Protein AF-0000000080794702 (afdb_homodimer)

Sequence (466 aa):
MKKTGWLITLIILLIGLVFSQEVKNGQYGGLGGGDIGAQWLDVKELNTQLTAAGLPELKDVALANGGGGYGVMGRFLIGGEGYGISTNEKESGKTVQLDIGYGTFNIGYLIFSKQAFRIYALGGIGGGGIELKISQDPASSDFDSNLSTFNQNTFYTEFPIFKVGINADYILSFSDDEAAGGLAIGLAVGYTYAPVGLISDWQLSERTIGSVPNFGPTGPYITFRIGGGGLAFMKKTGWLITLIILLIGLVFSQEVKNGQYGGLGGGDIGAQWLDVKELNTQLTAAGLPELKDVALANGGGGYGVMGRFLIGGEGYGISTNEKESGKTVQLDIGYGTFNIGYLIFSKQAFRIYALGGIGGGGIELKISQDPASSDFDSNLSTFNQNTFYTEFPIFKVGINADYILSFSDDEAAGGLAIGLAVGYTYAPVGLISDWQLSERTIGSVPNFGPTGPYITFRIGGGGLAF

Nearest PDB structures (foldseek):
  6sml-assembly1_B  TM=2.270E-01  e=1.191E-01  Porphyromonas gingivalis W83
  4ql0-assembly1_A  TM=1.500E-01  e=5.355E+00  Bordetella pertussis Tohama I
  6sml-assembly1_B  TM=2.236E-01  e=1.656E-01  Porphyromonas gingivalis W83
  4ql0-assembly1_A  TM=1.500E-01  e=5.657E+00  Bordetella pertussis Tohama I

Structure (mmCIF, N/CA/C/O backbone):
data_AF-0000000080794702-model_v1
#
loop_
_entity.id
_entity.type
_entity.pdbx_description
1 polymer 'Outer membrane protein beta-barrel domain-containing protein'
#
loop_
_atom_site.group_PDB
_atom_site.id
_atom_site.type_symbol
_atom_site.label_atom_id
_atom_site.label_alt_id
_atom_site.label_comp_id
_atom_site.label_asym_id
_atom_site.label_entity_id
_atom_site.label_seq_id
_atom_site.pdbx_PDB_ins_code
_atom_site.Cartn_x
_atom_site.Cartn_y
_atom_site.Cartn_z
_atom_site.occupancy
_atom_site.B_iso_or_equiv
_atom_site.auth_seq_id
_atom_site.auth_comp_id
_atom_site.auth_asym_id
_atom_site.auth_atom_id
_atom_site.pdbx_PDB_model_num
ATOM 1 N N . MET A 1 1 ? 1.141 -3.164 10.367 1 26.17 1 MET A N 1
ATOM 2 C CA . MET A 1 1 ? 0.411 -1.899 10.391 1 26.17 1 MET A CA 1
ATOM 3 C C . MET A 1 1 ? 0.786 -1.08 11.617 1 26.17 1 MET A C 1
ATOM 5 O O . MET A 1 1 ? 0.509 0.119 11.68 1 26.17 1 MET A O 1
ATOM 9 N N . LYS A 1 2 ? 1.256 -1.949 12.617 1 37.56 2 LYS A N 1
ATOM 10 C CA . LYS A 1 2 ? 1.582 -1.339 13.906 1 37.56 2 LYS A CA 1
ATOM 11 C C . LYS A 1 2 ? 2.861 -0.512 13.812 1 37.56 2 LYS A C 1
ATOM 13 O O . LYS A 1 2 ? 3.002 0.502 14.5 1 37.56 2 LYS A O 1
ATOM 18 N N . LYS A 1 3 ? 3.818 -1.114 13.125 1 38.41 3 LYS A N 1
ATOM 19 C CA . LYS A 1 3 ? 5.172 -0.565 13.141 1 38.41 3 LYS A CA 1
ATOM 20 C C . LYS A 1 3 ? 5.258 0.707 12.297 1 38.41 3 LYS A C 1
ATOM 22 O O . LYS A 1 3 ? 6.086 1.58 12.57 1 38.41 3 LYS A O 1
ATOM 27 N N . THR A 1 4 ? 4.293 0.745 11.328 1 39.19 4 THR A N 1
ATOM 28 C CA . THR A 1 4 ? 4.328 1.899 10.438 1 39.19 4 THR A CA 1
ATOM 29 C C . THR A 1 4 ? 3.811 3.146 11.148 1 39.19 4 THR A C 1
ATOM 31 O O . THR A 1 4 ? 4.277 4.258 10.883 1 39.19 4 THR A O 1
ATOM 34 N N . GLY A 1 5 ? 2.949 2.879 12.109 1 40.44 5 GLY A N 1
ATOM 35 C CA . GLY A 1 5 ? 2.385 3.984 12.867 1 40.44 5 GLY A CA 1
ATOM 36 C C . GLY A 1 5 ? 3.393 4.656 13.781 1 40.44 5 GLY A C 1
ATOM 37 O O . GLY A 1 5 ? 3.338 5.871 13.984 1 40.44 5 GLY A O 1
ATOM 38 N N . TRP A 1 6 ? 4.203 3.867 14.266 1 44.03 6 TRP A N 1
ATOM 39 C CA . TRP A 1 6 ? 5.145 4.395 15.242 1 44.03 6 TRP A CA 1
ATOM 40 C C . TRP A 1 6 ? 6.137 5.348 14.586 1 44.03 6 TRP A C 1
ATOM 42 O O . TRP A 1 6 ? 6.613 6.293 15.219 1 44.03 6 TRP A O 1
ATOM 52 N N . LEU A 1 7 ? 6.277 5.18 13.305 1 40.34 7 LEU A N 1
ATOM 53 C CA . LEU A 1 7 ? 7.293 5.98 12.625 1 40.34 7 LEU A 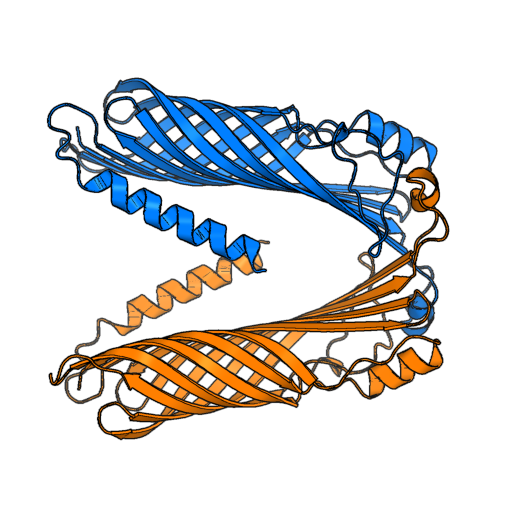CA 1
ATOM 54 C C . LEU A 1 7 ? 6.797 7.402 12.398 1 40.34 7 LEU A C 1
ATOM 56 O O . LEU A 1 7 ? 7.555 8.359 12.562 1 40.34 7 LEU A O 1
ATOM 60 N N . ILE A 1 8 ? 5.523 7.543 12.25 1 41.78 8 ILE A N 1
ATOM 61 C CA . ILE A 1 8 ? 4.98 8.875 12.039 1 41.78 8 ILE A CA 1
ATOM 62 C C . ILE A 1 8 ? 5.004 9.664 13.344 1 41.78 8 ILE A C 1
ATOM 64 O O . ILE A 1 8 ? 5.375 10.844 13.359 1 41.78 8 ILE A O 1
ATOM 68 N N . THR A 1 9 ? 4.699 8.992 14.383 1 43.09 9 THR A N 1
ATOM 69 C CA . THR A 1 9 ? 4.672 9.688 15.672 1 43.09 9 THR A CA 1
ATOM 70 C C . THR A 1 9 ? 6.07 10.148 16.062 1 43.09 9 THR A C 1
ATOM 72 O O . THR A 1 9 ? 6.234 11.234 16.625 1 43.09 9 THR A O 1
ATOM 75 N N . LEU A 1 10 ? 6.988 9.414 15.75 1 40.84 10 LEU A N 1
ATOM 76 C CA . LEU A 1 10 ? 8.352 9.805 16.078 1 40.84 10 LEU A CA 1
ATOM 77 C C . LEU A 1 10 ? 8.773 11.047 15.305 1 40.84 10 LEU A C 1
ATOM 79 O O . LEU A 1 10 ? 9.438 11.93 15.852 1 40.84 10 LEU A O 1
ATOM 83 N N . ILE A 1 11 ? 8.211 11.25 14.203 1 42.16 11 ILE A N 1
ATOM 84 C CA . ILE A 1 11 ? 8.578 12.383 13.359 1 42.16 11 ILE A CA 1
ATOM 85 C C . ILE A 1 11 ? 7.984 13.664 13.938 1 42.16 11 ILE A C 1
ATOM 87 O O . ILE A 1 11 ? 8.664 14.695 14 1 42.16 11 ILE A O 1
ATOM 91 N N . ILE A 1 12 ? 6.84 13.539 14.406 1 42.06 12 ILE A N 1
ATOM 92 C CA . ILE A 1 12 ? 6.215 14.734 14.953 1 42.06 12 ILE A CA 1
ATOM 93 C C . ILE A 1 12 ? 6.938 15.164 16.219 1 42.06 12 ILE A C 1
ATOM 95 O O . ILE A 1 12 ? 7.148 16.359 16.469 1 42.06 12 ILE A O 1
ATOM 99 N N . LEU A 1 13 ? 7.309 14.281 17 1 39.44 13 LEU A N 1
ATOM 100 C CA . LEU A 1 13 ? 7.965 14.625 18.25 1 39.44 13 LEU A CA 1
ATOM 101 C C . LEU A 1 13 ? 9.305 15.305 18 1 39.44 13 LEU A C 1
ATOM 103 O O . LEU A 1 13 ? 9.695 16.219 18.734 1 39.44 13 LEU A O 1
ATOM 107 N N . LEU A 1 14 ? 9.914 14.875 16.984 1 38.47 14 LEU A N 1
ATOM 108 C CA . LEU A 1 14 ? 11.234 15.438 16.75 1 38.47 14 LEU A CA 1
ATOM 109 C C . LEU A 1 14 ? 11.141 16.875 16.25 1 38.47 14 LEU A C 1
ATOM 111 O O . LEU A 1 14 ? 12.008 17.703 16.547 1 38.47 14 LEU A O 1
ATOM 115 N N . ILE A 1 15 ? 10.039 17.234 15.625 1 39.91 15 ILE A N 1
ATOM 116 C CA . ILE A 1 15 ? 9.883 18.625 15.188 1 39.91 15 ILE A CA 1
ATOM 117 C C . ILE A 1 15 ? 9.734 19.531 16.406 1 39.91 15 ILE A C 1
ATOM 119 O O . ILE A 1 15 ? 10.273 20.641 16.422 1 39.91 15 ILE A O 1
ATOM 123 N N . GLY A 1 16 ? 8.977 19.062 17.328 1 37.38 16 GLY A N 1
ATOM 124 C CA . GLY A 1 16 ? 8.727 19.922 18.469 1 37.38 16 GLY A CA 1
ATOM 125 C C . GLY A 1 16 ? 9.969 20.219 19.281 1 37.38 16 GLY A C 1
ATOM 126 O O . GLY A 1 16 ? 10.031 21.219 19.984 1 37.38 16 GLY A O 1
ATOM 127 N N . LEU A 1 17 ? 10.812 19.281 19.391 1 37.12 17 LEU A N 1
ATOM 128 C CA . LEU A 1 17 ? 11.945 19.484 20.281 1 37.12 17 LEU A CA 1
ATOM 129 C C . LEU A 1 17 ? 12.867 20.578 19.734 1 37.12 17 LEU A C 1
ATOM 131 O O . LEU A 1 17 ? 13.633 21.172 20.5 1 37.12 17 LEU A O 1
ATOM 135 N N . VAL A 1 18 ? 12.828 20.688 18.438 1 38.62 18 VAL A N 1
ATOM 136 C CA . VAL A 1 18 ? 13.875 21.562 17.922 1 38.62 18 VAL A CA 1
ATOM 137 C C . VAL A 1 18 ? 13.484 23.016 18.141 1 38.62 18 VAL A C 1
ATOM 139 O O . VAL A 1 18 ? 14.344 23.906 18.156 1 38.62 18 VAL A O 1
ATOM 142 N N . PHE A 1 19 ? 12.164 23.359 18.266 1 36.59 19 PHE A N 1
ATOM 143 C CA . PHE A 1 19 ? 11.867 24.781 18.219 1 36.59 19 PHE A CA 1
ATOM 144 C C . PHE A 1 19 ? 12.312 25.453 19.516 1 36.59 19 PHE A C 1
ATOM 146 O O . PHE A 1 19 ? 12.211 26.688 19.641 1 36.59 19 PHE A O 1
ATOM 153 N N . SER A 1 20 ? 12.242 24.797 20.609 1 35.19 20 SER A N 1
ATOM 154 C CA . SER A 1 20 ? 12.273 25.641 21.797 1 35.19 20 SER A CA 1
ATOM 155 C C . SER A 1 20 ? 13.602 26.375 21.906 1 35.19 20 SER A C 1
ATOM 157 O O . SER A 1 20 ? 13.828 27.125 22.875 1 35.19 20 SER A O 1
ATOM 159 N N . GLN A 1 21 ? 14.719 25.828 21.359 1 38.97 21 GLN A N 1
ATOM 160 C CA . GLN A 1 21 ? 15.898 26.5 21.875 1 38.97 21 GLN A CA 1
ATOM 161 C C . GLN A 1 21 ? 16.094 27.859 21.188 1 38.97 21 GLN A C 1
ATOM 163 O O . GLN A 1 21 ? 15.961 27.969 19.969 1 38.97 21 GLN A O 1
ATOM 168 N N . GLU A 1 22 ? 15.938 28.953 21.812 1 39.56 22 GLU A N 1
ATOM 169 C CA . GLU A 1 22 ? 16.391 30.297 21.484 1 39.56 22 GLU A CA 1
ATOM 170 C C . GLU A 1 22 ? 17.719 30.266 20.75 1 39.56 22 GLU A C 1
ATOM 172 O O . GLU A 1 22 ? 18.766 29.984 21.344 1 39.56 22 GLU A O 1
ATOM 177 N N . VAL A 1 23 ? 17.906 29.797 19.484 1 43.47 23 VAL A N 1
ATOM 178 C CA . VAL A 1 23 ? 19.203 29.812 18.812 1 43.47 23 VAL A CA 1
ATOM 179 C C . VAL A 1 23 ? 19.609 31.25 18.531 1 43.47 23 VAL A C 1
ATOM 181 O O . VAL A 1 23 ? 18.984 31.938 17.719 1 43.47 23 VAL A O 1
ATOM 184 N N . LYS A 1 24 ? 20.078 31.969 19.391 1 46.44 24 LYS A N 1
ATOM 185 C CA . LYS A 1 24 ? 20.531 33.344 19.281 1 46.44 24 LYS A CA 1
ATOM 186 C C . LYS A 1 24 ? 21.141 33.625 17.906 1 46.44 24 LYS A C 1
ATOM 188 O O . LYS A 1 24 ? 20.938 34.688 17.328 1 46.44 24 LYS A O 1
ATOM 193 N N . ASN A 1 25 ? 22.359 33 17.469 1 48.19 25 ASN A N 1
ATOM 194 C CA . ASN A 1 25 ? 23.312 33.188 16.375 1 48.19 25 ASN A CA 1
ATOM 195 C C . ASN A 1 25 ? 23.344 31.984 15.438 1 48.19 25 ASN A C 1
ATOM 197 O O . ASN A 1 25 ? 23.688 30.875 15.859 1 48.19 25 ASN A O 1
ATOM 201 N N . GLY A 1 26 ? 22.312 31.828 14.359 1 58.91 26 GLY A N 1
ATOM 202 C CA . GLY A 1 26 ? 22.391 30.844 13.289 1 58.91 26 GLY A CA 1
ATOM 203 C C . GLY A 1 26 ? 21.109 30.703 12.508 1 58.91 26 GLY A C 1
ATOM 204 O O . GLY A 1 26 ? 20.094 31.312 12.844 1 58.91 26 GLY A O 1
ATOM 205 N N . GLN A 1 27 ? 21.172 30.297 11.219 1 65.94 27 GLN A N 1
ATOM 206 C CA . GLN A 1 27 ? 20.031 30.078 10.336 1 65.94 27 GLN A CA 1
ATOM 207 C C . GLN A 1 27 ? 19.031 29.094 10.953 1 65.94 27 GLN A C 1
ATOM 209 O O . GLN A 1 27 ? 19.438 28.125 11.594 1 65.94 27 GLN A O 1
ATOM 214 N N . TYR A 1 28 ? 17.781 29.578 11.078 1 75.06 28 TYR A N 1
ATOM 215 C CA . TYR A 1 28 ? 16.703 28.703 11.516 1 75.06 28 TYR A CA 1
ATOM 216 C C . TYR A 1 28 ? 15.617 28.609 10.461 1 75.06 28 TYR A C 1
ATOM 218 O O . TYR A 1 28 ? 15.375 29.562 9.719 1 75.06 28 TYR A O 1
ATOM 226 N N . GLY A 1 29 ? 15.219 27.438 10.203 1 79.75 29 GLY A N 1
ATOM 227 C CA . GLY A 1 29 ? 14.125 27.234 9.266 1 79.75 29 GLY A CA 1
ATOM 228 C C . GLY A 1 29 ? 14 25.797 8.789 1 79.75 29 GLY A C 1
ATOM 229 O O . GLY A 1 29 ? 14.344 24.859 9.523 1 79.75 29 GLY A O 1
ATOM 230 N N . GLY A 1 30 ? 13.281 25.641 7.719 1 83.62 30 GLY A N 1
ATOM 231 C CA . GLY A 1 30 ? 13.078 24.312 7.195 1 83.62 30 GLY A CA 1
ATOM 232 C C . GLY A 1 30 ? 12.547 24.297 5.777 1 83.62 30 GLY A C 1
ATOM 233 O O . GLY A 1 30 ? 12.156 25.344 5.246 1 83.62 30 GLY A O 1
ATOM 234 N N . LEU A 1 31 ? 12.836 23.172 5.195 1 86.62 31 LEU A N 1
ATOM 235 C CA . LEU A 1 31 ? 12.359 22.938 3.836 1 86.62 31 LEU A CA 1
ATOM 236 C C . LEU A 1 31 ? 11.797 21.531 3.689 1 86.62 31 LEU A C 1
ATOM 238 O O . LEU A 1 31 ? 12.289 20.594 4.32 1 86.62 31 LEU A O 1
ATOM 242 N N . GLY A 1 32 ? 10.703 21.422 2.9 1 90.38 32 GLY A N 1
ATOM 243 C CA . GLY A 1 32 ? 10.125 20.141 2.535 1 90.38 32 GLY A CA 1
ATOM 244 C C . GLY A 1 32 ? 9.547 20.125 1.134 1 90.38 32 GLY A C 1
ATOM 245 O O . GLY A 1 32 ? 9.359 21.188 0.522 1 90.38 32 GLY A O 1
ATOM 246 N N . GLY A 1 33 ? 9.383 18.875 0.655 1 91.88 33 GLY A N 1
ATOM 247 C CA . GLY A 1 33 ? 8.812 18.781 -0.68 1 91.88 33 GLY A CA 1
ATOM 248 C C . GLY A 1 33 ? 8.805 17.359 -1.22 1 91.88 33 GLY A C 1
ATOM 249 O O . GLY A 1 33 ? 9.102 16.422 -0.489 1 91.88 33 GLY A O 1
ATOM 250 N N . GLY A 1 34 ? 8.266 17.234 -2.504 1 95.19 34 GLY A N 1
ATOM 251 C CA . GLY A 1 34 ? 8.305 16 -3.256 1 95.19 34 GLY A CA 1
ATOM 252 C C . GLY A 1 34 ? 9.539 15.867 -4.133 1 95.19 34 GLY A C 1
ATOM 253 O O . GLY A 1 34 ? 10.086 16.875 -4.594 1 95.19 34 GLY A O 1
ATOM 254 N N . ASP A 1 35 ? 9.859 14.641 -4.301 1 97.94 35 ASP A N 1
ATOM 255 C CA . ASP A 1 35 ? 11.055 14.359 -5.09 1 97.94 35 ASP A CA 1
ATOM 256 C C . ASP A 1 35 ? 10.734 13.461 -6.281 1 97.94 35 ASP A C 1
ATOM 258 O O . ASP A 1 35 ? 9.883 12.562 -6.18 1 97.94 35 ASP A O 1
ATOM 262 N N . ILE A 1 36 ? 11.461 13.695 -7.355 1 98.19 36 ILE A N 1
ATOM 263 C CA . ILE A 1 36 ? 11.516 12.781 -8.492 1 98.19 36 ILE A CA 1
ATOM 264 C C . ILE A 1 36 ? 12.969 12.609 -8.938 1 98.19 36 ILE A C 1
ATOM 266 O O . ILE A 1 36 ? 13.758 13.555 -8.898 1 98.19 36 ILE A O 1
ATOM 270 N N . GLY A 1 37 ? 13.25 11.367 -9.312 1 98.44 37 GLY A N 1
ATOM 271 C CA . GLY A 1 37 ? 14.625 11.148 -9.75 1 98.44 37 GLY A CA 1
ATOM 272 C C . GLY A 1 37 ? 14.883 9.734 -10.234 1 98.44 37 GLY A C 1
ATOM 273 O O . GLY A 1 37 ? 13.969 9.062 -10.719 1 98.44 37 GLY A O 1
ATOM 274 N N . ALA A 1 38 ? 16.203 9.438 -10.188 1 98.56 38 ALA A N 1
ATOM 275 C CA . ALA A 1 38 ? 16.656 8.117 -10.633 1 98.56 38 ALA A CA 1
ATOM 276 C C . ALA A 1 38 ? 17.516 7.441 -9.578 1 98.56 38 ALA A C 1
ATOM 278 O O . ALA A 1 38 ? 18.297 8.102 -8.883 1 98.56 38 ALA A O 1
ATOM 279 N N . GLN A 1 39 ? 17.312 6.18 -9.5 1 98.62 39 GLN A N 1
ATOM 280 C CA . GLN A 1 39 ? 18.109 5.312 -8.641 1 98.62 39 GLN A CA 1
ATOM 281 C C . GLN A 1 39 ? 18.734 4.168 -9.43 1 98.62 39 GLN A C 1
ATOM 283 O O . GLN A 1 39 ? 18.047 3.443 -10.141 1 98.62 39 GLN A O 1
ATOM 288 N N . TRP A 1 40 ? 20.031 4.117 -9.359 1 98.69 40 TRP A N 1
ATOM 289 C CA . TRP A 1 40 ? 20.703 2.93 -9.875 1 98.69 40 TRP A CA 1
ATOM 290 C C . TRP A 1 40 ? 20.625 1.779 -8.883 1 98.69 40 TRP A C 1
ATOM 292 O O . TRP A 1 40 ? 20.828 1.979 -7.676 1 98.69 40 TRP A O 1
ATOM 302 N N . LEU A 1 41 ? 20.328 0.65 -9.367 1 98.44 41 LEU A N 1
ATOM 303 C CA . LEU A 1 41 ? 20.094 -0.538 -8.547 1 98.44 41 LEU A CA 1
ATOM 304 C C . LEU A 1 41 ? 21.172 -1.586 -8.797 1 98.44 41 LEU A C 1
ATOM 306 O O . LEU A 1 41 ? 21.688 -1.706 -9.914 1 98.44 41 LEU A O 1
ATOM 310 N N . ASP A 1 42 ? 21.453 -2.312 -7.754 1 97.62 42 ASP A N 1
ATOM 311 C CA . ASP A 1 42 ? 22.25 -3.52 -7.914 1 97.62 42 ASP A CA 1
ATOM 312 C C . ASP A 1 42 ? 21.375 -4.73 -8.211 1 97.62 42 ASP A C 1
ATOM 314 O O . ASP A 1 42 ? 20.797 -5.328 -7.305 1 97.62 42 ASP A O 1
ATOM 318 N N . VAL A 1 43 ? 21.391 -5.051 -9.547 1 98.06 43 VAL A N 1
ATOM 319 C CA . VAL A 1 43 ? 20.516 -6.156 -9.93 1 98.06 43 VAL A CA 1
ATOM 320 C C . VAL A 1 43 ? 21.281 -7.16 -10.773 1 98.06 43 VAL A C 1
ATOM 322 O O . VAL A 1 43 ? 20.688 -7.996 -11.461 1 98.06 43 VAL A O 1
ATOM 325 N N . LYS A 1 44 ? 22.578 -7.07 -10.711 1 97.88 44 LYS A N 1
ATOM 326 C CA . LYS A 1 44 ? 23.406 -7.906 -11.578 1 97.88 44 LYS A CA 1
ATOM 327 C C . LYS A 1 44 ? 23.219 -9.383 -11.258 1 97.88 44 LYS A C 1
ATOM 329 O O . LYS A 1 44 ? 22.922 -10.188 -12.148 1 97.88 44 LYS A O 1
ATOM 334 N N . GLU A 1 45 ? 23.406 -9.766 -10 1 97.38 45 GLU A N 1
ATOM 335 C CA . GLU A 1 45 ? 23.266 -11.164 -9.609 1 97.38 45 GLU A CA 1
ATOM 336 C C . GLU A 1 45 ? 21.844 -11.664 -9.828 1 97.38 45 GLU A C 1
ATOM 338 O O . GLU A 1 45 ? 21.641 -12.797 -10.266 1 97.38 45 GLU A O 1
ATOM 343 N N . LEU A 1 46 ? 20.906 -10.82 -9.508 1 97.75 46 LEU A N 1
ATOM 344 C CA . LEU A 1 46 ? 19.516 -11.18 -9.75 1 97.75 46 LEU A CA 1
ATOM 345 C C . LEU A 1 46 ? 19.266 -11.445 -11.227 1 97.75 46 LEU A C 1
ATOM 347 O O . LEU A 1 46 ? 18.672 -12.461 -11.586 1 97.75 46 LEU A O 1
ATOM 351 N N . ASN A 1 47 ? 19.766 -10.562 -12.078 1 98.44 47 ASN A N 1
ATOM 352 C CA . ASN A 1 47 ? 19.562 -10.695 -13.516 1 98.44 47 ASN A CA 1
ATOM 353 C C . ASN A 1 47 ? 20.188 -11.984 -14.047 1 98.44 47 ASN A C 1
ATOM 355 O O . ASN A 1 47 ? 19.656 -12.602 -14.977 1 98.44 47 ASN A O 1
ATOM 359 N N . THR A 1 48 ? 21.25 -12.32 -13.5 1 98.25 48 THR A N 1
ATOM 360 C CA . THR A 1 48 ? 21.875 -13.578 -13.891 1 98.25 48 THR A CA 1
ATOM 361 C C . THR A 1 48 ? 20.938 -14.75 -13.641 1 98.25 48 THR A C 1
ATOM 363 O O . THR A 1 48 ? 20.75 -15.602 -14.516 1 98.25 48 THR A O 1
ATOM 366 N N . GLN A 1 49 ? 20.312 -14.781 -12.508 1 97.56 49 GLN A N 1
ATOM 367 C CA . GLN A 1 49 ? 19.406 -15.867 -12.164 1 97.56 49 GLN A CA 1
ATOM 368 C C . GLN A 1 49 ? 18.125 -15.789 -12.984 1 97.56 49 GLN A C 1
ATOM 370 O O . GLN A 1 49 ? 17.578 -16.812 -13.406 1 97.56 49 GLN A O 1
ATOM 375 N N . LEU A 1 50 ? 17.656 -14.586 -13.188 1 98.12 50 LEU A N 1
ATOM 376 C CA . LEU A 1 50 ? 16.469 -14.398 -14 1 98.12 50 LEU A CA 1
ATOM 377 C C . LEU A 1 50 ? 16.688 -14.914 -15.422 1 98.12 50 LEU A C 1
ATOM 379 O O . LEU A 1 50 ? 15.859 -15.656 -15.945 1 98.12 50 LEU A O 1
ATOM 383 N N . THR A 1 51 ? 17.797 -14.539 -15.977 1 97.44 51 THR A N 1
ATOM 384 C CA . THR A 1 51 ? 18.109 -14.953 -17.344 1 97.44 51 THR A CA 1
ATOM 385 C C . THR A 1 51 ? 18.234 -16.469 -17.438 1 97.44 51 THR A C 1
ATOM 387 O O . THR A 1 51 ? 17.734 -17.078 -18.375 1 97.44 51 THR A O 1
ATOM 390 N N . ALA A 1 52 ? 18.844 -17.047 -16.484 1 96.94 52 ALA A N 1
ATOM 391 C CA . ALA A 1 52 ? 19 -18.5 -16.438 1 96.94 52 ALA A CA 1
ATOM 392 C C . ALA A 1 52 ? 17.641 -19.188 -16.406 1 96.94 52 ALA A C 1
ATOM 394 O O . ALA A 1 52 ? 17.5 -20.312 -16.906 1 96.94 52 ALA A O 1
ATOM 395 N N . ALA A 1 53 ? 16.688 -18.547 -15.836 1 96.56 53 ALA A N 1
ATOM 396 C CA . ALA A 1 53 ? 15.359 -19.109 -15.695 1 96.56 53 ALA A CA 1
ATOM 397 C C . ALA A 1 53 ? 14.469 -18.734 -16.875 1 96.56 53 ALA A C 1
ATOM 399 O O . ALA A 1 53 ? 13.273 -19.047 -16.891 1 96.56 53 ALA A O 1
ATOM 400 N N . GLY A 1 54 ? 15.008 -17.984 -17.844 1 96.75 54 GLY A N 1
ATOM 401 C CA . GLY A 1 54 ? 14.242 -17.578 -19.016 1 96.75 54 GLY A CA 1
ATOM 402 C C . GLY A 1 54 ? 13.328 -16.391 -18.75 1 96.75 54 GLY A C 1
ATOM 403 O O . GLY A 1 54 ? 12.297 -16.234 -19.406 1 96.75 54 GLY A O 1
ATOM 404 N N . LEU A 1 55 ? 13.672 -15.594 -17.766 1 98 55 LEU A N 1
ATOM 405 C CA . LEU A 1 55 ? 12.898 -14.414 -17.391 1 98 55 LEU A CA 1
ATOM 406 C C . LEU A 1 55 ? 13.57 -13.141 -17.875 1 98 55 LEU A C 1
ATOM 408 O O . LEU A 1 55 ? 14.781 -13.125 -18.109 1 98 55 LEU A O 1
ATOM 412 N N . PRO A 1 56 ? 12.781 -12.094 -18.094 1 98.12 56 PRO A N 1
ATOM 413 C CA . PRO A 1 56 ? 13.391 -10.836 -18.547 1 98.12 56 PRO A CA 1
ATOM 414 C C . PRO A 1 56 ? 14.289 -10.203 -17.484 1 98.12 56 PRO A C 1
ATOM 416 O O . PRO A 1 56 ? 13.992 -10.281 -16.297 1 98.12 56 PRO A O 1
ATOM 419 N N . GLU A 1 57 ? 15.281 -9.477 -17.938 1 98.06 57 GLU A N 1
ATOM 420 C CA . GLU A 1 57 ? 16.219 -8.758 -17.078 1 98.06 57 GLU A CA 1
ATOM 421 C C . GLU A 1 57 ? 15.672 -7.387 -16.688 1 98.06 57 GLU A C 1
ATOM 423 O O . GLU A 1 57 ? 15.086 -6.688 -17.531 1 98.06 57 GLU A O 1
ATOM 428 N N . LEU A 1 58 ? 15.961 -7.031 -15.508 1 98.25 58 LEU A N 1
ATOM 429 C CA . LEU A 1 58 ? 15.617 -5.691 -15.047 1 98.25 58 LEU A CA 1
ATOM 430 C C . LEU A 1 58 ? 16.672 -4.68 -15.469 1 98.25 58 LEU A C 1
ATOM 432 O O . LEU A 1 58 ? 17.859 -5.008 -15.523 1 98.25 58 LEU A O 1
ATOM 436 N N . LYS A 1 59 ? 16.188 -3.498 -15.742 1 97.5 59 LYS A N 1
ATOM 437 C CA . LYS A 1 59 ? 17.125 -2.391 -15.906 1 97.5 59 LYS A CA 1
ATOM 438 C C . LYS A 1 59 ? 17.75 -2.006 -14.57 1 97.5 59 LYS A C 1
ATOM 440 O O . LYS A 1 59 ? 17.141 -2.189 -13.516 1 97.5 59 LYS A O 1
ATOM 445 N N . ASP A 1 60 ? 18.969 -1.467 -14.664 1 97.19 60 ASP A N 1
ATOM 446 C CA . ASP A 1 60 ? 19.672 -1.156 -13.422 1 97.19 60 ASP A CA 1
ATOM 447 C C . ASP A 1 60 ? 19.391 0.274 -12.969 1 97.19 60 ASP A C 1
ATOM 449 O O . ASP A 1 60 ? 19.938 0.739 -11.969 1 97.19 60 ASP A O 1
ATOM 453 N N . VAL A 1 61 ? 18.594 1.005 -13.742 1 98.06 61 VAL A N 1
ATOM 454 C CA . VAL A 1 61 ? 18.156 2.328 -13.312 1 98.06 61 VAL A CA 1
ATOM 455 C C . VAL A 1 61 ? 16.625 2.381 -13.281 1 98.06 61 VAL A C 1
ATOM 457 O O . VAL A 1 61 ? 15.961 1.834 -14.156 1 98.06 61 VAL A O 1
ATOM 460 N N . ALA A 1 62 ? 16.125 2.979 -12.242 1 98.38 62 ALA A N 1
ATOM 461 C CA . ALA A 1 62 ? 14.68 3.066 -12.094 1 98.38 62 ALA A CA 1
ATOM 462 C C . ALA A 1 62 ? 14.258 4.445 -11.594 1 98.38 62 ALA A C 1
ATOM 464 O O . ALA A 1 62 ? 15.07 5.18 -11.023 1 98.38 62 ALA A O 1
ATOM 465 N N . LEU A 1 63 ? 13.031 4.738 -11.867 1 97.75 63 LEU A N 1
ATOM 466 C CA . LEU A 1 63 ? 12.453 5.977 -11.367 1 97.75 63 LEU A CA 1
ATOM 467 C C . LEU A 1 63 ? 12.258 5.914 -9.859 1 97.75 63 LEU A C 1
ATOM 469 O O . LEU A 1 63 ? 11.805 4.898 -9.328 1 97.75 63 LEU A O 1
ATOM 473 N N . ALA A 1 64 ? 12.664 6.957 -9.258 1 98.06 64 ALA A N 1
ATOM 474 C CA . ALA A 1 64 ? 12.461 7.121 -7.824 1 98.06 64 ALA A CA 1
ATOM 475 C C . ALA A 1 64 ? 11.523 8.289 -7.535 1 98.06 64 ALA A C 1
ATOM 477 O O . ALA A 1 64 ? 11.719 9.391 -8.055 1 98.06 64 ALA A O 1
ATOM 478 N N . ASN A 1 65 ? 10.531 7.988 -6.746 1 98.38 65 ASN A N 1
ATOM 479 C CA . ASN A 1 65 ? 9.617 9.016 -6.27 1 98.38 65 ASN A CA 1
ATOM 480 C C . ASN A 1 65 ? 9.555 9.055 -4.746 1 98.38 65 ASN A C 1
ATOM 482 O O . ASN A 1 65 ? 9.578 8.008 -4.094 1 98.38 65 ASN A O 1
ATOM 486 N N . GLY A 1 66 ? 9.531 10.25 -4.254 1 97.56 66 GLY A N 1
ATOM 487 C CA . GLY A 1 66 ? 9.5 10.398 -2.807 1 97.56 66 GLY A CA 1
ATOM 488 C C . GLY A 1 66 ? 9.391 11.844 -2.355 1 97.56 66 GLY A C 1
ATOM 489 O O . GLY A 1 66 ? 8.742 12.656 -3.014 1 97.56 66 GLY A O 1
ATOM 490 N N . GLY A 1 67 ? 9.914 11.977 -1.177 1 95.5 67 GLY A N 1
ATOM 491 C CA . GLY A 1 67 ? 9.914 13.305 -0.576 1 95.5 67 GLY A CA 1
ATOM 492 C C . GLY A 1 67 ? 10.492 13.32 0.826 1 95.5 67 GLY A C 1
ATOM 493 O O . GLY A 1 67 ? 10.922 12.289 1.339 1 95.5 67 GLY A O 1
ATOM 494 N N . GLY A 1 68 ? 10.516 14.578 1.296 1 92.38 68 GLY A N 1
ATOM 495 C CA . GLY A 1 68 ? 11.07 14.781 2.625 1 92.38 68 GLY A CA 1
ATOM 496 C C . GLY A 1 68 ? 11.234 16.25 2.98 1 92.38 68 GLY A C 1
ATOM 497 O O . GLY A 1 68 ? 10.672 17.125 2.32 1 92.38 68 GLY A O 1
ATOM 498 N N . GLY A 1 69 ? 11.883 16.328 4.059 1 90.88 69 GLY A N 1
ATOM 499 C CA . GLY A 1 69 ? 12.18 17.672 4.547 1 90.88 69 GLY A CA 1
ATOM 500 C C . GLY A 1 69 ? 13.203 17.672 5.672 1 90.88 69 GLY A C 1
ATOM 501 O O . GLY A 1 69 ? 13.672 16.625 6.098 1 90.88 69 GLY A O 1
ATOM 502 N N . TYR A 1 70 ? 13.523 18.953 5.965 1 91.06 70 TYR A N 1
ATOM 503 C CA . TYR A 1 70 ? 14.484 19.109 7.059 1 91.06 70 TYR A CA 1
ATOM 504 C C . TYR A 1 70 ? 14.289 20.438 7.762 1 91.06 70 TYR A C 1
ATOM 506 O O . TYR A 1 70 ? 13.688 21.359 7.207 1 91.06 70 TYR A O 1
ATOM 514 N N . GLY A 1 71 ? 14.688 20.406 8.969 1 88 71 GLY A N 1
ATOM 515 C CA . GLY A 1 71 ? 14.922 21.625 9.711 1 88 71 GLY A CA 1
ATOM 516 C C . GLY A 1 71 ? 16.391 21.984 9.828 1 88 71 GLY A C 1
ATOM 517 O O . GLY A 1 71 ? 17.25 21.094 9.898 1 88 71 GLY A O 1
ATOM 518 N N . VAL A 1 72 ? 16.625 23.312 9.875 1 86.38 72 VAL A N 1
ATOM 519 C CA . VAL A 1 72 ? 18 23.797 9.969 1 86.38 72 VAL A CA 1
ATOM 520 C C . VAL A 1 72 ? 18.203 24.531 11.297 1 86.38 72 VAL A C 1
ATOM 522 O O . VAL A 1 72 ? 17.359 25.328 11.703 1 86.38 72 VAL A O 1
ATOM 525 N N . MET A 1 73 ? 19.25 24.219 11.922 1 86.81 73 MET A N 1
ATOM 526 C CA . MET A 1 73 ? 19.75 24.906 13.109 1 86.81 73 MET A CA 1
ATOM 527 C C . MET A 1 73 ? 21.234 25.172 13 1 86.81 73 MET A C 1
ATOM 529 O O . MET A 1 73 ? 22.062 24.266 13.195 1 86.81 73 MET A O 1
ATOM 533 N N . GLY A 1 74 ? 21.531 26.5 12.859 1 87 74 GLY A N 1
ATOM 534 C CA . GLY A 1 74 ? 22.922 26.797 12.578 1 87 74 GLY A CA 1
ATOM 535 C C . GLY A 1 74 ? 23.422 26.156 11.297 1 87 74 GLY A C 1
ATOM 536 O O . GLY A 1 74 ? 22.875 26.422 10.219 1 87 74 GLY A O 1
ATOM 537 N N . ARG A 1 75 ? 24.359 25.297 11.438 1 90.38 75 ARG A N 1
ATOM 538 C CA . ARG A 1 75 ? 24.906 24.656 10.25 1 90.38 75 ARG A CA 1
ATOM 539 C C . ARG A 1 75 ? 24.422 23.219 10.133 1 90.38 75 ARG A C 1
ATOM 541 O O . ARG A 1 75 ? 24.766 22.5 9.18 1 90.38 75 ARG A O 1
ATOM 548 N N . PHE A 1 76 ? 23.625 22.844 11.062 1 92.06 76 PHE A N 1
ATOM 549 C CA . PHE A 1 76 ? 23.172 21.469 11.078 1 92.06 76 PHE A CA 1
ATOM 550 C C . PHE A 1 76 ? 21.734 21.359 10.562 1 92.06 76 PHE A C 1
ATOM 552 O O . PHE A 1 76 ? 20.922 22.25 10.797 1 92.06 76 PHE A O 1
ATOM 559 N N . LEU A 1 77 ? 21.594 20.297 9.859 1 93.5 77 LEU A N 1
ATOM 560 C CA . LEU A 1 77 ? 20.25 19.953 9.391 1 93.5 77 LEU A CA 1
ATOM 561 C C . LEU A 1 77 ? 19.812 18.609 9.945 1 93.5 77 LEU A C 1
ATOM 563 O O . LEU A 1 77 ? 20.609 17.672 10.008 1 93.5 77 LEU A O 1
ATOM 567 N N . ILE A 1 78 ? 18.531 18.516 10.344 1 93.06 78 ILE A N 1
ATOM 568 C CA . ILE A 1 78 ? 17.875 17.266 10.727 1 93.06 78 ILE A CA 1
ATOM 569 C C . ILE A 1 78 ? 16.594 17.094 9.914 1 93.06 78 ILE A C 1
ATOM 571 O O . ILE A 1 78 ? 15.805 18.016 9.781 1 93.06 78 ILE A O 1
ATOM 575 N N . GLY A 1 79 ? 16.469 15.914 9.367 1 93.75 79 GLY A N 1
ATOM 576 C CA . GLY A 1 79 ? 15.289 15.688 8.547 1 93.75 79 GLY A CA 1
ATOM 577 C C . GLY A 1 79 ? 15.031 14.219 8.266 1 93.75 79 GLY A C 1
ATOM 578 O O . GLY A 1 79 ? 15.555 13.344 8.953 1 93.75 79 GLY A O 1
ATOM 579 N N . GLY A 1 80 ? 14.117 14.047 7.402 1 95.81 80 GLY A N 1
ATOM 580 C CA . GLY A 1 80 ? 13.742 12.719 6.945 1 95.81 80 GLY A CA 1
ATOM 581 C C . GLY A 1 80 ? 13.25 12.695 5.512 1 95.81 80 GLY A C 1
ATOM 582 O O . GLY A 1 80 ? 12.812 13.727 4.984 1 95.81 80 GLY A O 1
ATOM 583 N N . GLU A 1 81 ? 13.398 11.516 4.961 1 97.44 81 GLU A N 1
ATOM 584 C CA . GLU A 1 81 ? 12.906 11.32 3.6 1 97.44 81 GLU A CA 1
ATOM 585 C C . GLU A 1 81 ? 12.438 9.891 3.381 1 97.44 81 GLU A C 1
ATOM 587 O O . GLU A 1 81 ? 12.773 8.992 4.16 1 97.44 81 GLU A O 1
ATOM 592 N N . GLY A 1 82 ? 11.656 9.688 2.359 1 98.19 82 GLY A N 1
ATOM 593 C CA . GLY A 1 82 ? 11.18 8.398 1.884 1 98.19 82 GLY A CA 1
ATOM 594 C C . GLY A 1 82 ? 11.117 8.312 0.371 1 98.19 82 GLY A C 1
ATOM 595 O O . GLY A 1 82 ? 10.828 9.305 -0.303 1 98.19 82 GLY A O 1
ATOM 596 N N . TYR A 1 83 ? 11.289 7.102 -0.103 1 98.56 83 TYR A N 1
ATOM 597 C CA . TYR A 1 83 ? 11.281 6.906 -1.548 1 98.56 83 TYR A CA 1
ATOM 598 C C . TYR A 1 83 ? 10.617 5.586 -1.916 1 98.56 83 TYR A C 1
ATOM 600 O O . TYR A 1 83 ? 10.734 4.598 -1.187 1 98.56 83 TYR A O 1
ATOM 608 N N . GLY A 1 84 ? 9.938 5.609 -2.975 1 98.69 84 GLY A N 1
ATOM 609 C CA . GLY A 1 84 ? 9.484 4.438 -3.705 1 98.69 84 GLY A CA 1
ATOM 610 C C . GLY A 1 84 ? 10.156 4.281 -5.055 1 98.69 84 GLY A C 1
ATOM 611 O O . GLY A 1 84 ? 10.305 5.254 -5.801 1 98.69 84 GLY A O 1
ATOM 612 N N . ILE A 1 85 ? 10.516 3.086 -5.285 1 98.5 85 ILE A N 1
ATOM 613 C CA . ILE A 1 85 ? 11.18 2.742 -6.539 1 98.5 85 ILE A CA 1
ATOM 614 C C . ILE A 1 85 ? 10.5 1.526 -7.164 1 98.5 85 ILE A C 1
ATOM 616 O O . ILE A 1 85 ? 10.242 0.53 -6.484 1 98.5 85 ILE A O 1
ATOM 620 N N . SER A 1 86 ? 10.211 1.655 -8.422 1 97.31 86 SER A N 1
ATOM 621 C CA . SER A 1 86 ? 9.578 0.54 -9.109 1 97.31 86 SER A CA 1
ATOM 622 C C . SER A 1 86 ? 10.133 0.374 -10.523 1 97.31 86 SER A C 1
ATOM 624 O O . SER A 1 86 ? 10.375 1.361 -11.219 1 97.31 86 SER A O 1
ATOM 626 N N . THR A 1 87 ? 10.422 -0.812 -10.867 1 97.06 87 THR A N 1
ATOM 627 C CA . THR A 1 87 ? 10.797 -1.154 -12.234 1 97.06 87 THR A CA 1
ATOM 628 C C . THR A 1 87 ? 10.227 -2.512 -12.633 1 97.06 87 THR A C 1
ATOM 630 O O . THR A 1 87 ? 10.047 -3.389 -11.781 1 97.06 87 THR A O 1
ATOM 633 N N . ASN A 1 88 ? 9.891 -2.648 -13.82 1 96.81 88 ASN A N 1
ATOM 634 C CA . ASN A 1 88 ? 9.367 -3.912 -14.328 1 96.81 88 ASN A CA 1
ATOM 635 C C . ASN A 1 88 ? 9.766 -4.137 -15.789 1 96.81 88 ASN A C 1
ATOM 637 O O . ASN A 1 88 ? 10.047 -3.18 -16.516 1 96.81 88 ASN A O 1
ATOM 641 N N . GLU A 1 89 ? 9.922 -5.336 -16.141 1 98.06 89 GLU A N 1
ATOM 642 C CA . GLU A 1 89 ? 10.18 -5.785 -17.5 1 98.06 89 GLU A CA 1
ATOM 643 C C . GLU A 1 89 ? 9.242 -6.926 -17.891 1 98.06 89 GLU A C 1
ATOM 645 O O . GLU A 1 89 ? 8.969 -7.82 -17.094 1 98.06 89 GLU A O 1
ATOM 650 N N . LYS A 1 90 ? 8.75 -6.793 -19.109 1 96.62 90 LYS A N 1
ATOM 651 C CA . LYS A 1 90 ? 7.879 -7.836 -19.641 1 96.62 90 LYS A CA 1
ATOM 652 C C . LYS A 1 90 ? 8.422 -8.383 -20.953 1 96.62 90 LYS A C 1
ATOM 654 O O . LYS A 1 90 ? 8.836 -7.617 -21.828 1 96.62 90 LYS A O 1
ATOM 659 N N . GLU A 1 91 ? 8.477 -9.695 -21 1 96.06 91 GLU A N 1
ATOM 660 C CA . GLU A 1 91 ? 8.898 -10.391 -22.219 1 96.06 91 GLU A CA 1
ATOM 661 C C . GLU A 1 91 ? 8.203 -11.734 -22.344 1 96.06 91 GLU A C 1
ATOM 663 O O . GLU A 1 91 ? 8.203 -12.539 -21.406 1 96.06 91 GLU A O 1
ATOM 668 N N . SER A 1 92 ? 7.609 -12.055 -23.5 1 94.38 92 SER A N 1
ATOM 669 C CA . SER A 1 92 ? 7.039 -13.352 -23.859 1 94.38 92 SER A CA 1
ATOM 670 C C . SER A 1 92 ? 6.051 -13.828 -22.797 1 94.38 92 SER A C 1
ATOM 672 O O . SER A 1 92 ? 6.121 -14.969 -22.328 1 94.38 92 SER A O 1
ATOM 674 N N . GLY A 1 93 ? 5.238 -12.898 -22.25 1 93.75 93 GLY A N 1
ATOM 675 C CA . GLY A 1 93 ? 4.172 -13.25 -21.312 1 93.75 93 GLY A CA 1
ATOM 676 C C . GLY A 1 93 ? 4.652 -13.391 -19.891 1 93.75 93 GLY A C 1
ATOM 677 O O . GLY A 1 93 ? 3.893 -13.82 -19.016 1 93.75 93 GLY A O 1
ATOM 678 N N . LYS A 1 94 ? 5.914 -13.141 -19.703 1 96.69 94 LYS A N 1
ATOM 679 C CA . LYS A 1 94 ? 6.477 -13.148 -18.344 1 96.69 94 LYS A CA 1
ATOM 680 C C . LYS A 1 94 ? 6.832 -11.742 -17.891 1 96.69 94 LYS A C 1
ATOM 682 O O . LYS A 1 94 ? 7.289 -10.922 -18.688 1 96.69 94 LYS A O 1
ATOM 687 N N . THR A 1 95 ? 6.559 -11.508 -16.656 1 97.44 95 THR A N 1
ATOM 688 C CA . THR A 1 95 ? 6.836 -10.188 -16.094 1 97.44 95 THR A CA 1
ATOM 689 C C . THR A 1 95 ? 7.656 -10.305 -14.82 1 97.44 95 THR A C 1
ATOM 691 O O . THR A 1 95 ? 7.395 -11.172 -13.984 1 97.44 95 THR A O 1
ATOM 694 N N . VAL A 1 96 ? 8.688 -9.516 -14.734 1 98.25 96 VAL A N 1
ATOM 695 C CA . VAL A 1 96 ? 9.445 -9.328 -13.508 1 98.25 96 VAL A CA 1
ATOM 696 C C . VAL A 1 96 ? 9.273 -7.891 -13.016 1 98.25 96 VAL A C 1
ATOM 698 O O . VAL A 1 96 ? 9.5 -6.938 -13.766 1 98.25 96 VAL A O 1
ATOM 701 N N . GLN A 1 97 ? 8.82 -7.773 -11.828 1 97.94 97 GLN A N 1
ATOM 702 C CA . GLN A 1 97 ? 8.617 -6.461 -11.219 1 97.94 97 GLN A CA 1
ATOM 703 C C . GLN A 1 97 ? 9.367 -6.352 -9.891 1 97.94 97 GLN A C 1
ATOM 705 O O . GLN A 1 97 ? 9.297 -7.254 -9.055 1 97.94 97 GLN A O 1
ATOM 710 N N . LEU A 1 98 ? 10.055 -5.273 -9.766 1 98.31 98 LEU A N 1
ATOM 711 C CA . LEU A 1 98 ? 10.789 -4.973 -8.539 1 98.31 98 LEU A CA 1
ATOM 712 C C . LEU A 1 98 ? 10.312 -3.664 -7.926 1 98.31 98 LEU A C 1
ATOM 714 O O . LEU A 1 98 ? 10.375 -2.611 -8.562 1 98.31 98 LEU A O 1
ATOM 718 N N . ASP A 1 99 ? 9.828 -3.785 -6.719 1 98.31 99 ASP A N 1
ATOM 719 C CA . ASP A 1 99 ? 9.391 -2.621 -5.949 1 98.31 99 ASP A CA 1
ATOM 720 C C . ASP A 1 99 ? 10.227 -2.459 -4.68 1 98.31 99 ASP A C 1
ATOM 722 O O . ASP A 1 99 ? 10.398 -3.414 -3.922 1 98.31 99 ASP A O 1
ATOM 726 N N . ILE A 1 100 ? 10.68 -1.277 -4.516 1 98.5 100 ILE A N 1
ATOM 727 C CA . ILE A 1 100 ? 11.477 -0.953 -3.338 1 98.5 100 ILE A CA 1
ATOM 728 C C . ILE A 1 100 ? 10.914 0.299 -2.666 1 98.5 100 ILE A C 1
ATOM 730 O O . ILE A 1 100 ? 10.594 1.281 -3.34 1 98.5 100 ILE A O 1
ATOM 734 N N . GLY A 1 101 ? 10.789 0.234 -1.447 1 98.5 101 GLY A N 1
ATOM 735 C CA . GLY A 1 101 ? 10.469 1.392 -0.625 1 98.5 101 GLY A CA 1
ATOM 736 C C . GLY A 1 101 ? 11.391 1.534 0.578 1 98.5 101 GLY A C 1
ATOM 737 O O . GLY A 1 101 ? 11.734 0.542 1.222 1 98.5 101 GLY A O 1
ATOM 738 N N . TYR A 1 102 ? 11.797 2.832 0.841 1 97.88 102 TYR A N 1
ATOM 739 C CA . TYR A 1 102 ? 12.594 3.021 2.047 1 97.88 102 TYR A CA 1
ATOM 740 C C . TYR A 1 102 ? 12.461 4.449 2.57 1 97.88 102 TYR A C 1
ATOM 742 O O . TYR A 1 102 ? 12.008 5.34 1.848 1 97.88 102 TYR A O 1
ATOM 750 N N . GLY A 1 103 ? 12.805 4.582 3.771 1 98.25 103 GLY A N 1
ATOM 751 C CA . GLY A 1 103 ? 12.898 5.867 4.445 1 98.25 103 GLY A CA 1
ATOM 752 C C . GLY A 1 103 ? 14.148 6.012 5.289 1 98.25 103 GLY A C 1
ATOM 753 O O . GLY A 1 103 ? 14.719 5.016 5.742 1 98.25 103 GLY A O 1
ATOM 754 N N . THR A 1 104 ? 14.453 7.309 5.453 1 97.94 104 THR A N 1
ATOM 755 C CA . THR A 1 104 ? 15.648 7.57 6.242 1 97.94 104 THR A CA 1
ATOM 756 C C . THR A 1 104 ? 15.453 8.781 7.148 1 97.94 104 THR A C 1
ATOM 758 O O . THR A 1 104 ? 14.758 9.734 6.777 1 97.94 104 THR A O 1
ATOM 761 N N . PHE A 1 105 ? 16.062 8.688 8.242 1 96.56 105 PHE A N 1
ATOM 762 C CA . PHE A 1 105 ? 16.375 9.852 9.062 1 96.56 105 PHE A CA 1
ATOM 763 C C . PHE A 1 105 ? 17.734 10.422 8.672 1 96.56 105 PHE A C 1
ATOM 765 O O . PHE A 1 105 ? 18.719 9.688 8.516 1 96.56 105 PHE A O 1
ATOM 772 N N . ASN A 1 106 ? 17.719 11.734 8.633 1 97.31 106 ASN A N 1
ATOM 773 C CA . ASN A 1 106 ? 18.922 12.32 8.031 1 97.31 106 ASN A CA 1
ATOM 774 C C . ASN A 1 106 ? 19.516 13.398 8.93 1 97.31 106 ASN A C 1
ATOM 776 O O . ASN A 1 106 ? 18.797 14.141 9.586 1 97.31 106 ASN A O 1
ATOM 780 N N . ILE A 1 107 ? 20.828 13.453 8.891 1 96.38 107 ILE A N 1
ATOM 781 C CA . ILE A 1 107 ? 21.594 14.562 9.445 1 96.38 107 ILE A CA 1
ATOM 782 C C . ILE A 1 107 ? 22.438 15.211 8.344 1 96.38 107 ILE A C 1
ATOM 784 O O . ILE A 1 107 ? 23.031 14.523 7.512 1 96.38 107 ILE A O 1
ATOM 788 N N . GLY A 1 108 ? 22.422 16.5 8.383 1 96.19 108 GLY A N 1
ATOM 789 C CA . GLY A 1 108 ? 23.188 17.234 7.383 1 96.19 108 GLY A CA 1
ATOM 790 C C . GLY A 1 108 ? 24.016 18.359 7.969 1 96.19 108 GLY A C 1
ATOM 791 O O . GLY A 1 108 ? 23.828 18.734 9.133 1 96.19 108 GLY A O 1
ATOM 792 N N . TYR A 1 109 ? 24.938 18.766 7.164 1 95.06 109 TYR A N 1
ATOM 793 C CA . TYR A 1 109 ? 25.828 19.891 7.504 1 95.06 109 TYR A CA 1
ATOM 794 C C . TYR A 1 109 ? 25.906 20.875 6.352 1 95.06 109 TYR A C 1
ATOM 796 O O . TYR A 1 109 ? 26.312 20.516 5.242 1 95.06 109 TYR A O 1
ATOM 804 N N . LEU A 1 110 ? 25.656 22.062 6.664 1 92.5 110 LEU A N 1
ATOM 805 C CA . LEU A 1 110 ? 25.688 23.125 5.668 1 92.5 110 LEU A CA 1
ATOM 806 C C . LEU A 1 110 ? 27.125 23.453 5.273 1 92.5 110 LEU A C 1
ATOM 808 O O . LEU A 1 110 ? 27.922 23.859 6.113 1 92.5 110 LEU A O 1
ATOM 812 N N . ILE A 1 111 ? 27.406 23.266 4.039 1 92.62 111 ILE A N 1
ATOM 813 C CA . ILE A 1 111 ? 28.734 23.547 3.492 1 92.62 111 ILE A CA 1
ATOM 814 C C . ILE A 1 111 ? 28.797 25 3.025 1 92.62 111 ILE A C 1
ATOM 816 O O . ILE A 1 111 ? 29.812 25.672 3.211 1 92.62 111 ILE A O 1
ATOM 820 N N . PHE A 1 112 ? 27.719 25.391 2.385 1 88.75 112 PHE A N 1
ATOM 821 C CA . PHE A 1 112 ? 27.609 26.734 1.826 1 88.75 112 PHE A CA 1
ATOM 822 C C . PHE A 1 112 ? 26.172 27.266 1.953 1 88.75 112 PHE A C 1
ATOM 824 O O . PHE A 1 112 ? 25.219 26.516 1.752 1 88.75 112 PHE A O 1
ATOM 831 N N . SER A 1 113 ? 26.062 28.438 2.396 1 85 113 SER A N 1
ATOM 832 C CA . SER A 1 113 ? 24.766 29.094 2.49 1 85 113 SER A CA 1
ATOM 833 C C . SER A 1 113 ? 24.875 30.578 2.176 1 85 113 SER A C 1
ATOM 835 O O . SER A 1 113 ? 25.641 31.312 2.826 1 85 113 SER A O 1
ATOM 837 N N . LYS A 1 114 ? 24.203 30.969 1.163 1 79.38 114 LYS A N 1
ATOM 838 C CA . LYS A 1 114 ? 24.109 32.375 0.811 1 79.38 114 LYS A CA 1
ATOM 839 C C . LYS A 1 114 ? 22.688 32.75 0.355 1 79.38 114 LYS A C 1
ATOM 841 O O . LYS A 1 114 ? 22.234 32.281 -0.697 1 79.38 114 LYS A O 1
ATOM 846 N N . GLN A 1 115 ? 22.047 33.594 1.128 1 75.44 115 GLN A N 1
ATOM 847 C CA . GLN A 1 115 ? 20.688 34.031 0.828 1 75.44 115 GLN A CA 1
ATOM 848 C C . GLN A 1 115 ? 19.766 32.844 0.553 1 75.44 115 GLN A C 1
ATOM 850 O O . GLN A 1 115 ? 19.531 32.031 1.437 1 75.44 115 GLN A O 1
ATOM 855 N N . ALA A 1 116 ? 19.484 32.656 -0.755 1 80.81 116 ALA A N 1
ATOM 856 C CA . ALA A 1 116 ? 18.453 31.703 -1.126 1 80.81 116 ALA A CA 1
ATOM 857 C C . ALA A 1 116 ? 19.078 30.375 -1.564 1 80.81 116 ALA A C 1
ATOM 859 O O . ALA A 1 116 ? 18.359 29.422 -1.854 1 80.81 116 ALA A O 1
ATOM 860 N N . PHE A 1 117 ? 20.391 30.344 -1.517 1 86.56 117 PHE A N 1
ATOM 861 C CA . PHE A 1 117 ? 21.062 29.172 -2.033 1 86.56 117 PHE A CA 1
ATOM 862 C C . PHE A 1 117 ? 21.828 28.453 -0.923 1 86.56 117 PHE A C 1
ATOM 864 O O . PHE A 1 117 ? 22.516 29.094 -0.122 1 86.56 117 PHE A O 1
ATOM 871 N N . ARG A 1 118 ? 21.719 27.109 -0.929 1 90.44 118 ARG A N 1
ATOM 872 C CA . ARG A 1 118 ? 22.391 26.297 0.082 1 90.44 118 ARG A CA 1
ATOM 873 C C . ARG A 1 118 ? 22.922 25 -0.52 1 90.44 118 ARG A C 1
ATOM 875 O O . ARG A 1 118 ? 22.266 24.391 -1.366 1 90.44 118 ARG A O 1
ATOM 882 N N . ILE A 1 119 ? 24.109 24.625 -0.062 1 93.81 119 ILE A N 1
ATOM 883 C CA . ILE A 1 119 ? 24.719 23.328 -0.358 1 93.81 119 ILE A CA 1
ATOM 884 C C . ILE A 1 119 ? 25.078 22.625 0.944 1 93.81 119 ILE A C 1
ATOM 886 O O . ILE A 1 119 ? 25.672 23.219 1.845 1 93.81 119 ILE A O 1
ATOM 890 N N . TYR A 1 120 ? 24.688 21.422 1.051 1 94.75 120 TYR A N 1
ATOM 891 C CA . TYR A 1 120 ? 24.969 20.703 2.289 1 94.75 120 TYR A CA 1
ATOM 892 C C . TYR A 1 120 ? 25.219 19.219 2.018 1 94.75 120 TYR A C 1
ATOM 894 O O . TYR A 1 120 ? 24.719 18.672 1.028 1 94.75 120 TYR A O 1
ATOM 902 N N . ALA A 1 121 ? 26.031 18.609 2.852 1 97.69 121 ALA A N 1
ATOM 903 C CA . ALA A 1 121 ? 26.203 17.156 2.891 1 97.69 121 ALA A CA 1
ATOM 904 C C . ALA A 1 121 ? 25.156 16.516 3.779 1 97.69 121 ALA A C 1
ATOM 906 O O . ALA A 1 121 ? 24.719 17.094 4.777 1 97.69 121 ALA A O 1
ATOM 907 N N . LEU A 1 122 ? 24.812 15.328 3.359 1 97.19 122 LEU A N 1
ATOM 908 C CA . LEU A 1 122 ? 23.766 14.641 4.094 1 97.19 122 LEU A CA 1
ATOM 909 C C . LEU A 1 122 ? 24.109 13.172 4.297 1 97.19 122 LEU A C 1
ATOM 911 O O . LEU A 1 122 ? 24.594 12.508 3.377 1 97.19 122 LEU A O 1
ATOM 915 N N . GLY A 1 123 ? 23.859 12.633 5.512 1 97.81 123 GLY A N 1
ATOM 916 C CA . GLY A 1 123 ? 23.859 11.219 5.848 1 97.81 123 GLY A CA 1
ATOM 917 C C . GLY A 1 123 ? 22.531 10.742 6.422 1 97.81 123 GLY A C 1
ATOM 918 O O . GLY A 1 123 ? 21.891 11.453 7.203 1 97.81 123 GLY A O 1
ATOM 919 N N . GLY A 1 124 ? 22.219 9.578 6 1 98.31 124 GLY A N 1
ATOM 920 C CA . GLY A 1 124 ? 20.953 9.055 6.465 1 98.31 124 GLY A CA 1
ATOM 921 C C . GLY A 1 124 ? 21 7.586 6.832 1 98.31 124 GLY A C 1
ATOM 922 O O . GLY A 1 124 ? 21.797 6.832 6.27 1 98.31 124 GLY A O 1
ATOM 923 N N . ILE A 1 125 ? 20.125 7.234 7.797 1 97.56 125 ILE A N 1
ATOM 924 C CA . ILE A 1 125 ? 19.922 5.844 8.188 1 97.56 125 ILE A CA 1
ATOM 925 C C . ILE A 1 125 ? 18.422 5.531 8.242 1 97.56 125 ILE A C 1
ATOM 927 O O . ILE A 1 125 ? 17.625 6.383 8.633 1 97.56 125 ILE A O 1
ATOM 931 N N . GLY A 1 126 ? 18.141 4.328 7.832 1 98.06 126 GLY A N 1
ATOM 932 C CA . GLY A 1 126 ? 16.734 3.932 7.883 1 98.06 126 GLY A CA 1
ATOM 933 C C . GLY A 1 126 ? 16.516 2.475 7.52 1 98.06 126 GLY A C 1
ATOM 934 O O . GLY A 1 126 ? 17.344 1.617 7.844 1 98.06 126 GLY A O 1
ATOM 935 N N . GLY A 1 127 ? 15.328 2.275 6.977 1 97.25 127 GLY A N 1
ATOM 936 C CA . GLY A 1 127 ? 14.922 0.941 6.57 1 97.25 127 GLY A CA 1
ATOM 937 C C . GLY A 1 127 ? 13.922 0.945 5.43 1 97.25 127 GLY A C 1
ATOM 938 O O . GLY A 1 127 ? 13.43 2.002 5.035 1 97.25 127 GLY A O 1
ATOM 939 N N . GLY A 1 128 ? 13.773 -0.248 4.887 1 96.94 128 GLY A N 1
ATOM 940 C CA . GLY A 1 128 ? 12.852 -0.404 3.773 1 96.94 128 GLY A CA 1
ATOM 941 C C . GLY A 1 128 ? 12.484 -1.85 3.506 1 96.94 128 GLY A C 1
ATOM 942 O O . GLY A 1 128 ? 12.766 -2.73 4.32 1 96.94 128 GLY A O 1
ATOM 943 N N . GLY A 1 129 ? 11.758 -1.993 2.441 1 97.5 129 GLY A N 1
ATOM 944 C CA . GLY A 1 129 ? 11.344 -3.307 1.975 1 97.5 129 GLY A CA 1
ATOM 945 C C . GLY A 1 129 ? 11.508 -3.486 0.477 1 97.5 129 GLY A C 1
ATOM 946 O O . GLY A 1 129 ? 11.531 -2.506 -0.271 1 97.5 129 GLY A O 1
ATOM 947 N N . ILE A 1 130 ? 11.648 -4.707 0.096 1 97.56 130 ILE A N 1
ATOM 948 C CA . ILE A 1 130 ? 11.711 -5.094 -1.309 1 97.56 130 ILE A CA 1
ATOM 949 C C . ILE A 1 130 ? 10.625 -6.125 -1.613 1 97.56 130 ILE A C 1
ATOM 951 O O . ILE A 1 130 ? 10.414 -7.059 -0.837 1 97.56 130 ILE A O 1
ATOM 955 N N . GLU A 1 131 ? 10 -5.906 -2.68 1 97.94 131 GLU A N 1
ATOM 956 C CA . GLU A 1 131 ? 9.102 -6.898 -3.268 1 97.94 131 GLU A CA 1
ATOM 957 C C . GLU A 1 131 ? 9.531 -7.258 -4.688 1 97.94 131 GLU A C 1
ATOM 959 O O . GLU A 1 131 ? 9.641 -6.383 -5.551 1 97.94 131 GLU A O 1
ATOM 964 N N . LEU A 1 132 ? 9.812 -8.453 -4.863 1 97.81 132 LEU A N 1
ATOM 965 C CA . LEU A 1 132 ? 10.078 -8.984 -6.195 1 97.81 132 LEU A CA 1
ATOM 966 C C . LEU A 1 132 ? 8.922 -9.867 -6.664 1 97.81 132 LEU A C 1
ATOM 968 O O . LEU A 1 132 ? 8.68 -10.93 -6.098 1 97.81 132 LEU A O 1
ATOM 972 N N . LYS A 1 133 ? 8.297 -9.461 -7.699 1 97.88 133 LYS A N 1
ATOM 973 C CA . LYS A 1 133 ? 7.168 -10.203 -8.25 1 97.88 133 LYS A CA 1
ATOM 974 C C . LYS A 1 133 ? 7.523 -10.812 -9.609 1 97.88 133 LYS A C 1
ATOM 976 O O . LYS A 1 133 ? 7.98 -10.109 -10.508 1 97.88 133 LYS A O 1
ATOM 981 N N . ILE A 1 134 ? 7.359 -12.031 -9.664 1 98 134 ILE A N 1
ATOM 982 C CA . ILE A 1 134 ? 7.488 -12.766 -10.922 1 98 134 ILE A CA 1
ATOM 983 C C . ILE A 1 134 ? 6.129 -13.32 -11.336 1 98 134 ILE A C 1
ATOM 985 O O . ILE A 1 134 ? 5.441 -13.953 -10.531 1 98 134 ILE A O 1
ATOM 989 N N . SER A 1 135 ? 5.789 -13.102 -12.578 1 97.44 135 SER A N 1
ATOM 990 C CA . SER A 1 135 ? 4.477 -13.57 -13.008 1 97.44 135 SER A CA 1
ATOM 991 C C . SER A 1 135 ? 4.496 -13.969 -14.484 1 97.44 135 SER A C 1
ATOM 993 O O . SER A 1 135 ? 5.395 -13.578 -15.227 1 97.44 135 SER A O 1
ATOM 995 N N . GLN A 1 136 ? 3.547 -14.758 -14.836 1 96.12 136 GLN A N 1
ATOM 996 C CA . GLN A 1 136 ? 3.273 -15.125 -16.219 1 96.12 136 GLN A CA 1
ATOM 997 C C . GLN A 1 136 ? 1.8 -14.922 -16.562 1 96.12 136 GLN A C 1
ATOM 999 O O . GLN A 1 136 ? 0.95 -14.898 -15.672 1 96.12 136 GLN A O 1
ATOM 1004 N N . ASP A 1 137 ? 1.603 -14.773 -17.828 1 95.06 137 ASP A N 1
ATOM 1005 C CA . ASP A 1 137 ? 0.212 -14.695 -18.266 1 95.06 137 ASP A CA 1
ATOM 1006 C C . ASP A 1 137 ? -0.52 -16.016 -18 1 95.06 137 ASP A C 1
ATOM 1008 O O . ASP A 1 137 ? -0.029 -17.094 -18.344 1 95.06 137 ASP A O 1
ATOM 1012 N N . PRO A 1 138 ? -1.65 -15.859 -17.359 1 96 138 PRO A N 1
ATOM 1013 C CA . PRO A 1 138 ? -2.379 -17.109 -17.141 1 96 138 PRO A CA 1
ATOM 1014 C C . PRO A 1 138 ? -2.822 -17.766 -18.438 1 96 138 PRO A C 1
ATOM 1016 O O . PRO A 1 138 ? -3.15 -17.078 -19.406 1 96 138 PRO A O 1
ATOM 1019 N N . ALA A 1 139 ? -2.881 -19.094 -18.406 1 93.62 139 ALA A N 1
ATOM 1020 C CA . ALA A 1 139 ? -3.314 -19.844 -19.578 1 93.62 139 ALA A CA 1
ATOM 1021 C C . ALA A 1 139 ? -4.809 -19.672 -19.828 1 93.62 139 ALA A C 1
ATOM 1023 O O . ALA A 1 139 ? -5.27 -19.734 -20.969 1 93.62 139 ALA A O 1
ATOM 1024 N N . SER A 1 140 ? -5.516 -19.484 -18.781 1 94.38 140 SER A N 1
ATOM 1025 C CA . SER A 1 140 ? -6.965 -19.359 -18.859 1 94.38 140 SER A CA 1
ATOM 1026 C C . SER A 1 140 ? -7.418 -18 -18.328 1 94.38 140 SER A C 1
ATOM 1028 O O . SER A 1 140 ? -6.836 -17.469 -17.391 1 94.38 140 SER A O 1
ATOM 1030 N N . SER A 1 141 ? -8.523 -17.531 -18.938 1 93.69 141 SER A N 1
ATOM 1031 C CA . SER A 1 141 ? -9.117 -16.281 -18.469 1 93.69 141 SER A CA 1
ATOM 1032 C C . SER A 1 141 ? -10.328 -16.547 -17.578 1 93.69 141 SER A C 1
ATOM 1034 O O . SER A 1 141 ? -11.102 -15.633 -17.297 1 93.69 141 SER A O 1
ATOM 1036 N N . ASP A 1 142 ? -10.43 -17.703 -17.203 1 95 142 ASP A N 1
ATOM 1037 C CA . ASP A 1 142 ? -11.539 -18.078 -16.328 1 95 142 ASP A CA 1
ATOM 1038 C C . ASP A 1 142 ? -11.117 -18.109 -14.867 1 95 142 ASP A C 1
ATOM 1040 O O . ASP A 1 142 ? -10.055 -18.641 -14.523 1 95 142 ASP A O 1
ATOM 1044 N N . PHE A 1 143 ? -11.984 -17.641 -14.055 1 96.12 143 PHE A N 1
ATOM 1045 C CA . PHE A 1 143 ? -11.703 -17.484 -12.633 1 96.12 143 PHE A CA 1
ATOM 1046 C C . PHE A 1 143 ? -11.414 -18.844 -12 1 96.12 143 PHE A C 1
ATOM 1048 O O . PHE A 1 143 ? -10.383 -19.031 -11.344 1 96.12 143 PHE A O 1
ATOM 1055 N N . ASP A 1 144 ? -12.188 -19.797 -12.227 1 95.94 144 ASP A N 1
ATOM 1056 C CA . ASP A 1 144 ? -12.094 -21.094 -11.562 1 95.94 144 ASP A CA 1
ATOM 1057 C C . ASP A 1 144 ? -10.789 -21.797 -11.93 1 95.94 144 ASP A C 1
ATOM 1059 O O . ASP A 1 144 ? -10.172 -22.438 -11.078 1 95.94 144 ASP A O 1
ATOM 1063 N N . SER A 1 145 ? -10.438 -21.656 -13.156 1 95.62 145 SER A N 1
ATOM 1064 C CA . SER A 1 145 ? -9.211 -22.297 -13.617 1 95.62 145 SER A CA 1
ATOM 1065 C C . SER A 1 145 ? -7.992 -21.75 -12.875 1 95.62 145 SER A C 1
ATOM 1067 O O . SER A 1 145 ? -7.016 -22.469 -12.656 1 95.62 145 SER A O 1
ATOM 1069 N N . ASN A 1 146 ? -8.102 -20.5 -12.453 1 96.38 146 ASN A N 1
ATOM 1070 C CA . ASN A 1 146 ? -6.957 -19.828 -11.836 1 96.38 146 ASN A CA 1
ATOM 1071 C C . ASN A 1 146 ? -6.969 -19.984 -10.32 1 96.38 146 ASN A C 1
ATOM 1073 O O . ASN A 1 146 ? -6.156 -19.375 -9.625 1 96.38 146 ASN A O 1
ATOM 1077 N N . LEU A 1 147 ? -7.867 -20.766 -9.805 1 96.25 147 LEU A N 1
ATOM 1078 C CA . LEU A 1 147 ? -7.883 -21.078 -8.383 1 96.25 147 LEU A CA 1
ATOM 1079 C C . LEU A 1 147 ? -6.926 -22.234 -8.062 1 96.25 147 LEU A C 1
ATOM 1081 O O . LEU A 1 147 ? -6.555 -22.438 -6.906 1 96.25 147 LEU A O 1
ATOM 1085 N N . SER A 1 148 ? -6.535 -22.938 -9.094 1 91.69 148 SER A N 1
ATOM 1086 C CA . SER A 1 148 ? -5.695 -24.109 -8.859 1 91.69 148 SER A CA 1
ATOM 1087 C C . SER A 1 148 ? -4.418 -24.047 -9.688 1 91.69 148 SER A C 1
ATOM 1089 O O . SER A 1 148 ? -3.535 -24.891 -9.539 1 91.69 148 SER A O 1
ATOM 1091 N N . THR A 1 149 ? -4.402 -23.172 -10.602 1 94.81 149 THR A N 1
ATOM 1092 C CA . THR A 1 149 ? -3.201 -22.906 -11.391 1 94.81 149 THR A CA 1
ATOM 1093 C C . THR A 1 149 ? -2.617 -21.547 -11.055 1 94.81 149 THR A C 1
ATOM 1095 O O . THR A 1 149 ? -3.271 -20.516 -11.25 1 94.81 149 THR A O 1
ATOM 1098 N N . PHE A 1 150 ? -1.392 -21.562 -10.625 1 96.56 150 PHE A N 1
ATOM 1099 C CA . PHE A 1 150 ? -0.795 -20.312 -10.133 1 96.56 150 PHE A CA 1
ATOM 1100 C C . PHE A 1 150 ? 0.123 -19.703 -11.188 1 96.56 150 PHE A C 1
ATOM 1102 O O . PHE A 1 150 ? 0.721 -20.438 -11.992 1 96.56 150 PHE A O 1
ATOM 1109 N N . ASN A 1 151 ? 0.222 -18.391 -11.094 1 97.19 151 ASN A N 1
ATOM 1110 C CA . ASN A 1 151 ? 0.931 -17.672 -12.148 1 97.19 151 ASN A CA 1
ATOM 1111 C C . ASN A 1 151 ? 1.855 -16.609 -11.562 1 97.19 151 ASN A C 1
ATOM 1113 O O . ASN A 1 151 ? 2.51 -15.875 -12.312 1 97.19 151 ASN A O 1
ATOM 1117 N N . GLN A 1 152 ? 1.925 -16.547 -10.289 1 97.69 152 GLN A N 1
ATOM 1118 C CA . GLN A 1 152 ? 2.701 -15.469 -9.688 1 97.69 152 GLN A CA 1
ATOM 1119 C C . GLN A 1 152 ? 3.48 -15.961 -8.469 1 97.69 152 GLN A C 1
ATOM 1121 O O . GLN A 1 152 ? 3.068 -16.906 -7.809 1 97.69 152 GLN A O 1
ATOM 1126 N N . ASN A 1 153 ? 4.566 -15.336 -8.211 1 97.88 153 ASN A N 1
ATOM 1127 C CA . ASN A 1 153 ? 5.285 -15.344 -6.941 1 97.88 153 ASN A CA 1
ATOM 1128 C C . ASN A 1 153 ? 5.723 -13.945 -6.535 1 97.88 153 ASN A C 1
ATOM 1130 O O . ASN A 1 153 ? 6.234 -13.188 -7.359 1 97.88 153 ASN A O 1
ATOM 1134 N N . THR A 1 154 ? 5.484 -13.664 -5.324 1 97.44 154 THR A N 1
ATOM 1135 C CA . THR A 1 154 ? 5.973 -12.414 -4.766 1 97.44 154 THR A CA 1
ATOM 1136 C C . THR A 1 154 ? 6.93 -12.672 -3.602 1 97.44 154 THR A C 1
ATOM 1138 O O . THR A 1 154 ? 6.512 -13.148 -2.545 1 97.44 154 THR A O 1
ATOM 1141 N N . PHE A 1 155 ? 8.148 -12.32 -3.793 1 97 155 PHE A N 1
ATOM 1142 C CA . PHE A 1 155 ? 9.141 -12.367 -2.73 1 97 155 PHE A CA 1
ATOM 1143 C C . PHE A 1 155 ? 9.203 -11.039 -1.983 1 97 155 PHE A C 1
ATOM 1145 O O . PHE A 1 155 ? 9.109 -9.969 -2.594 1 97 155 PHE A O 1
ATOM 1152 N N . TYR A 1 156 ? 9.43 -11.156 -0.694 1 96.88 156 TYR A N 1
ATOM 1153 C CA . TYR A 1 156 ? 9.477 -9.938 0.11 1 96.88 156 TYR A CA 1
ATOM 1154 C C . TYR A 1 156 ? 10.57 -10.023 1.169 1 96.88 156 TYR A C 1
ATOM 1156 O O . TYR A 1 156 ? 10.828 -11.102 1.716 1 96.88 156 TYR A O 1
ATOM 1164 N N . THR A 1 157 ? 11.195 -8.953 1.455 1 96.69 157 THR A N 1
ATOM 1165 C CA . THR A 1 157 ? 12.109 -8.828 2.586 1 96.69 157 THR A CA 1
ATOM 1166 C C . THR A 1 157 ? 12.18 -7.383 3.068 1 96.69 157 THR A C 1
ATOM 1168 O O . THR A 1 157 ? 11.68 -6.477 2.4 1 96.69 157 THR A O 1
ATOM 1171 N N . GLU A 1 158 ? 12.688 -7.191 4.234 1 96.44 158 GLU A N 1
ATOM 1172 C CA . GLU A 1 158 ? 13.016 -5.887 4.801 1 96.44 158 GLU A CA 1
ATOM 1173 C C . GLU A 1 158 ? 14.523 -5.715 4.957 1 96.44 158 GLU A C 1
ATOM 1175 O O . GLU A 1 158 ? 15.258 -6.699 5.031 1 96.44 158 GLU A O 1
ATOM 1180 N N . PHE A 1 159 ? 14.914 -4.488 4.973 1 96 159 PHE A N 1
ATOM 1181 C CA . PHE A 1 159 ? 16.344 -4.242 5.043 1 96 159 PHE A CA 1
ATOM 1182 C C . PHE A 1 159 ? 16.641 -2.91 5.727 1 96 159 PHE A C 1
ATOM 1184 O O . PHE A 1 159 ? 15.812 -1.999 5.699 1 96 159 PHE A O 1
ATOM 1191 N N . PRO A 1 160 ? 17.891 -2.799 6.312 1 96.06 160 PRO A N 1
ATOM 1192 C CA . PRO A 1 160 ? 18.406 -1.477 6.676 1 96.06 160 PRO A CA 1
ATOM 1193 C C . PRO A 1 160 ? 18.984 -0.723 5.488 1 96.06 160 PRO A C 1
ATOM 1195 O O . PRO A 1 160 ? 19.328 -1.334 4.469 1 96.06 160 PRO A O 1
ATOM 1198 N N . ILE A 1 161 ? 19.062 0.574 5.609 1 97.81 161 ILE A N 1
ATOM 1199 C CA . ILE A 1 161 ? 19.656 1.342 4.512 1 97.81 161 ILE A CA 1
ATOM 1200 C C . ILE A 1 161 ? 20.406 2.545 5.07 1 97.81 161 ILE A C 1
ATOM 1202 O O . ILE A 1 161 ? 19.984 3.145 6.066 1 97.81 161 ILE A O 1
ATOM 1206 N N . PHE A 1 162 ? 21.484 2.807 4.375 1 98 162 PHE A N 1
ATOM 1207 C CA . PHE A 1 162 ? 22.328 3.969 4.648 1 98 162 PHE A CA 1
ATOM 1208 C C . PHE A 1 162 ? 22.453 4.852 3.412 1 98 162 PHE A C 1
ATOM 1210 O O . PHE A 1 162 ? 22.562 4.352 2.291 1 98 162 PHE A O 1
ATOM 1217 N N . LYS A 1 163 ? 22.5 6.09 3.648 1 98.38 163 LYS A N 1
ATOM 1218 C CA . LYS A 1 163 ? 22.531 7.043 2.541 1 98.38 163 LYS A CA 1
ATOM 1219 C C . LYS A 1 163 ? 23.531 8.172 2.807 1 98.38 163 LYS A C 1
ATOM 1221 O O . LYS A 1 163 ? 23.672 8.625 3.943 1 98.38 163 LYS A O 1
ATOM 1226 N N . VAL A 1 164 ? 24.25 8.562 1.779 1 98.44 164 VAL A N 1
ATOM 1227 C CA . VAL A 1 164 ? 25.109 9.734 1.822 1 98.44 164 VAL A CA 1
ATOM 1228 C C . VAL A 1 164 ? 24.953 10.547 0.535 1 98.44 164 VAL A C 1
ATOM 1230 O O . VAL A 1 164 ? 24.703 9.977 -0.531 1 98.44 164 VAL A O 1
ATOM 1233 N N . GLY A 1 165 ? 24.984 11.836 0.705 1 98.38 165 GLY A N 1
ATOM 1234 C CA . GLY A 1 165 ? 24.828 12.641 -0.5 1 98.38 165 GLY A CA 1
ATOM 1235 C C . GLY A 1 165 ? 25.156 14.109 -0.285 1 98.38 165 GLY A C 1
ATOM 1236 O O . GLY A 1 165 ? 25.484 14.516 0.827 1 98.38 165 GLY A O 1
ATOM 1237 N N . ILE A 1 166 ? 25.156 14.82 -1.381 1 98.12 166 ILE A N 1
ATOM 1238 C CA . ILE A 1 166 ? 25.266 16.281 -1.437 1 98.12 166 ILE A CA 1
ATOM 1239 C C . ILE A 1 166 ? 23.984 16.859 -2.041 1 98.12 166 ILE A C 1
ATOM 1241 O O . ILE A 1 166 ? 23.469 16.359 -3.043 1 98.12 166 ILE A O 1
ATOM 1245 N N . ASN A 1 167 ? 23.516 17.875 -1.377 1 97.69 167 ASN A N 1
ATOM 1246 C CA . ASN A 1 167 ? 22.281 18.516 -1.791 1 97.69 167 ASN A CA 1
ATOM 1247 C C . ASN A 1 167 ? 22.469 20.016 -2.027 1 97.69 167 ASN A C 1
ATOM 1249 O O . ASN A 1 167 ? 23.297 20.641 -1.37 1 97.69 167 ASN A O 1
ATOM 1253 N N . ALA A 1 168 ? 21.703 20.516 -2.951 1 96 168 ALA A N 1
ATOM 1254 C CA . ALA A 1 168 ? 21.625 21.953 -3.199 1 96 168 ALA A CA 1
ATOM 1255 C C . ALA A 1 168 ? 20.172 22.406 -3.289 1 96 168 ALA A C 1
ATOM 1257 O O . ALA A 1 168 ? 19.359 21.797 -4 1 96 168 ALA A O 1
ATOM 1258 N N . ASP A 1 169 ? 19.859 23.391 -2.523 1 93.19 169 ASP A N 1
ATOM 1259 C CA . ASP A 1 169 ? 18.516 23.953 -2.545 1 93.19 169 ASP A CA 1
ATOM 1260 C C . ASP A 1 169 ? 18.547 25.438 -2.922 1 93.19 169 ASP A C 1
ATOM 1262 O O . ASP A 1 169 ? 19.5 26.141 -2.594 1 93.19 169 ASP A O 1
ATOM 1266 N N . TYR A 1 170 ? 17.578 25.859 -3.58 1 91.5 170 TYR A N 1
ATOM 1267 C CA . TYR A 1 170 ? 17.328 27.266 -3.877 1 91.5 170 TYR A CA 1
ATOM 1268 C C . TYR A 1 170 ? 15.906 27.656 -3.492 1 91.5 170 TYR A C 1
ATOM 1270 O O . TYR A 1 170 ? 14.938 27.016 -3.926 1 91.5 170 TYR A O 1
ATOM 1278 N N . ILE A 1 171 ? 15.758 28.641 -2.652 1 87.06 171 ILE A N 1
ATOM 1279 C CA . ILE A 1 171 ? 14.453 29.125 -2.244 1 87.06 171 ILE A CA 1
ATOM 1280 C C . ILE A 1 171 ? 14.086 30.375 -3.062 1 87.06 171 ILE A C 1
ATOM 1282 O O . ILE A 1 171 ? 14.797 31.375 -3.016 1 87.06 171 ILE A O 1
ATOM 1286 N N . LEU A 1 172 ? 13.055 30.188 -3.826 1 82.12 172 LEU A N 1
ATOM 1287 C CA . LEU A 1 172 ? 12.555 31.297 -4.621 1 82.12 172 LEU A CA 1
ATOM 1288 C C . LEU A 1 172 ? 11.734 32.25 -3.762 1 82.12 172 LEU A C 1
ATOM 1290 O O . LEU A 1 172 ? 10.578 31.969 -3.445 1 82.12 172 LEU A O 1
ATOM 1294 N N . SER A 1 173 ? 12.367 33.094 -2.953 1 70.69 173 SER A N 1
ATOM 1295 C CA . SER A 1 173 ? 11.703 34.031 -2.043 1 70.69 173 SER A CA 1
ATOM 1296 C C . SER A 1 173 ? 11.055 35.188 -2.803 1 70.69 173 SER A C 1
ATOM 1298 O O . SER A 1 173 ? 11.664 35.75 -3.717 1 70.69 173 SER A O 1
ATOM 1300 N N . PHE A 1 174 ? 9.742 35.406 -2.688 1 59.09 174 PHE A N 1
ATOM 1301 C CA . PHE A 1 174 ? 9.07 36.562 -3.266 1 59.09 174 PHE A CA 1
ATOM 1302 C C . PHE A 1 174 ? 9.266 37.781 -2.395 1 59.09 174 PHE A C 1
ATOM 1304 O O . PHE A 1 174 ? 8.766 38.875 -2.717 1 59.09 174 PHE A O 1
ATOM 1311 N N . SER A 1 175 ? 9.797 37.562 -1.203 1 56.97 175 SER A N 1
ATOM 1312 C CA . SER A 1 175 ? 9.953 38.781 -0.418 1 56.97 175 SER A CA 1
ATOM 1313 C C . SER A 1 175 ? 11.414 39.031 -0.098 1 56.97 175 SER A C 1
ATOM 1315 O O . SER A 1 175 ? 12.211 38.094 0.036 1 56.97 175 SER A O 1
ATOM 1317 N N . ASP A 1 176 ? 11.961 40.188 -0.361 1 53.69 176 ASP A N 1
ATOM 1318 C CA . ASP A 1 176 ? 13.289 40.75 -0.148 1 53.69 176 ASP A CA 1
ATOM 1319 C C . ASP A 1 176 ? 13.688 40.656 1.323 1 53.69 176 ASP A C 1
ATOM 1321 O O . ASP A 1 176 ? 14.75 41.156 1.711 1 53.69 176 ASP A O 1
ATOM 1325 N N . ASP A 1 177 ? 12.844 40.156 2.289 1 54.75 177 ASP A N 1
ATOM 1326 C CA . ASP A 1 177 ? 13.156 40.312 3.707 1 54.75 177 ASP A CA 1
ATOM 1327 C C . ASP A 1 177 ? 14.102 39.219 4.195 1 54.75 177 ASP A C 1
ATOM 1329 O O . ASP A 1 177 ? 14.352 38.25 3.486 1 54.75 177 ASP A O 1
ATOM 1333 N N . GLU A 1 178 ? 14.797 39.531 5.441 1 57.41 178 GLU A N 1
ATOM 1334 C CA . GLU A 1 178 ? 15.766 38.75 6.184 1 57.41 178 GLU A CA 1
ATOM 1335 C C . GLU A 1 178 ? 15.273 37.312 6.371 1 57.41 178 GLU A C 1
ATOM 1337 O O . GLU A 1 178 ? 15.93 36.5 7.031 1 57.41 178 GLU A O 1
ATOM 1342 N N . ALA A 1 179 ? 14.133 37.062 5.895 1 56.94 179 ALA A N 1
ATOM 1343 C CA . ALA A 1 179 ? 13.57 35.719 5.914 1 56.94 179 ALA A CA 1
ATOM 1344 C C . ALA A 1 179 ? 13.195 35.25 4.512 1 56.94 179 ALA A C 1
ATOM 1346 O O . ALA A 1 179 ? 12.625 36 3.73 1 56.94 179 ALA A O 1
ATOM 1347 N N . ALA A 1 180 ? 13.852 34.188 4.02 1 61.12 180 ALA A N 1
ATOM 1348 C CA . ALA A 1 180 ? 13.461 33.656 2.717 1 61.12 180 ALA A CA 1
ATOM 1349 C C . ALA A 1 180 ? 12.445 32.531 2.867 1 61.12 180 ALA A C 1
ATOM 1351 O O . ALA A 1 180 ? 12.656 31.578 3.627 1 61.12 180 ALA A O 1
ATOM 1352 N N . GLY A 1 181 ? 11.195 32.812 2.627 1 69.88 181 GLY A N 1
ATOM 1353 C CA . GLY A 1 181 ? 10.156 31.797 2.604 1 69.88 181 GLY A CA 1
ATOM 1354 C C . GLY A 1 181 ? 9.438 31.703 1.271 1 69.88 181 GLY A C 1
ATOM 1355 O O . GLY A 1 181 ? 9.32 32.688 0.557 1 69.88 181 GLY A O 1
ATOM 1356 N N . GLY A 1 182 ? 9.305 30.547 0.673 1 80.75 182 GLY A N 1
ATOM 1357 C CA . GLY A 1 182 ? 8.555 30.375 -0.561 1 80.75 182 GLY A CA 1
ATOM 1358 C C . GLY A 1 182 ? 8.781 29.016 -1.212 1 80.75 182 GLY A C 1
ATOM 1359 O O . GLY A 1 182 ? 9.008 28.031 -0.522 1 80.75 182 GLY A O 1
ATOM 1360 N N . LEU A 1 183 ? 8.656 29.047 -2.543 1 88.12 183 LEU A N 1
ATOM 1361 C CA . LEU A 1 183 ? 8.906 27.859 -3.369 1 88.12 183 LEU A CA 1
ATOM 1362 C C . LEU A 1 183 ? 10.391 27.5 -3.365 1 88.12 183 LEU A C 1
ATOM 1364 O O . LEU A 1 183 ? 11.242 28.391 -3.451 1 88.12 183 LEU A O 1
ATOM 1368 N N . ALA A 1 184 ? 10.594 26.281 -3.186 1 89.62 184 ALA A N 1
ATOM 1369 C CA . ALA A 1 184 ? 11.984 25.828 -3.166 1 89.62 184 ALA A CA 1
ATOM 1370 C C . ALA A 1 184 ? 12.195 24.688 -4.16 1 89.62 184 ALA A C 1
ATOM 1372 O O . ALA A 1 184 ? 11.312 23.844 -4.359 1 89.62 184 ALA A O 1
ATOM 1373 N N . ILE A 1 185 ? 13.383 24.734 -4.832 1 94.44 185 ILE A N 1
ATOM 1374 C CA . ILE A 1 185 ? 13.828 23.641 -5.68 1 94.44 185 ILE A CA 1
ATOM 1375 C C . ILE A 1 185 ? 15.156 23.094 -5.164 1 94.44 185 ILE A C 1
ATOM 1377 O O . ILE A 1 185 ? 15.961 23.844 -4.59 1 94.44 185 ILE A O 1
ATOM 1381 N N . GLY A 1 186 ? 15.266 21.781 -5.352 1 95.94 186 GLY A N 1
ATOM 1382 C CA . GLY A 1 186 ? 16.484 21.156 -4.863 1 95.94 186 GLY A CA 1
ATOM 1383 C C . GLY A 1 186 ? 16.984 20.047 -5.754 1 95.94 186 GLY A C 1
ATOM 1384 O O . GLY A 1 186 ? 16.188 19.422 -6.477 1 95.94 186 GLY A O 1
ATOM 1385 N N . LEU A 1 187 ? 18.266 19.875 -5.734 1 97.69 187 LEU A N 1
ATOM 1386 C CA . LEU A 1 187 ? 18.938 18.766 -6.391 1 97.69 187 LEU A CA 1
ATOM 1387 C C . LEU A 1 187 ? 19.766 17.969 -5.391 1 97.69 187 LEU A C 1
ATOM 1389 O O . LEU A 1 187 ? 20.438 18.547 -4.535 1 97.69 187 LEU A O 1
ATOM 1393 N N . ALA A 1 188 ? 19.656 16.688 -5.48 1 98.19 188 ALA A N 1
ATOM 1394 C CA . ALA A 1 188 ? 20.438 15.812 -4.613 1 98.19 188 ALA A CA 1
ATOM 1395 C C . ALA A 1 188 ? 21.109 14.703 -5.418 1 98.19 188 ALA A C 1
ATOM 1397 O O . ALA A 1 188 ? 20.516 14.133 -6.328 1 98.19 188 ALA A O 1
ATOM 1398 N N . VAL A 1 189 ? 22.375 14.461 -5.117 1 98.5 189 VAL A N 1
ATOM 1399 C CA . VAL A 1 189 ? 23.125 13.336 -5.648 1 98.5 189 VAL A CA 1
ATOM 1400 C C . VAL A 1 189 ? 23.828 12.602 -4.508 1 98.5 189 VAL A C 1
ATOM 1402 O O . VAL A 1 189 ? 24.281 13.227 -3.543 1 98.5 189 VAL A O 1
ATOM 1405 N N . GLY A 1 190 ? 23.812 11.273 -4.652 1 98.69 190 GLY A N 1
ATOM 1406 C CA . GLY A 1 190 ? 24.469 10.508 -3.6 1 98.69 190 GLY A CA 1
ATOM 1407 C C . GLY A 1 190 ? 24.484 9.016 -3.863 1 98.69 190 GLY A C 1
ATOM 1408 O O . GLY A 1 190 ? 24.469 8.586 -5.016 1 98.69 190 GLY A O 1
ATOM 1409 N N . TYR A 1 191 ? 24.688 8.305 -2.715 1 98.75 191 TYR A N 1
ATOM 1410 C CA . TYR A 1 191 ? 24.797 6.852 -2.764 1 98.75 191 TYR A CA 1
ATOM 1411 C C . TYR A 1 191 ? 24.016 6.199 -1.636 1 98.75 191 TYR A C 1
ATOM 1413 O O . TYR A 1 191 ? 24.016 6.691 -0.505 1 98.75 191 TYR A O 1
ATOM 1421 N N . THR A 1 192 ? 23.328 5.191 -2.047 1 98.69 192 THR A N 1
ATOM 1422 C CA . THR A 1 192 ? 22.656 4.367 -1.046 1 98.69 192 THR A CA 1
ATOM 1423 C C . THR A 1 192 ? 23.359 3.021 -0.897 1 98.69 192 THR A C 1
ATOM 1425 O O . THR A 1 192 ? 23.828 2.449 -1.883 1 98.69 192 THR A O 1
ATOM 1428 N N . TYR A 1 193 ? 23.391 2.588 0.341 1 97.81 193 TYR A N 1
ATOM 1429 C CA . TYR A 1 193 ? 23.922 1.265 0.651 1 97.81 193 TYR A CA 1
ATOM 1430 C C . TYR A 1 193 ? 22.922 0.456 1.469 1 97.81 193 TYR A C 1
ATOM 1432 O O . TYR A 1 193 ? 22.562 0.841 2.586 1 97.81 193 TYR A O 1
ATOM 1440 N N . ALA A 1 194 ? 22.453 -0.572 0.896 1 97.38 194 ALA A N 1
ATOM 1441 C CA . ALA A 1 194 ? 21.562 -1.52 1.558 1 97.38 194 ALA A CA 1
ATOM 1442 C C . ALA A 1 194 ? 22.156 -2.926 1.554 1 97.38 194 ALA A C 1
ATOM 1444 O O . ALA A 1 194 ? 22.219 -3.574 0.506 1 97.38 194 ALA A O 1
ATOM 1445 N N . PRO A 1 195 ? 22.469 -3.471 2.666 1 93.5 195 PRO A N 1
ATOM 1446 C CA . PRO A 1 195 ? 23.047 -4.816 2.715 1 93.5 195 PRO A CA 1
ATOM 1447 C C . PRO A 1 195 ? 21.984 -5.914 2.689 1 93.5 195 PRO A C 1
ATOM 1449 O O . PRO A 1 195 ? 21.906 -6.727 3.617 1 93.5 195 PRO A O 1
ATOM 1452 N N . VAL A 1 196 ? 21.344 -6.004 1.65 1 90.75 196 VAL A N 1
ATOM 1453 C CA . VAL A 1 196 ? 20.234 -6.941 1.501 1 90.75 196 VAL A CA 1
ATOM 1454 C C . VAL A 1 196 ? 20.75 -8.375 1.522 1 90.75 196 VAL A C 1
ATOM 1456 O O . VAL A 1 196 ? 20.078 -9.281 2.01 1 90.75 196 VAL A O 1
ATOM 1459 N N . GLY A 1 197 ? 21.938 -8.562 0.969 1 82.5 197 GLY A N 1
ATOM 1460 C CA . GLY A 1 197 ? 22.547 -9.883 0.907 1 82.5 197 GLY A CA 1
ATOM 1461 C C . GLY A 1 197 ? 22.797 -10.492 2.273 1 82.5 197 GLY A C 1
ATOM 1462 O O . GLY A 1 197 ? 22.938 -11.703 2.4 1 82.5 197 GLY A O 1
ATOM 1463 N N . LEU A 1 198 ? 22.828 -9.609 3.166 1 79 198 LEU A N 1
ATOM 1464 C CA . LEU A 1 198 ? 23.094 -10.086 4.52 1 79 198 LEU A CA 1
ATOM 1465 C C . LEU A 1 198 ? 21.781 -10.422 5.238 1 79 198 LEU A C 1
ATOM 1467 O O . LEU A 1 198 ? 21.812 -10.961 6.348 1 79 198 LEU A O 1
ATOM 1471 N N . ILE A 1 199 ? 20.734 -10.062 4.48 1 73.31 199 ILE A N 1
ATOM 1472 C CA . ILE A 1 199 ? 19.422 -10.328 5.051 1 73.31 199 ILE A CA 1
ATOM 1473 C C . ILE A 1 199 ? 18.984 -11.742 4.668 1 73.31 199 ILE A C 1
ATOM 1475 O O . ILE A 1 199 ? 18.969 -12.102 3.488 1 73.31 199 ILE A O 1
ATOM 1479 N N . SER A 1 200 ? 18.641 -12.539 5.57 1 67.44 200 SER A N 1
ATOM 1480 C CA . SER A 1 200 ? 18.297 -13.938 5.324 1 67.44 200 SER A CA 1
ATOM 1481 C C . SER A 1 200 ? 16.781 -14.148 5.414 1 67.44 200 SER A C 1
ATOM 1483 O O . SER A 1 200 ? 16.297 -15.25 5.176 1 67.44 200 SER A O 1
ATOM 1485 N N . ASP A 1 201 ? 16.094 -13.133 5.469 1 89.19 201 ASP A N 1
ATOM 1486 C CA . ASP A 1 201 ? 14.688 -13.352 5.77 1 89.19 201 ASP A CA 1
ATOM 1487 C C . ASP A 1 201 ? 13.805 -12.969 4.582 1 89.19 201 ASP A C 1
ATOM 1489 O O . ASP A 1 201 ? 12.93 -12.109 4.699 1 89.19 201 ASP A O 1
ATOM 1493 N N . TRP A 1 202 ? 14.062 -13.656 3.424 1 94.94 202 TRP A N 1
ATOM 1494 C CA . TRP A 1 202 ? 13.156 -13.539 2.287 1 94.94 202 TRP A CA 1
ATOM 1495 C C . TRP A 1 202 ? 11.953 -14.469 2.451 1 94.94 202 TRP A C 1
ATOM 1497 O O . TRP A 1 202 ? 12.109 -15.625 2.854 1 94.94 202 TRP A O 1
ATOM 1507 N N . GLN A 1 203 ? 10.805 -13.883 2.098 1 95.19 203 GLN A N 1
ATOM 1508 C CA . GLN A 1 203 ? 9.586 -14.656 2.287 1 95.19 203 GLN A CA 1
ATOM 1509 C C . GLN A 1 203 ? 8.836 -14.828 0.971 1 95.19 203 GLN A C 1
ATOM 1511 O O . GLN A 1 203 ? 8.781 -13.914 0.154 1 95.19 203 GLN A O 1
ATOM 1516 N N . LEU A 1 204 ? 8.305 -16.016 0.772 1 95.75 204 LEU A N 1
ATOM 1517 C CA . LEU A 1 204 ? 7.305 -16.359 -0.229 1 95.75 204 LEU A CA 1
ATOM 1518 C C . LEU A 1 204 ? 6.156 -17.141 0.402 1 95.75 204 LEU A C 1
ATOM 1520 O O . LEU A 1 204 ? 6.359 -18.234 0.929 1 95.75 204 LEU A O 1
ATOM 1524 N N . SER A 1 205 ? 4.914 -16.641 0.339 1 89.62 205 SER A N 1
ATOM 1525 C CA . SER A 1 205 ? 3.744 -17.281 0.942 1 89.62 205 SER A CA 1
ATOM 1526 C C . SER A 1 205 ? 4.016 -17.688 2.387 1 89.62 205 SER A C 1
ATOM 1528 O O . SER A 1 205 ? 3.744 -18.812 2.779 1 89.62 205 SER A O 1
ATOM 1530 N N . GLU A 1 206 ? 4.711 -16.922 3.164 1 83.75 206 GLU A N 1
ATOM 1531 C CA . GLU A 1 206 ? 4.988 -17.094 4.586 1 83.75 206 GLU A CA 1
ATOM 1532 C C . GLU A 1 206 ? 6.102 -18.109 4.812 1 83.75 206 GLU A C 1
ATOM 1534 O O . GLU A 1 206 ? 6.293 -18.594 5.93 1 83.75 206 GLU A O 1
ATOM 1539 N N . ARG A 1 207 ? 6.707 -18.484 3.787 1 91.56 207 ARG A N 1
ATOM 1540 C CA . ARG A 1 207 ? 7.859 -19.359 3.914 1 91.56 207 ARG A CA 1
ATOM 1541 C C . ARG A 1 207 ? 9.156 -18.609 3.633 1 91.56 207 ARG A C 1
ATOM 1543 O O . ARG A 1 207 ? 9.227 -17.797 2.707 1 91.56 207 ARG A O 1
ATOM 1550 N N . THR A 1 208 ? 10.125 -19.031 4.422 1 94 208 THR A N 1
ATOM 1551 C CA . THR A 1 208 ? 11.445 -18.453 4.207 1 94 208 THR A CA 1
ATOM 1552 C C . THR A 1 208 ? 12.117 -19.062 2.986 1 94 208 THR A C 1
ATOM 1554 O O . THR A 1 208 ? 12.117 -20.281 2.822 1 94 208 THR A O 1
ATOM 1557 N N . ILE A 1 209 ? 12.625 -18.266 2.152 1 94.62 209 ILE A N 1
ATOM 1558 C CA . ILE A 1 209 ? 13.305 -18.688 0.934 1 94.62 209 ILE A CA 1
ATOM 1559 C C . ILE A 1 209 ? 14.805 -18.406 1.057 1 94.62 209 ILE A C 1
ATOM 1561 O O . ILE A 1 209 ? 15.203 -17.328 1.478 1 94.62 209 ILE A O 1
ATOM 1565 N N . GLY A 1 210 ? 15.547 -19.453 0.676 1 93.5 210 GLY A N 1
ATOM 1566 C CA . GLY A 1 210 ? 17 -19.328 0.74 1 93.5 210 GLY A CA 1
ATOM 1567 C C . GLY A 1 210 ? 17.641 -19.109 -0.618 1 93.5 210 GLY A C 1
ATOM 1568 O O . GLY A 1 210 ? 16.953 -19.141 -1.644 1 93.5 210 GLY A O 1
ATOM 1569 N N . SER A 1 211 ? 18.953 -18.766 -0.583 1 93.06 211 SER A N 1
ATOM 1570 C CA . SER A 1 211 ? 19.812 -18.641 -1.755 1 93.06 211 SER A CA 1
ATOM 1571 C C . SER A 1 211 ? 19.344 -17.5 -2.658 1 93.06 211 SER A C 1
ATOM 1573 O O . SER A 1 211 ? 19.438 -17.594 -3.885 1 93.06 211 SER A O 1
ATOM 1575 N N . VAL A 1 212 ? 18.719 -16.578 -2.023 1 95.31 212 VAL A N 1
ATOM 1576 C CA . VAL A 1 212 ? 18.359 -15.383 -2.787 1 95.31 212 VAL A CA 1
ATOM 1577 C C . VAL A 1 212 ? 19.609 -14.57 -3.098 1 95.31 212 VAL A C 1
ATOM 1579 O O . VAL A 1 212 ? 20.422 -14.297 -2.207 1 95.31 212 VAL A O 1
ATOM 1582 N N . PRO A 1 213 ? 19.828 -14.234 -4.348 1 95.19 213 PRO A N 1
ATOM 1583 C CA . PRO A 1 213 ? 21 -13.406 -4.652 1 95.19 213 PRO A CA 1
ATOM 1584 C C . PRO A 1 213 ? 20.906 -12.008 -4.031 1 95.19 213 PRO A C 1
ATOM 1586 O O . PRO A 1 213 ? 19.844 -11.609 -3.559 1 95.19 213 PRO A O 1
ATOM 1589 N N . ASN A 1 214 ? 22.031 -11.406 -4.035 1 95.06 214 ASN A N 1
ATOM 1590 C CA . ASN A 1 214 ? 22.047 -10.031 -3.539 1 95.06 214 ASN A CA 1
ATOM 1591 C C . ASN A 1 214 ? 21.547 -9.047 -4.586 1 95.06 214 ASN A C 1
ATOM 1593 O O . ASN A 1 214 ? 22 -9.062 -5.73 1 95.06 214 ASN A O 1
ATOM 1597 N N . PHE A 1 215 ? 20.625 -8.281 -4.223 1 96.94 215 PHE A N 1
ATOM 1598 C CA . PHE A 1 215 ? 20.141 -7.18 -5.043 1 96.94 215 PHE A CA 1
ATOM 1599 C C . PHE A 1 215 ? 19.391 -6.152 -4.191 1 96.94 215 PHE A C 1
ATOM 1601 O O . PHE A 1 215 ? 19 -6.441 -3.061 1 96.94 215 PHE A O 1
ATOM 1608 N N . GLY A 1 216 ? 19.25 -4.949 -4.762 1 96.88 216 GLY A N 1
ATOM 1609 C CA . GLY A 1 216 ? 18.578 -3.912 -3.994 1 96.88 216 GLY A CA 1
ATOM 1610 C C . GLY A 1 216 ? 18.969 -2.508 -4.418 1 96.88 216 GLY A C 1
ATOM 1611 O O . GLY A 1 216 ? 19.453 -2.303 -5.527 1 96.88 216 GLY A O 1
ATOM 1612 N N . PRO A 1 217 ? 18.688 -1.621 -3.531 1 97.81 217 PRO A N 1
ATOM 1613 C CA . PRO A 1 217 ? 18.828 -0.211 -3.896 1 97.81 217 PRO A CA 1
ATOM 1614 C C . PRO A 1 217 ? 20.25 0.308 -3.689 1 97.81 217 PRO A C 1
ATOM 1616 O O . PRO A 1 217 ? 20.484 1.517 -3.768 1 97.81 217 PRO A O 1
ATOM 1619 N N . THR A 1 218 ? 21.172 -0.54 -3.367 1 98 218 THR A N 1
ATOM 1620 C CA . THR A 1 218 ? 22.547 -0.082 -3.264 1 98 218 THR A CA 1
ATOM 1621 C C . THR A 1 218 ? 23.031 0.503 -4.59 1 98 218 THR A C 1
ATOM 1623 O O . THR A 1 218 ? 23 -0.177 -5.621 1 98 218 THR A O 1
ATOM 1626 N N . GLY A 1 219 ? 23.375 1.759 -4.633 1 98.5 219 GLY A N 1
ATOM 1627 C CA . GLY A 1 219 ? 23.797 2.438 -5.844 1 98.5 219 GLY A CA 1
ATOM 1628 C C . GLY A 1 219 ? 23.641 3.943 -5.773 1 98.5 219 GLY A C 1
ATOM 1629 O O . GLY A 1 219 ? 23.188 4.477 -4.762 1 98.5 219 GLY A O 1
ATOM 1630 N N . PRO A 1 220 ? 24.109 4.617 -6.805 1 98.75 220 PRO A N 1
ATOM 1631 C CA . PRO A 1 220 ? 23.953 6.074 -6.852 1 98.75 220 PRO A CA 1
ATOM 1632 C C . PRO A 1 220 ? 22.516 6.508 -7.109 1 98.75 220 PRO A C 1
ATOM 1634 O O . PRO A 1 220 ? 21.703 5.719 -7.598 1 98.75 220 PRO A O 1
ATOM 1637 N N . TYR A 1 221 ? 22.25 7.707 -6.703 1 98.75 221 TYR A N 1
ATOM 1638 C CA . TYR A 1 221 ? 20.953 8.289 -6.992 1 98.75 221 TYR A CA 1
ATOM 1639 C C . TYR A 1 221 ? 21.078 9.766 -7.355 1 98.75 221 TYR A C 1
ATOM 1641 O O . TYR A 1 221 ? 22.094 10.398 -7.043 1 98.75 221 TYR A O 1
ATOM 1649 N N . ILE A 1 222 ? 20.094 10.289 -8.062 1 98.75 222 ILE A N 1
ATOM 1650 C CA . ILE A 1 222 ? 19.891 11.711 -8.344 1 98.75 222 ILE A CA 1
ATOM 1651 C C . ILE A 1 222 ? 18.406 12.047 -8.195 1 98.75 222 ILE A C 1
ATOM 1653 O O . ILE A 1 222 ? 17.547 11.336 -8.711 1 98.75 222 ILE A O 1
ATOM 1657 N N . THR A 1 223 ? 18.094 13.062 -7.426 1 98.5 223 THR A N 1
ATOM 1658 C CA . THR A 1 223 ? 16.703 13.445 -7.258 1 98.5 223 THR A CA 1
ATOM 1659 C C . THR A 1 223 ? 16.531 14.961 -7.363 1 98.5 223 THR A C 1
ATOM 1661 O O . THR A 1 223 ? 17.453 15.711 -7.027 1 98.5 223 THR A O 1
ATOM 1664 N N . PHE A 1 224 ? 15.438 15.32 -7.852 1 98.25 224 PHE A N 1
ATOM 1665 C CA . PHE A 1 224 ? 14.977 16.703 -7.906 1 98.25 224 PHE A CA 1
ATOM 1666 C C . PHE A 1 224 ? 13.812 16.922 -6.957 1 98.25 224 PHE A C 1
ATOM 1668 O O . PHE A 1 224 ? 12.828 16.172 -6.98 1 98.25 224 PHE A O 1
ATOM 1675 N N . ARG A 1 225 ? 13.945 17.969 -6.145 1 97.06 225 ARG A N 1
ATOM 1676 C CA . ARG A 1 225 ? 12.898 18.281 -5.176 1 97.06 225 ARG A CA 1
ATOM 1677 C C . ARG A 1 225 ? 12.164 19.562 -5.562 1 97.06 225 ARG A C 1
ATOM 1679 O O . ARG A 1 225 ? 12.789 20.531 -5.977 1 97.06 225 ARG A O 1
ATOM 1686 N N . ILE A 1 226 ? 10.867 19.5 -5.438 1 95.38 226 ILE A N 1
ATOM 1687 C CA . ILE A 1 226 ? 10.023 20.703 -5.504 1 95.38 226 ILE A CA 1
ATOM 1688 C C . ILE A 1 226 ? 9.172 20.797 -4.242 1 95.38 226 ILE A C 1
ATOM 1690 O O . ILE A 1 226 ? 8.531 19.812 -3.842 1 95.38 226 ILE A O 1
ATOM 1694 N N . GLY A 1 227 ? 9.312 21.906 -3.613 1 92.38 227 GLY A N 1
ATOM 1695 C CA . GLY A 1 227 ? 8.547 22.109 -2.393 1 92.38 227 GLY A CA 1
ATOM 1696 C C . GLY A 1 227 ? 8.578 23.547 -1.903 1 92.38 227 GLY A C 1
ATOM 1697 O O . GLY A 1 227 ? 8.477 24.484 -2.701 1 92.38 227 GLY A O 1
ATOM 1698 N N . GLY A 1 228 ? 8.5 23.594 -0.522 1 86.38 228 GLY A N 1
ATOM 1699 C CA . GLY A 1 228 ? 8.492 24.906 0.104 1 86.38 228 GLY A CA 1
ATOM 1700 C C . GLY A 1 228 ? 9.242 24.938 1.419 1 86.38 228 GLY A C 1
ATOM 1701 O O . GLY A 1 228 ? 9.539 23.891 2 1 86.38 228 GLY A O 1
ATOM 1702 N N . GLY A 1 229 ? 9.633 26.156 1.685 1 78.62 229 GLY A N 1
ATOM 1703 C CA . GLY A 1 229 ? 10.328 26.359 2.945 1 78.62 229 GLY A CA 1
ATOM 1704 C C . GLY A 1 229 ? 10.562 27.812 3.275 1 78.62 229 GLY A C 1
ATOM 1705 O O . GLY A 1 229 ? 10.094 28.703 2.557 1 78.62 229 GLY A O 1
ATOM 1706 N N . GLY A 1 230 ? 11 27.938 4.531 1 77.62 230 GLY A N 1
ATOM 1707 C CA . GLY A 1 230 ? 11.398 29.234 5.023 1 77.62 230 GLY A CA 1
ATOM 1708 C C . GLY A 1 230 ? 12.617 29.188 5.926 1 77.62 230 GLY A C 1
ATOM 1709 O O . GLY A 1 230 ? 12.812 28.219 6.668 1 77.62 230 GLY A O 1
ATOM 1710 N N . LEU A 1 231 ? 13.438 30.219 5.613 1 71.25 231 LEU A N 1
ATOM 1711 C CA . LEU A 1 231 ? 14.625 30.344 6.445 1 71.25 231 LEU A CA 1
ATOM 1712 C C . LEU A 1 231 ? 14.766 31.766 6.984 1 71.25 231 LEU A C 1
ATOM 1714 O O . LEU A 1 231 ? 14.438 32.75 6.293 1 71.25 231 LEU A O 1
ATOM 1718 N N . ALA A 1 232 ? 15.016 31.734 8.258 1 67.5 232 ALA A N 1
ATOM 1719 C CA . ALA A 1 232 ? 15.359 33 8.875 1 67.5 232 ALA A CA 1
ATOM 1720 C C . ALA A 1 232 ? 16.844 33.062 9.227 1 67.5 232 ALA A C 1
ATOM 1722 O O . ALA A 1 232 ? 17.422 32.062 9.648 1 67.5 232 ALA A O 1
ATOM 1723 N N . PHE A 1 233 ? 17.375 34.25 8.914 1 63.53 233 PHE A N 1
ATOM 1724 C CA . PHE A 1 233 ? 18.797 34.438 9.133 1 63.53 233 PHE A CA 1
ATOM 1725 C C . PHE A 1 233 ? 19.031 35.375 10.328 1 63.53 233 PHE A C 1
ATOM 1727 O O . PHE A 1 233 ? 18.219 36.25 10.594 1 63.53 233 PHE A O 1
ATOM 1734 N N . MET B 1 1 ? -0.652 5.047 -8.742 1 26.92 1 MET B N 1
ATOM 1735 C CA . MET B 1 1 ? -0.026 5.906 -7.742 1 26.92 1 MET B CA 1
ATOM 1736 C C . MET B 1 1 ? -0.49 7.352 -7.902 1 26.92 1 MET B C 1
ATOM 1738 O O . MET B 1 1 ? -0.282 8.18 -7.008 1 26.92 1 MET B O 1
ATOM 1742 N N . LYS B 1 2 ? -0.947 7.598 -9.242 1 36.62 2 LYS B N 1
ATOM 1743 C CA . LYS B 1 2 ? -1.352 8.953 -9.609 1 36.62 2 L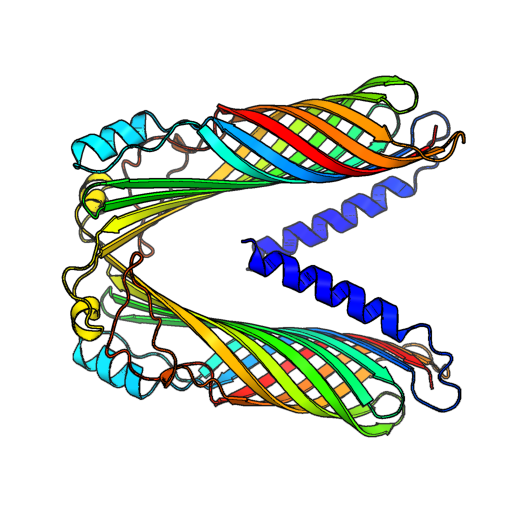YS B CA 1
ATOM 1744 C C . LYS B 1 2 ? -2.691 9.312 -8.977 1 36.62 2 LYS B C 1
ATOM 1746 O O . LYS B 1 2 ? -2.926 10.477 -8.625 1 36.62 2 LYS B O 1
ATOM 1751 N N . LYS B 1 3 ? -3.549 8.32 -9.023 1 37.62 3 LYS B N 1
ATOM 1752 C CA . LYS B 1 3 ? -4.938 8.602 -8.68 1 37.62 3 LYS B CA 1
ATOM 1753 C C . LYS B 1 3 ? -5.105 8.75 -7.172 1 37.62 3 LYS B C 1
ATOM 1755 O O . LYS B 1 3 ? -6.031 9.43 -6.707 1 37.62 3 LYS B O 1
ATOM 1760 N N . THR B 1 4 ? -4.133 8.117 -6.469 1 38.28 4 THR B N 1
ATOM 1761 C CA . THR B 1 4 ? -4.266 8.125 -5.016 1 38.28 4 THR B CA 1
ATOM 1762 C C . THR B 1 4 ? -3.906 9.5 -4.453 1 38.28 4 THR B C 1
ATOM 1764 O O . THR B 1 4 ? -4.473 9.93 -3.445 1 38.28 4 THR B O 1
ATOM 1767 N N . GLY B 1 5 ? -3.023 10.148 -5.188 1 39.69 5 GLY B N 1
ATOM 1768 C CA . GLY B 1 5 ? -2.609 11.469 -4.746 1 39.69 5 GLY B CA 1
ATOM 1769 C C . GLY B 1 5 ? -3.715 12.5 -4.84 1 39.69 5 GLY B C 1
ATOM 1770 O O . GLY B 1 5 ? -3.787 13.422 -4.016 1 39.69 5 GLY B O 1
ATOM 1771 N N . TRP B 1 6 ? -4.449 12.328 -5.828 1 42.25 6 TRP B N 1
ATOM 1772 C CA . TRP B 1 6 ? -5.48 13.328 -6.074 1 42.25 6 TRP B CA 1
ATOM 1773 C C . TRP B 1 6 ? -6.535 13.312 -4.977 1 42.25 6 TRP B C 1
ATOM 1775 O O . TRP B 1 6 ? -7.141 14.344 -4.672 1 42.25 6 TRP B O 1
ATOM 1785 N N . LEU B 1 7 ? -6.594 12.195 -4.316 1 40.41 7 LEU B N 1
ATOM 1786 C CA . LEU B 1 7 ? -7.672 12.07 -3.342 1 40.41 7 LEU B CA 1
ATOM 1787 C C . LEU B 1 7 ? -7.34 12.836 -2.064 1 40.41 7 LEU B C 1
ATOM 1789 O O . LEU B 1 7 ? -8.211 13.484 -1.482 1 40.41 7 LEU B O 1
ATOM 1793 N N . ILE B 1 8 ? -6.078 12.93 -1.786 1 41.66 8 ILE B N 1
ATOM 1794 C CA . ILE B 1 8 ? -5.695 13.648 -0.577 1 41.66 8 ILE B CA 1
ATOM 1795 C C . ILE B 1 8 ? -5.867 15.148 -0.796 1 41.66 8 ILE B C 1
ATOM 1797 O O . ILE B 1 8 ? -6.375 15.859 0.077 1 41.66 8 ILE B O 1
ATOM 1801 N N . THR B 1 9 ? -5.527 15.586 -1.941 1 42.06 9 THR B N 1
ATOM 1802 C CA . THR B 1 9 ? -5.629 17.016 -2.205 1 42.06 9 THR B CA 1
ATOM 1803 C C . THR B 1 9 ? -7.086 17.469 -2.172 1 42.06 9 THR B C 1
ATOM 1805 O O . THR B 1 9 ? -7.387 18.578 -1.699 1 42.06 9 THR B O 1
ATOM 1808 N N . LEU B 1 10 ? -7.898 16.672 -2.59 1 40.38 10 LEU B N 1
ATOM 1809 C CA . LEU B 1 10 ? -9.312 17.047 -2.586 1 40.38 10 LEU B CA 1
ATOM 1810 C C . LEU B 1 10 ? -9.828 17.172 -1.16 1 40.38 10 LEU B C 1
ATOM 1812 O O . LEU B 1 10 ? -10.609 18.078 -0.864 1 40.38 10 LEU B O 1
ATOM 1816 N N . ILE B 1 11 ? -9.258 16.484 -0.281 1 42.28 11 ILE B N 1
ATOM 1817 C CA . ILE B 1 11 ? -9.727 16.5 1.101 1 42.28 11 ILE B CA 1
ATOM 1818 C C . ILE B 1 11 ? -9.305 17.812 1.764 1 42.28 11 ILE B C 1
ATOM 1820 O O . ILE B 1 11 ? -10.102 18.453 2.467 1 42.28 11 ILE B O 1
ATOM 1824 N N . ILE B 1 12 ? -8.172 18.219 1.461 1 42.16 12 ILE B N 1
ATOM 1825 C CA . ILE B 1 12 ? -7.699 19.453 2.086 1 42.16 12 ILE B CA 1
ATOM 1826 C C . ILE B 1 12 ? -8.508 20.641 1.56 1 42.16 12 ILE B C 1
ATOM 1828 O O . ILE B 1 12 ? -8.852 21.547 2.316 1 42.16 12 ILE B O 1
ATOM 1832 N N . LEU B 1 13 ? -8.805 20.656 0.37 1 39.97 13 LEU B N 1
ATOM 1833 C CA . LEU B 1 13 ? -9.531 21.781 -0.196 1 39.97 13 LEU B CA 1
ATOM 1834 C C . LEU B 1 13 ? -10.93 21.891 0.404 1 39.97 13 LEU B C 1
ATOM 1836 O O . LEU B 1 13 ? -11.445 22.984 0.618 1 39.97 13 LEU B O 1
ATOM 1840 N N . LEU B 1 14 ? -11.453 20.766 0.688 1 38.38 14 LEU B N 1
ATOM 1841 C CA . LEU B 1 14 ? -12.82 20.812 1.179 1 38.38 14 LEU B CA 1
ATOM 1842 C C . LEU B 1 14 ? -12.875 21.328 2.613 1 38.38 14 LEU B C 1
ATOM 1844 O O . LEU B 1 14 ? -13.828 22.016 3 1 38.38 14 LEU B O 1
ATOM 1848 N N . ILE B 1 15 ? -11.812 21.188 3.354 1 39.75 15 ILE B N 1
ATOM 1849 C CA . ILE B 1 15 ? -11.82 21.719 4.715 1 39.75 15 ILE B CA 1
ATOM 1850 C C . ILE B 1 15 ? -11.797 23.234 4.676 1 39.75 15 ILE B C 1
ATOM 1852 O O . ILE B 1 15 ? -12.461 23.891 5.484 1 39.75 15 ILE B O 1
ATOM 1856 N N . GLY B 1 16 ? -11.023 23.75 3.779 1 37.25 16 GLY B N 1
ATOM 1857 C CA . GLY B 1 16 ? -10.891 25.203 3.754 1 37.25 16 GLY B CA 1
ATOM 1858 C C . GLY B 1 16 ? -12.188 25.906 3.396 1 37.25 16 GLY B C 1
ATOM 1859 O O . GLY B 1 16 ? -12.359 27.078 3.711 1 37.25 16 GLY B O 1
ATOM 1860 N N . LEU B 1 17 ? -12.922 25.312 2.557 1 36.66 17 LEU B N 1
ATOM 1861 C CA . LEU B 1 17 ? -14.086 26.047 2.08 1 36.66 17 LEU B CA 1
ATOM 1862 C C . LEU B 1 17 ? -15.109 26.234 3.197 1 36.66 17 LEU B C 1
ATOM 1864 O O . LEU B 1 17 ? -15.977 27.109 3.117 1 36.66 17 LEU B O 1
ATOM 1868 N N . VAL B 1 18 ? -15.047 25.297 4.113 1 38.44 18 VAL B N 1
ATOM 1869 C CA . VAL B 1 18 ? -16.188 25.344 5.027 1 38.44 18 VAL B CA 1
ATOM 1870 C C . VAL B 1 18 ? -16 26.484 6.023 1 38.44 18 VAL B C 1
ATOM 1872 O O . VAL B 1 18 ? -16.969 26.984 6.598 1 38.44 18 VAL B O 1
ATOM 1875 N N . PHE B 1 19 ? -14.719 26.906 6.332 1 36.59 19 PHE B N 1
ATOM 1876 C CA . PHE B 1 19 ? -14.633 27.797 7.484 1 36.59 19 PHE B CA 1
ATOM 1877 C C . PHE B 1 19 ? -15.188 29.172 7.148 1 36.59 19 PHE B C 1
ATOM 1879 O O . PHE B 1 19 ? -15.273 30.047 8.016 1 36.59 19 PHE B O 1
ATOM 1886 N N . SER B 1 20 ? -15.039 29.641 5.961 1 35.06 20 SER B N 1
ATOM 1887 C CA . SER B 1 20 ? -15.188 31.094 5.871 1 35.06 20 SER B CA 1
ATOM 1888 C C . SER B 1 20 ? -16.609 31.516 6.207 1 35.06 20 SER B C 1
ATOM 1890 O O . SER B 1 20 ? -16.938 32.719 6.168 1 35.06 20 SER B O 1
ATOM 1892 N N . GLN B 1 21 ? -17.625 30.641 5.98 1 38.94 21 GLN B N 1
ATOM 1893 C CA . GLN B 1 21 ? -18.891 31.391 6.016 1 38.94 21 GLN B CA 1
ATOM 1894 C C . GLN B 1 21 ? -19.328 31.656 7.449 1 38.94 21 GLN B C 1
ATOM 1896 O O . GLN B 1 21 ? -19.281 30.766 8.297 1 38.94 21 GLN B O 1
ATOM 1901 N N . GLU B 1 22 ? -19.312 32.844 7.953 1 39.78 22 GLU B N 1
ATOM 1902 C CA . GLU B 1 22 ? -19.984 33.375 9.141 1 39.78 22 GLU B CA 1
ATOM 1903 C C . GLU B 1 22 ? -21.344 32.719 9.344 1 39.78 22 GLU B C 1
ATOM 1905 O O . GLU B 1 22 ? -22.297 33 8.609 1 39.78 22 GLU B O 1
ATOM 1910 N N . VAL B 1 23 ? -21.531 31.422 9.672 1 43.16 23 VAL B N 1
ATOM 1911 C CA . VAL B 1 23 ? -22.875 30.891 9.883 1 43.16 23 VAL B CA 1
ATOM 1912 C C . VAL B 1 23 ? -23.469 31.484 11.148 1 43.16 23 VAL B C 1
ATOM 1914 O O . VAL B 1 23 ? -22.969 31.25 12.25 1 43.16 23 VAL B O 1
ATOM 1917 N N . LYS B 1 24 ? -24.078 32.562 11.188 1 46.38 24 LYS B N 1
ATOM 1918 C CA . LYS B 1 24 ? -24.734 33.25 12.289 1 46.38 24 LYS B CA 1
ATOM 1919 C C . LYS B 1 24 ? -25.375 32.281 13.266 1 46.38 24 LYS B C 1
ATOM 1921 O O . LYS B 1 24 ? -25.328 32.5 14.477 1 46.38 24 LYS B O 1
ATOM 1926 N N . ASN B 1 25 ? -26.453 31.453 12.906 1 48.81 25 ASN B N 1
ATOM 1927 C CA . ASN B 1 25 ? -27.438 30.688 13.688 1 48.81 25 ASN B CA 1
ATOM 1928 C C . ASN B 1 25 ? -27.328 29.203 13.414 1 48.81 25 ASN B C 1
ATOM 1930 O O . ASN B 1 25 ? -27.75 28.719 12.352 1 48.81 25 ASN B O 1
ATOM 1934 N N . GLY B 1 26 ? -26.125 28.469 13.836 1 58.72 26 GLY B N 1
ATOM 1935 C CA . GLY B 1 26 ? -26.078 27.016 13.781 1 58.72 26 GLY B CA 1
ATOM 1936 C C . GLY B 1 26 ? -24.75 26.438 14.266 1 58.72 26 GLY B C 1
ATOM 1937 O O . GLY B 1 26 ? -23.844 27.188 14.594 1 58.72 26 GLY B O 1
ATOM 1938 N N . GLN B 1 27 ? -24.766 25.188 14.828 1 65.81 27 GLN B N 1
ATOM 1939 C CA . GLN B 1 27 ? -23.562 24.5 15.289 1 65.81 27 GLN B CA 1
ATOM 1940 C C . GLN B 1 27 ? -22.5 24.469 14.195 1 65.81 27 GLN B C 1
ATOM 1942 O O . GLN B 1 27 ? -22.812 24.281 13.016 1 65.81 27 GLN B O 1
ATOM 1947 N N . TYR B 1 28 ? -21.344 25 14.562 1 75.12 28 TYR B N 1
ATOM 1948 C CA . TYR B 1 28 ? -20.203 24.906 13.672 1 75.12 28 TYR B CA 1
ATOM 1949 C C . TYR B 1 28 ? -19.047 24.156 14.344 1 75.12 28 TYR B C 1
ATOM 1951 O O . TYR B 1 28 ? -18.891 24.219 15.562 1 75.12 28 TYR B O 1
ATOM 1959 N N . GLY B 1 29 ? -18.516 23.266 13.633 1 79.5 29 GLY B N 1
ATOM 1960 C CA . GLY B 1 29 ? -17.375 22.531 14.148 1 79.5 29 GLY B CA 1
ATOM 1961 C C . GLY B 1 29 ? -17.047 21.297 13.344 1 79.5 29 GLY B C 1
ATOM 1962 O O . GLY B 1 29 ? -17.297 21.234 12.141 1 79.5 29 GLY B O 1
ATOM 1963 N N . GLY B 1 30 ? -16.266 20.438 13.961 1 83.19 30 GLY B N 1
ATOM 1964 C CA . GLY B 1 30 ? -15.875 19.219 13.273 1 83.19 30 GLY B CA 1
ATOM 1965 C C . GLY B 1 30 ? -15.266 18.188 14.195 1 83.19 30 GLY B C 1
ATOM 1966 O O . GLY B 1 30 ? -15 18.469 15.367 1 83.19 30 GLY B O 1
ATOM 1967 N N . LEU B 1 31 ? -15.398 17 13.695 1 86.69 31 LEU B N 1
ATOM 1968 C CA . LEU B 1 31 ? -14.812 15.867 14.406 1 86.69 31 LEU B CA 1
ATOM 1969 C C . LEU B 1 31 ? -14.078 14.945 13.445 1 86.69 31 LEU B C 1
ATOM 1971 O O . LEU B 1 31 ? -14.484 14.789 12.289 1 86.69 31 LEU B O 1
ATOM 1975 N N . GLY B 1 32 ? -12.945 14.406 13.93 1 90.19 32 GLY B N 1
ATOM 1976 C CA . GLY B 1 32 ? -12.188 13.391 13.203 1 90.19 32 GLY B CA 1
ATOM 1977 C C . GLY B 1 32 ? -11.516 12.383 14.125 1 90.19 32 GLY B C 1
ATOM 1978 O O . GLY B 1 32 ? -11.414 12.609 15.328 1 90.19 32 GLY B O 1
ATOM 1979 N N . GLY B 1 33 ? -11.172 11.25 13.484 1 91.81 33 GLY B N 1
ATOM 1980 C CA . GLY B 1 33 ? -10.516 10.234 14.289 1 91.81 33 GLY B CA 1
ATOM 1981 C C . GLY B 1 33 ? -10.305 8.93 13.547 1 91.81 33 GLY B C 1
ATOM 1982 O O . GLY B 1 33 ? -10.523 8.859 12.336 1 91.81 33 GLY B O 1
ATOM 1983 N N . GLY B 1 34 ? -9.68 7.934 14.297 1 95.06 34 GLY B N 1
ATOM 1984 C CA . GLY B 1 34 ? -9.523 6.566 13.812 1 95.06 34 GLY B CA 1
ATOM 1985 C C . GLY B 1 34 ? -10.688 5.668 14.195 1 95.06 34 GLY B C 1
ATOM 1986 O O . GLY B 1 34 ? -11.328 5.875 15.227 1 95.06 34 GLY B O 1
ATOM 1987 N N . ASP B 1 35 ? -10.852 4.738 13.328 1 97.88 35 ASP B N 1
ATOM 1988 C CA . ASP B 1 35 ? -11.953 3.809 13.539 1 97.88 35 ASP B CA 1
ATOM 1989 C C . ASP B 1 35 ? -11.445 2.369 13.625 1 97.88 35 ASP B C 1
ATOM 1991 O O . ASP B 1 35 ? -10.508 1.99 12.922 1 97.88 35 ASP B O 1
ATOM 1995 N N . ILE B 1 36 ? -12.141 1.594 14.461 1 98.19 36 ILE B N 1
ATOM 1996 C CA . ILE B 1 36 ? -12.016 0.14 14.469 1 98.19 36 ILE B CA 1
ATOM 1997 C C . ILE B 1 36 ? -13.398 -0.495 14.531 1 98.19 36 ILE B C 1
ATOM 1999 O O . ILE B 1 36 ? -14.305 0.034 15.188 1 98.19 36 ILE B O 1
ATOM 2003 N N . GLY B 1 37 ? -13.516 -1.584 13.805 1 98.44 37 GLY B N 1
ATOM 2004 C CA . GLY B 1 37 ? -14.82 -2.223 13.836 1 98.44 37 GLY B CA 1
ATOM 2005 C C . GLY B 1 37 ? -14.867 -3.516 13.039 1 98.44 37 GLY B C 1
ATOM 2006 O O . GLY B 1 37 ? -13.844 -4.195 12.891 1 98.44 37 GLY B O 1
ATOM 2007 N N . ALA B 1 38 ? -16.141 -3.844 12.711 1 98.56 38 ALA B N 1
ATOM 2008 C CA . ALA B 1 38 ? -16.406 -5.07 11.961 1 98.56 38 ALA B CA 1
ATOM 2009 C C . ALA B 1 38 ? -17.234 -4.785 10.711 1 98.56 38 ALA B C 1
ATOM 2011 O O . ALA B 1 38 ? -18.125 -3.939 10.742 1 98.56 38 ALA B O 1
ATOM 2012 N N . GLN B 1 39 ? -16.875 -5.488 9.711 1 98.69 39 GLN B N 1
ATOM 2013 C CA . GLN B 1 39 ? -17.594 -5.461 8.445 1 98.69 39 GLN B CA 1
ATOM 2014 C C . GLN B 1 39 ? -18.031 -6.867 8.039 1 98.69 39 GLN B C 1
ATOM 2016 O O . GLN B 1 39 ? -17.219 -7.781 7.977 1 98.69 39 GLN B O 1
ATOM 2021 N N . TRP B 1 40 ? -19.328 -7.012 7.871 1 98.69 40 TRP B N 1
ATOM 2022 C CA . TRP B 1 40 ? -19.812 -8.234 7.246 1 98.69 40 TRP B CA 1
ATOM 2023 C C . TRP B 1 40 ? -19.641 -8.18 5.734 1 98.69 40 TRP B C 1
ATOM 2025 O O . TRP B 1 40 ? -19.922 -7.148 5.113 1 98.69 40 TRP B O 1
ATOM 2035 N N . LEU B 1 41 ? -19.188 -9.227 5.184 1 98.44 41 LEU B N 1
ATOM 2036 C CA . LEU B 1 41 ? -18.859 -9.32 3.766 1 98.44 41 LEU B CA 1
ATOM 2037 C C . LEU B 1 41 ? -19.781 -10.297 3.053 1 98.44 41 LEU B C 1
ATOM 2039 O O . LEU B 1 41 ? -20.203 -11.297 3.641 1 98.44 41 LEU B O 1
ATOM 2043 N N . ASP B 1 42 ? -20.031 -9.984 1.815 1 97.75 42 ASP B N 1
ATOM 2044 C CA . ASP B 1 42 ? -20.656 -10.961 0.937 1 97.75 42 ASP B CA 1
ATOM 2045 C C . ASP B 1 42 ? -19.625 -11.852 0.254 1 97.75 42 ASP B C 1
ATOM 2047 O O . ASP B 1 42 ? -19.031 -11.453 -0.752 1 97.75 42 ASP B O 1
ATOM 2051 N N . VAL B 1 43 ? -19.516 -13.07 0.843 1 98.06 43 VAL B N 1
ATOM 2052 C CA . VAL B 1 43 ? -18.484 -13.953 0.294 1 98.06 43 VAL B CA 1
ATOM 2053 C C . VAL B 1 43 ? -19.094 -15.328 0.015 1 98.06 43 VAL B C 1
ATOM 2055 O O . VAL B 1 43 ? -18.359 -16.312 -0.156 1 98.06 43 VAL B O 1
ATOM 2058 N N . LYS B 1 44 ? -20.391 -15.375 -0.025 1 97.94 44 LYS B N 1
ATOM 2059 C CA . LYS B 1 44 ? -21.047 -16.672 -0.162 1 97.94 44 LYS B CA 1
ATOM 2060 C C . LYS B 1 44 ? -20.703 -17.328 -1.491 1 97.94 44 LYS B C 1
ATOM 2062 O O . LYS B 1 44 ? -20.266 -18.484 -1.519 1 97.94 44 LYS B O 1
ATOM 2067 N N . GLU B 1 45 ? -20.922 -16.625 -2.596 1 97.5 45 GLU B N 1
ATOM 2068 C CA . GLU B 1 45 ? -20.641 -17.188 -3.912 1 97.5 45 GLU B CA 1
ATOM 2069 C C . GLU B 1 45 ? -19.156 -17.5 -4.07 1 97.5 45 GLU B C 1
ATOM 2071 O O . GLU B 1 45 ? -18.781 -18.531 -4.652 1 97.5 45 GLU B O 1
ATOM 2076 N N . LEU B 1 46 ? -18.344 -16.609 -3.578 1 97.81 46 LEU B N 1
ATOM 2077 C CA . LEU B 1 46 ? -16.891 -16.844 -3.621 1 97.81 46 LEU B CA 1
ATOM 2078 C C . LEU B 1 46 ? -16.531 -18.125 -2.867 1 97.81 46 LEU B C 1
ATOM 2080 O O . LEU B 1 46 ? -15.789 -18.969 -3.383 1 97.81 46 LEU B O 1
ATOM 2084 N N . ASN B 1 47 ? -17.078 -18.281 -1.674 1 98.5 47 ASN B N 1
ATOM 2085 C CA . ASN B 1 47 ? -16.781 -19.438 -0.849 1 98.5 47 ASN B CA 1
ATOM 2086 C C . ASN B 1 47 ? -17.219 -20.734 -1.53 1 98.5 47 ASN B C 1
ATOM 2088 O O . ASN B 1 47 ? -16.562 -21.766 -1.384 1 98.5 47 ASN B O 1
ATOM 2092 N N . THR B 1 48 ? -18.25 -20.672 -2.197 1 98.31 48 THR B N 1
ATOM 2093 C CA . THR B 1 48 ? -18.703 -21.844 -2.951 1 98.31 48 THR B CA 1
ATOM 2094 C C . THR B 1 48 ? -17.641 -22.266 -3.957 1 98.31 48 THR B C 1
ATOM 2096 O O . THR B 1 48 ? -17.297 -23.453 -4.047 1 98.31 48 THR B O 1
ATOM 2099 N N . GLN B 1 49 ? -17.094 -21.328 -4.672 1 97.62 49 GLN B N 1
ATOM 2100 C CA . GLN B 1 49 ? -16.062 -21.625 -5.672 1 97.62 49 GLN B CA 1
ATOM 2101 C C . GLN B 1 49 ? -14.758 -22.047 -5.012 1 97.62 49 GLN B C 1
ATOM 2103 O O . GLN B 1 49 ? -14.078 -22.953 -5.496 1 97.62 49 GLN B O 1
ATOM 2108 N N . LEU B 1 50 ? -14.438 -21.391 -3.928 1 98.12 50 LEU B N 1
ATOM 2109 C CA . LEU B 1 50 ? -13.227 -21.75 -3.197 1 98.12 50 LEU B CA 1
ATOM 2110 C C . LEU B 1 50 ? -13.297 -23.188 -2.703 1 98.12 50 LEU B C 1
ATOM 2112 O O . LEU B 1 50 ? -12.352 -23.969 -2.896 1 98.12 50 LEU B O 1
ATOM 2116 N N . THR B 1 51 ? -14.398 -23.531 -2.117 1 97.5 51 THR B N 1
ATOM 2117 C CA . THR B 1 51 ? -14.578 -24.875 -1.583 1 97.5 51 THR B CA 1
ATOM 2118 C C . THR B 1 51 ? -14.516 -25.906 -2.699 1 97.5 51 THR B C 1
ATOM 2120 O O . THR B 1 51 ? -13.883 -26.953 -2.539 1 97.5 51 THR B O 1
ATOM 2123 N N . ALA B 1 52 ? -15.117 -25.609 -3.787 1 96.94 52 ALA B N 1
ATOM 2124 C CA . ALA B 1 52 ? -15.094 -26.516 -4.934 1 96.94 52 ALA B CA 1
ATOM 2125 C C . ALA B 1 52 ? -13.664 -26.75 -5.422 1 96.94 52 ALA B C 1
ATOM 2127 O O . ALA B 1 52 ? -13.352 -27.828 -5.949 1 96.94 52 ALA B O 1
ATOM 2128 N N . ALA B 1 53 ? -12.836 -25.797 -5.238 1 96.62 53 ALA B N 1
ATOM 2129 C CA . ALA B 1 53 ? -11.445 -25.875 -5.688 1 96.62 53 ALA B CA 1
ATOM 2130 C C . ALA B 1 53 ? -10.547 -26.438 -4.594 1 96.62 53 ALA B C 1
ATOM 2132 O O . ALA B 1 53 ? -9.32 -26.5 -4.758 1 96.62 53 ALA B O 1
ATOM 2133 N N . GLY B 1 54 ? -11.109 -26.781 -3.416 1 96.75 54 GLY B N 1
ATOM 2134 C CA . GLY B 1 54 ? -10.328 -27.328 -2.316 1 96.75 54 GLY B CA 1
ATOM 2135 C C . GLY B 1 54 ? -9.594 -26.266 -1.525 1 96.75 54 GLY B C 1
ATOM 2136 O O . GLY B 1 54 ? -8.539 -26.547 -0.937 1 96.75 54 GLY B O 1
ATOM 2137 N N . LEU B 1 55 ? -10.078 -25.062 -1.563 1 98 55 LEU B N 1
ATOM 2138 C CA . LEU B 1 55 ? -9.484 -23.922 -0.854 1 98 55 LEU B CA 1
ATOM 2139 C C . LEU B 1 55 ? -10.289 -23.594 0.397 1 98 55 LEU B C 1
ATOM 2141 O O . LEU B 1 55 ? -11.469 -23.906 0.487 1 98 55 LEU B O 1
ATOM 2145 N N . PRO B 1 56 ? -9.625 -23 1.384 1 98.12 56 PRO B N 1
ATOM 2146 C CA . PRO B 1 56 ? -10.352 -22.641 2.6 1 98.12 56 PRO B CA 1
ATOM 2147 C C . PRO B 1 56 ? -11.391 -21.531 2.361 1 98.12 56 PRO B C 1
ATOM 2149 O O . PRO B 1 56 ? -11.156 -20.641 1.551 1 98.12 56 PRO B O 1
ATOM 2152 N N . GLU B 1 57 ? -12.43 -21.562 3.154 1 98.12 57 GLU B N 1
ATOM 2153 C CA . GLU B 1 57 ? -13.492 -20.562 3.102 1 98.12 57 GLU B CA 1
ATOM 2154 C C . GLU B 1 57 ? -13.148 -19.328 3.941 1 98.12 57 GLU B C 1
ATOM 2156 O O . GLU B 1 57 ? -12.602 -19.469 5.039 1 98.12 57 GLU B O 1
ATOM 2161 N N . LEU B 1 58 ? -13.547 -18.234 3.441 1 98.31 58 LEU B N 1
ATOM 2162 C CA . LEU B 1 58 ? -13.398 -16.984 4.199 1 98.31 58 LEU B CA 1
ATOM 2163 C C . LEU B 1 58 ? -14.555 -16.812 5.18 1 98.31 58 LEU B C 1
ATOM 2165 O O . LEU B 1 58 ? -15.688 -17.203 4.891 1 98.31 58 LEU B O 1
ATOM 2169 N N . LYS B 1 59 ? -14.195 -16.219 6.293 1 97.56 59 LYS B N 1
ATOM 2170 C CA . LYS B 1 59 ? -15.25 -15.773 7.191 1 97.56 59 LYS B CA 1
ATOM 2171 C C . LYS B 1 59 ? -16.016 -14.586 6.602 1 97.56 59 LYS B C 1
ATOM 2173 O O . LYS B 1 59 ? -15.453 -13.812 5.824 1 97.56 59 LYS B O 1
ATOM 2178 N N . ASP B 1 60 ? -17.281 -14.469 7 1 97.19 60 ASP B N 1
ATOM 2179 C CA . ASP B 1 60 ? -18.094 -13.406 6.41 1 97.19 60 ASP B CA 1
ATOM 2180 C C . ASP B 1 60 ? -18.016 -12.133 7.238 1 97.19 60 ASP B C 1
ATOM 2182 O O . ASP B 1 60 ? -18.688 -11.141 6.934 1 97.19 60 ASP B O 1
ATOM 2186 N N . VAL B 1 61 ? -17.25 -12.164 8.336 1 98.12 61 VAL B N 1
ATOM 2187 C CA . VAL B 1 61 ? -17.016 -10.945 9.109 1 98.12 61 VAL B CA 1
ATOM 2188 C C . VAL B 1 61 ? -15.508 -10.703 9.219 1 98.12 61 VAL B C 1
ATOM 2190 O O . VAL B 1 61 ? -14.727 -11.641 9.398 1 98.12 61 VAL B O 1
ATOM 2193 N N . ALA B 1 62 ? -15.148 -9.469 9.055 1 98.44 62 ALA B N 1
ATOM 2194 C CA . ALA B 1 62 ? -13.727 -9.117 9.117 1 98.44 62 ALA B CA 1
ATOM 2195 C C . ALA B 1 62 ? -13.516 -7.82 9.883 1 98.44 62 ALA B C 1
ATOM 2197 O O . ALA B 1 62 ? -14.445 -7.023 10.039 1 98.44 62 ALA B O 1
ATOM 2198 N N . LEU B 1 63 ? -12.328 -7.695 10.359 1 97.81 63 LEU B N 1
ATOM 2199 C CA . LEU B 1 63 ? -11.93 -6.461 11.023 1 97.81 63 LEU B CA 1
ATOM 2200 C C . LEU B 1 63 ? -11.828 -5.312 10.023 1 97.81 63 LEU B C 1
ATOM 2202 O O . LEU B 1 63 ? -11.281 -5.484 8.93 1 97.81 63 LEU B O 1
ATOM 2206 N N . ALA B 1 64 ? -12.391 -4.246 10.422 1 98.06 64 ALA B N 1
ATOM 2207 C CA . ALA B 1 64 ? -12.289 -3.018 9.641 1 98.06 64 ALA B CA 1
ATOM 2208 C C . ALA B 1 64 ? -11.523 -1.942 10.414 1 98.06 64 ALA B C 1
ATOM 2210 O O . ALA B 1 64 ? -11.82 -1.671 11.578 1 98.06 64 ALA B O 1
ATOM 2211 N N . ASN B 1 65 ? -10.539 -1.408 9.742 1 98.38 65 ASN B N 1
ATOM 2212 C CA . ASN B 1 65 ? -9.781 -0.284 10.281 1 98.38 65 ASN B CA 1
ATOM 2213 C C . ASN B 1 65 ? -9.82 0.918 9.344 1 98.38 65 ASN B C 1
ATOM 2215 O O . ASN B 1 65 ? -9.75 0.76 8.125 1 98.38 65 ASN B O 1
ATOM 2219 N N . GLY B 1 66 ? -9.977 2.049 9.945 1 97.56 66 GLY B N 1
ATOM 2220 C CA . GLY B 1 66 ? -10.039 3.258 9.141 1 97.56 66 GLY B CA 1
ATOM 2221 C C . GLY B 1 66 ? -10.148 4.523 9.969 1 97.56 66 GLY B C 1
ATOM 2222 O O . GLY B 1 66 ? -9.578 4.605 11.062 1 97.56 66 GLY B O 1
ATOM 2223 N N . GLY B 1 67 ? -10.727 5.457 9.297 1 95.38 67 GLY B N 1
ATOM 2224 C CA . GLY B 1 67 ? -10.938 6.746 9.938 1 95.38 67 GLY B CA 1
ATOM 2225 C C . GLY B 1 67 ? -11.586 7.766 9.023 1 95.38 67 GLY B C 1
ATOM 2226 O O . GLY B 1 67 ? -11.898 7.465 7.867 1 95.38 67 GLY B O 1
ATOM 2227 N N . GLY B 1 68 ? -11.82 8.906 9.68 1 92.31 68 GLY B N 1
ATOM 2228 C CA . GLY B 1 68 ? -12.469 9.992 8.969 1 92.31 68 GLY B CA 1
ATOM 2229 C C . GLY B 1 68 ? -12.844 11.156 9.867 1 92.31 68 GLY B C 1
ATOM 2230 O O . GLY B 1 68 ? -12.352 11.258 10.992 1 92.31 68 GLY B O 1
ATOM 2231 N N . GLY B 1 69 ? -13.547 11.953 9.211 1 91.06 69 GLY B N 1
ATOM 2232 C CA . GLY B 1 69 ? -14.047 13.125 9.914 1 91.06 69 GLY B CA 1
ATOM 2233 C C . GLY B 1 69 ? -15.117 13.875 9.141 1 91.06 69 GLY B C 1
ATOM 2234 O O . GLY B 1 69 ? -15.484 13.477 8.031 1 91.06 69 GLY B O 1
ATOM 2235 N N . TYR B 1 70 ? -15.609 14.867 9.906 1 90.94 70 TYR B N 1
ATOM 2236 C CA . TYR B 1 70 ? -16.641 15.688 9.273 1 90.94 70 TYR B CA 1
ATOM 2237 C C . TYR B 1 70 ? -16.641 17.094 9.859 1 90.94 70 TYR B C 1
ATOM 2239 O O . TYR B 1 70 ? -16.125 17.312 10.961 1 90.94 70 TYR B O 1
ATOM 2247 N N . GLY B 1 71 ? -17.094 17.953 9.031 1 88 71 GLY B N 1
ATOM 2248 C CA . GLY B 1 71 ? -17.531 19.266 9.5 1 88 71 GLY B CA 1
ATOM 2249 C C . GLY B 1 71 ? -19.031 19.391 9.602 1 88 71 GLY B C 1
ATOM 2250 O O . GLY B 1 71 ? -19.766 18.781 8.828 1 88 71 GLY B O 1
ATOM 2251 N N . VAL B 1 72 ? -19.422 20.234 10.594 1 86.44 72 VAL B N 1
ATOM 2252 C CA . VAL B 1 72 ? -20.859 20.438 10.82 1 86.44 72 VAL B CA 1
ATOM 2253 C C . VAL B 1 72 ? -21.234 21.891 10.531 1 86.44 72 VAL B C 1
ATOM 2255 O O . VAL B 1 72 ? -20.516 22.812 10.945 1 86.44 72 VAL B O 1
ATOM 2258 N N . MET B 1 73 ? -22.266 22.047 9.805 1 86.56 73 MET B N 1
ATOM 2259 C CA . MET B 1 73 ? -22.906 23.328 9.547 1 86.56 73 MET B CA 1
ATOM 2260 C C . MET B 1 73 ? -24.406 23.234 9.742 1 86.56 73 MET B C 1
ATOM 2262 O O . MET B 1 73 ? -25.125 22.719 8.875 1 86.56 73 MET B O 1
ATOM 2266 N N . GLY B 1 74 ? -24.859 23.938 10.836 1 86.88 74 GLY B N 1
ATOM 2267 C CA . GLY B 1 74 ? -26.25 23.734 11.156 1 86.88 74 GLY B CA 1
ATOM 2268 C C . GLY B 1 74 ? -26.594 22.281 11.461 1 86.88 74 GLY B C 1
ATOM 2269 O O . GLY B 1 74 ? -26.031 21.688 12.391 1 86.88 74 GLY B O 1
ATOM 2270 N N . ARG B 1 75 ? -27.422 21.734 10.648 1 90.25 75 ARG B N 1
ATOM 2271 C CA . ARG B 1 75 ? -27.812 20.344 10.891 1 90.25 75 ARG B CA 1
ATOM 2272 C C . ARG B 1 75 ? -27.156 19.406 9.883 1 90.25 75 ARG B C 1
ATOM 2274 O O . ARG B 1 75 ? -27.359 18.203 9.922 1 90.25 75 ARG B O 1
ATOM 2281 N N . PHE B 1 76 ? -26.359 20.016 9.055 1 92.12 76 PHE B N 1
ATOM 2282 C CA . PHE B 1 76 ? -25.75 19.203 8.008 1 92.12 76 PHE B CA 1
ATOM 2283 C C . PHE B 1 76 ? -24.281 18.922 8.336 1 92.12 76 PHE B C 1
ATOM 2285 O O . PHE B 1 76 ? -23.594 19.75 8.922 1 92.12 76 PHE B O 1
ATOM 2292 N N . LEU B 1 77 ? -23.969 17.734 7.992 1 93.5 77 LEU B N 1
ATOM 2293 C CA . LEU B 1 77 ? -22.578 17.312 8.109 1 93.5 77 LEU B CA 1
ATOM 2294 C C . LEU B 1 77 ? -22.016 16.953 6.742 1 93.5 77 LEU B C 1
ATOM 2296 O O . LEU B 1 77 ? -22.688 16.312 5.93 1 93.5 77 LEU B O 1
ATOM 2300 N N . ILE B 1 78 ? -20.75 17.359 6.496 1 93.06 78 ILE B N 1
ATOM 2301 C CA . ILE B 1 78 ? -19.984 16.938 5.328 1 93.06 78 ILE B CA 1
ATOM 2302 C C . ILE B 1 78 ? -18.641 16.359 5.777 1 93.06 78 ILE B C 1
ATOM 2304 O O . ILE B 1 78 ? -17.969 16.938 6.625 1 93.06 78 ILE B O 1
ATOM 2308 N N . GLY B 1 79 ? -18.344 15.219 5.242 1 93.75 79 GLY B N 1
ATOM 2309 C CA . GLY B 1 79 ? -17.094 14.594 5.66 1 93.75 79 GLY B CA 1
ATOM 2310 C C . GLY B 1 79 ? -16.641 13.492 4.727 1 93.75 79 GLY B C 1
ATOM 2311 O O . GLY B 1 79 ? -17.094 13.414 3.582 1 93.75 79 GLY B O 1
ATOM 2312 N N . GLY B 1 80 ? -15.656 12.836 5.18 1 95.81 80 GLY B N 1
ATOM 2313 C CA . GLY B 1 80 ? -15.094 11.695 4.473 1 95.81 80 GLY B CA 1
ATOM 2314 C C . GLY B 1 80 ? -14.523 10.641 5.398 1 95.81 80 GLY B C 1
ATOM 2315 O O . GLY B 1 80 ? -14.203 10.93 6.555 1 95.81 80 GLY B O 1
ATOM 2316 N N . GLU B 1 81 ? -14.484 9.461 4.832 1 97.44 81 GLU B N 1
ATOM 2317 C CA . GLU B 1 81 ? -13.898 8.359 5.578 1 97.44 81 GLU B CA 1
ATOM 2318 C C . GLU B 1 81 ? -13.242 7.344 4.641 1 97.44 81 GLU B C 1
ATOM 2320 O O . GLU B 1 81 ? -13.516 7.344 3.438 1 97.44 81 GLU B O 1
ATOM 2325 N N . GLY B 1 82 ? -12.391 6.535 5.191 1 98.12 82 GLY B N 1
ATOM 2326 C CA . GLY B 1 82 ? -11.734 5.418 4.527 1 98.12 82 GLY B CA 1
ATOM 2327 C C . GLY B 1 82 ? -11.57 4.203 5.426 1 98.12 82 GLY B C 1
ATOM 2328 O O . GLY B 1 82 ? -11.375 4.34 6.633 1 98.12 82 GLY B O 1
ATOM 2329 N N . TYR B 1 83 ? -11.562 3.059 4.781 1 98.5 83 TYR B N 1
ATOM 2330 C CA . TYR B 1 83 ? -11.445 1.825 5.547 1 98.5 83 TYR B CA 1
ATOM 2331 C C . TYR B 1 83 ? -10.594 0.799 4.809 1 98.5 83 TYR B C 1
ATOM 2333 O O . TYR B 1 83 ? -10.625 0.73 3.578 1 98.5 83 TYR B O 1
ATOM 2341 N N . GLY B 1 84 ? -9.875 0.077 5.547 1 98.75 84 GLY B N 1
ATOM 2342 C CA . GLY B 1 84 ? -9.242 -1.167 5.141 1 98.75 84 GLY B CA 1
ATOM 2343 C C . GLY B 1 84 ? -9.812 -2.385 5.84 1 98.75 84 GLY B C 1
ATOM 2344 O O . GLY B 1 84 ? -10.031 -2.365 7.051 1 98.75 84 GLY B O 1
ATOM 2345 N N . ILE B 1 85 ? -9.992 -3.352 5.043 1 98.5 85 ILE B N 1
ATOM 2346 C CA . ILE B 1 85 ? -10.539 -4.613 5.535 1 98.5 85 ILE B CA 1
ATOM 2347 C C . ILE B 1 85 ? -9.68 -5.773 5.043 1 98.5 85 ILE B C 1
ATOM 2349 O O . ILE B 1 85 ? -9.336 -5.844 3.859 1 98.5 85 ILE B O 1
ATOM 2353 N N . SER B 1 86 ? -9.336 -6.629 5.949 1 97.31 86 SER B N 1
ATOM 2354 C CA . SER B 1 86 ? -8.523 -7.777 5.574 1 97.31 86 SER B CA 1
ATOM 2355 C C . SER B 1 86 ? -8.969 -9.039 6.312 1 97.31 86 SER B C 1
ATOM 2357 O O . SER B 1 86 ? -9.289 -8.984 7.504 1 97.31 86 SER B O 1
ATOM 2359 N N . THR B 1 87 ? -9.086 -10.086 5.602 1 97.06 87 THR B N 1
ATOM 2360 C CA . THR B 1 87 ? -9.336 -11.398 6.188 1 97.06 87 THR B CA 1
ATOM 2361 C C . THR B 1 87 ? -8.578 -12.484 5.426 1 97.06 87 THR B C 1
ATOM 2363 O O . THR B 1 87 ? -8.352 -12.359 4.219 1 97.06 87 THR B O 1
ATOM 2366 N N . ASN B 1 88 ? -8.156 -13.438 6.098 1 96.88 88 ASN B N 1
ATOM 2367 C CA . ASN B 1 88 ? -7.461 -14.555 5.48 1 96.88 88 ASN B CA 1
ATOM 2368 C C . ASN B 1 88 ? -7.738 -15.867 6.211 1 96.88 88 ASN B C 1
ATOM 2370 O O . ASN B 1 88 ? -8.086 -15.859 7.395 1 96.88 88 ASN B O 1
ATOM 2374 N N . GLU B 1 89 ? -7.727 -16.906 5.5 1 98.06 89 GLU B N 1
ATOM 2375 C CA . GLU B 1 89 ? -7.848 -18.266 6.008 1 98.06 89 GLU B CA 1
ATOM 2376 C C . GLU B 1 89 ? -6.758 -19.172 5.434 1 98.06 89 GLU B C 1
ATOM 2378 O O . GLU B 1 89 ? -6.426 -19.078 4.25 1 98.06 89 GLU B O 1
ATOM 2383 N N . LYS B 1 90 ? -6.215 -19.938 6.336 1 96.62 90 LYS B N 1
ATOM 2384 C CA . LYS B 1 90 ? -5.191 -20.891 5.926 1 96.62 90 LYS B CA 1
ATOM 2385 C C . LYS B 1 90 ? -5.582 -22.328 6.312 1 96.62 90 LYS B C 1
ATOM 2387 O O . LYS B 1 90 ? -6.027 -22.562 7.434 1 96.62 90 LYS B O 1
ATOM 2392 N N . GLU B 1 91 ? -5.473 -23.203 5.324 1 96 91 GLU B N 1
ATOM 2393 C CA . GLU B 1 91 ? -5.738 -24.609 5.539 1 96 91 GLU B CA 1
ATOM 2394 C C . GLU B 1 91 ? -4.875 -25.484 4.633 1 96 91 GLU B C 1
ATOM 2396 O O . GLU B 1 91 ? -4.832 -25.281 3.42 1 96 91 GLU B O 1
ATOM 2401 N N . SER B 1 92 ? -4.176 -26.5 5.176 1 94.31 92 SER B N 1
ATOM 2402 C CA . SER B 1 92 ? -3.426 -27.516 4.438 1 94.31 92 SER B CA 1
ATOM 2403 C C . SER B 1 92 ? -2.455 -26.875 3.453 1 94.31 92 SER B C 1
ATOM 2405 O O . SER B 1 92 ? -2.412 -27.25 2.281 1 94.31 92 SER B O 1
ATOM 2407 N N . GLY B 1 93 ? -1.793 -25.75 3.869 1 93.75 93 GLY B N 1
ATOM 2408 C CA . GLY B 1 93 ? -0.751 -25.141 3.066 1 93.75 93 GLY B CA 1
ATOM 2409 C C . GLY B 1 93 ? -1.294 -24.188 2.018 1 93.75 93 GLY B C 1
ATOM 2410 O O . GLY B 1 93 ? -0.543 -23.688 1.177 1 93.75 93 GLY B O 1
ATOM 2411 N N . LYS B 1 94 ? -2.588 -24.047 2.02 1 96.69 94 LYS B N 1
ATOM 2412 C CA . LYS B 1 94 ? -3.223 -23.094 1.119 1 96.69 94 LYS B CA 1
ATOM 2413 C C . LYS B 1 94 ? -3.779 -21.891 1.89 1 96.69 94 LYS B C 1
ATOM 2415 O O . LYS B 1 94 ? -4.281 -22.047 3.004 1 96.69 94 LYS B O 1
ATOM 2420 N N . THR B 1 95 ? -3.609 -20.766 1.287 1 97.44 95 THR B N 1
ATOM 2421 C CA . THR B 1 95 ? -4.082 -19.531 1.927 1 97.44 95 THR B CA 1
ATOM 2422 C C . THR B 1 95 ? -4.957 -18.734 0.972 1 97.44 95 THR B C 1
ATOM 2424 O O . THR B 1 95 ? -4.641 -18.609 -0.212 1 97.44 95 THR B O 1
ATOM 2427 N N . VAL B 1 96 ? -6.082 -18.312 1.471 1 98.31 96 VAL B N 1
ATOM 2428 C CA . VAL B 1 96 ? -6.93 -17.328 0.79 1 98.31 96 VAL B CA 1
ATOM 2429 C C . VAL B 1 96 ? -6.969 -16.031 1.587 1 98.31 96 VAL B C 1
ATOM 2431 O O . VAL B 1 96 ? -7.27 -16.031 2.783 1 98.31 96 VAL B O 1
ATOM 2434 N N . GLN B 1 97 ? -6.602 -14.984 0.95 1 98 97 GLN B N 1
ATOM 2435 C CA . GLN B 1 97 ? -6.602 -13.672 1.585 1 98 97 GLN B CA 1
ATOM 2436 C C . GLN B 1 97 ? -7.438 -12.68 0.783 1 98 97 GLN B C 1
ATOM 2438 O O . GLN B 1 97 ? -7.312 -12.594 -0.44 1 98 97 GLN B O 1
ATOM 2443 N N . LEU B 1 98 ? -8.258 -11.992 1.486 1 98.38 98 LEU B N 1
ATOM 2444 C CA . LEU B 1 98 ? -9.102 -10.953 0.898 1 98.38 98 LEU B CA 1
ATOM 2445 C C . LEU B 1 98 ? -8.82 -9.602 1.543 1 98.38 98 LEU B C 1
ATOM 2447 O O . LEU B 1 98 ? -8.984 -9.438 2.754 1 98.38 98 LEU B O 1
ATOM 2451 N N . ASP B 1 99 ? -8.391 -8.68 0.715 1 98.31 99 ASP B N 1
ATOM 2452 C CA . ASP B 1 99 ? -8.148 -7.309 1.147 1 98.31 99 ASP B CA 1
ATOM 2453 C C . ASP B 1 99 ? -9.062 -6.332 0.414 1 98.31 99 ASP B C 1
ATOM 2455 O O . ASP B 1 99 ? -9.156 -6.363 -0.815 1 98.31 99 ASP B O 1
ATOM 2459 N N . ILE B 1 100 ? -9.68 -5.523 1.188 1 98.5 100 ILE B N 1
ATOM 2460 C CA . ILE B 1 100 ? -10.57 -4.512 0.637 1 98.5 100 ILE B CA 1
ATOM 2461 C C . ILE B 1 100 ? -10.219 -3.141 1.206 1 98.5 100 ILE B C 1
ATOM 2463 O O . ILE B 1 100 ? -9.984 -3.002 2.408 1 98.5 100 ILE B O 1
ATOM 2467 N N . GLY B 1 101 ? -10.148 -2.221 0.39 1 98.5 101 GLY B N 1
ATOM 2468 C CA . GLY B 1 101 ? -10.031 -0.824 0.776 1 98.5 101 GLY B CA 1
ATOM 2469 C C . GLY B 1 101 ? -11.031 0.077 0.067 1 98.5 101 GLY B C 1
ATOM 2470 O O . GLY B 1 101 ? -11.289 -0.094 -1.126 1 98.5 101 GLY B O 1
ATOM 2471 N N . TYR B 1 102 ? -11.609 1.039 0.864 1 97.88 102 TYR B N 1
ATOM 2472 C CA . TYR B 1 102 ? -12.492 1.989 0.197 1 97.88 102 TYR B CA 1
ATOM 2473 C C . TYR B 1 102 ? -12.562 3.303 0.967 1 97.88 102 TYR B C 1
ATOM 2475 O O . TYR B 1 102 ? -12.18 3.363 2.139 1 97.88 102 TYR B O 1
ATOM 2483 N N . GLY B 1 103 ? -12.977 4.277 0.295 1 98.25 103 GLY B N 1
ATOM 2484 C CA . GLY B 1 103 ? -13.266 5.594 0.845 1 98.25 103 GLY B CA 1
ATOM 2485 C C . GLY B 1 103 ? -14.578 6.176 0.351 1 98.25 103 GLY B C 1
ATOM 2486 O O . GLY B 1 103 ? -15.047 5.828 -0.735 1 98.25 103 GLY B O 1
ATOM 2487 N N . THR B 1 104 ? -15.047 7.074 1.221 1 97.94 104 THR B N 1
ATOM 2488 C CA . THR B 1 104 ? -16.312 7.691 0.854 1 97.94 104 THR B CA 1
ATOM 2489 C C . THR B 1 104 ? -16.328 9.172 1.217 1 97.94 104 THR B C 1
ATOM 2491 O O . THR B 1 104 ? -15.727 9.578 2.217 1 97.94 104 THR B O 1
ATOM 2494 N N . PHE B 1 105 ? -16.984 9.883 0.402 1 96.56 105 PHE B N 1
ATOM 2495 C CA . PHE B 1 105 ? -17.5 11.203 0.752 1 96.56 105 PHE B CA 1
ATOM 2496 C C . PHE B 1 105 ? -18.891 11.102 1.362 1 96.56 105 PHE B C 1
ATOM 2498 O O . PHE B 1 105 ? -19.75 10.391 0.837 1 96.56 105 PHE B O 1
ATOM 2505 N N . ASN B 1 106 ? -19.016 11.883 2.395 1 97.25 106 ASN B N 1
ATOM 2506 C CA . ASN B 1 106 ? -20.234 11.648 3.16 1 97.25 106 ASN B CA 1
ATOM 2507 C C . ASN B 1 106 ? -21.031 12.938 3.383 1 97.25 106 ASN B C 1
ATOM 2509 O O . ASN B 1 106 ? -20.438 14 3.578 1 97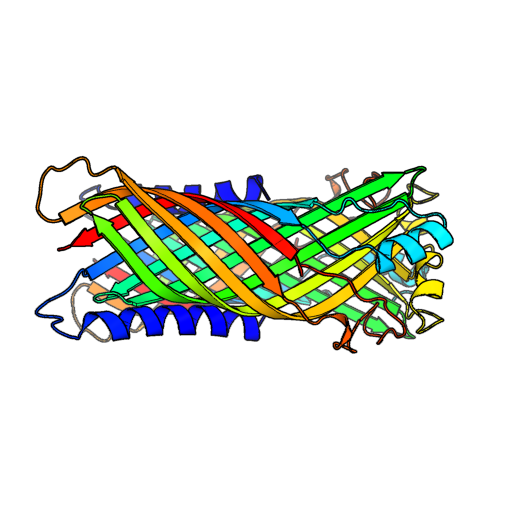.25 106 ASN B O 1
ATOM 2513 N N . ILE B 1 107 ? -22.328 12.773 3.377 1 96.56 107 ILE B N 1
ATOM 2514 C CA . ILE B 1 107 ? -23.25 13.797 3.84 1 96.56 107 ILE B CA 1
ATOM 2515 C C . ILE B 1 107 ? -24.094 13.258 4.992 1 96.56 107 ILE B C 1
ATOM 2517 O O . ILE B 1 107 ? -24.547 12.109 4.953 1 96.56 107 ILE B O 1
ATOM 2521 N N . GLY B 1 108 ? -24.25 14.102 5.957 1 96.31 108 GLY B N 1
ATOM 2522 C CA . GLY B 1 108 ? -25.031 13.695 7.109 1 96.31 108 GLY B CA 1
ATOM 2523 C C . GLY B 1 108 ? -26.031 14.75 7.551 1 96.31 108 GLY B C 1
ATOM 2524 O O . GLY B 1 108 ? -25.953 15.898 7.113 1 96.31 108 GLY B O 1
ATOM 2525 N N 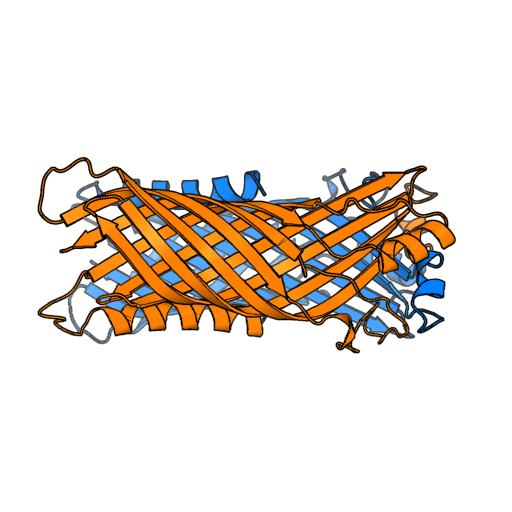. TYR B 1 109 ? -26.953 14.273 8.328 1 95.38 109 TYR B N 1
ATOM 2526 C CA . TYR B 1 109 ? -27.984 15.125 8.914 1 95.38 109 TYR B CA 1
ATOM 2527 C C . TYR B 1 109 ? -28.125 14.852 10.406 1 95.38 109 TYR B C 1
ATOM 2529 O O . TYR B 1 109 ? -28.406 13.727 10.812 1 95.38 109 TYR B O 1
ATOM 2537 N N . LEU B 1 110 ? -28.031 15.867 11.125 1 92.56 110 LEU B N 1
ATOM 2538 C CA . LEU B 1 110 ? -28.141 15.758 12.578 1 92.56 110 LEU B CA 1
ATOM 2539 C C . LEU B 1 110 ? -29.594 15.484 12.992 1 92.56 110 LEU B C 1
ATOM 2541 O O . LEU B 1 110 ? -30.484 16.297 12.727 1 92.56 110 LEU B O 1
ATOM 2545 N N . ILE B 1 111 ? -29.781 14.383 13.617 1 92.94 111 ILE B N 1
ATOM 2546 C CA . ILE B 1 111 ? -31.094 13.977 14.102 1 92.94 111 ILE B CA 1
ATOM 2547 C C . ILE B 1 111 ? -31.312 14.516 15.516 1 92.94 111 ILE B C 1
ATOM 2549 O O . ILE B 1 111 ? -32.406 14.969 15.852 1 92.94 111 ILE B O 1
ATOM 2553 N N . PHE B 1 112 ? -30.25 14.391 16.297 1 89.19 112 PHE B N 1
ATOM 2554 C CA . PHE B 1 112 ? -30.281 14.82 17.688 1 89.19 112 PHE B CA 1
ATOM 2555 C C . PHE B 1 112 ? -28.938 15.422 18.094 1 89.19 112 PHE B C 1
ATOM 2557 O O . PHE B 1 112 ? -27.875 14.914 17.719 1 89.19 112 PHE B O 1
ATOM 2564 N N . SER B 1 113 ? -29.016 16.531 18.734 1 84.94 113 SER B N 1
ATOM 2565 C CA . SER B 1 113 ? -27.812 17.172 19.266 1 84.94 113 SER B CA 1
ATOM 2566 C C . SER B 1 113 ? -28.094 17.844 20.594 1 84.94 113 SER B C 1
ATOM 2568 O O . SER B 1 113 ? -28.969 18.703 20.703 1 84.94 113 SER B O 1
ATOM 2570 N N . LYS B 1 114 ? -27.406 17.391 21.578 1 79.5 114 LYS B N 1
ATOM 2571 C CA . LYS B 1 114 ? -27.469 18 22.906 1 79.5 114 LYS B CA 1
ATOM 2572 C C . LYS B 1 114 ? -26.094 18.047 23.562 1 79.5 114 LYS B C 1
ATOM 2574 O O . LYS B 1 114 ? -25.531 17.016 23.906 1 79.5 114 LYS B O 1
ATOM 2579 N N . GLN B 1 115 ? -25.594 19.234 23.781 1 75.44 115 GLN B N 1
ATOM 2580 C CA . GLN B 1 115 ? -24.297 19.453 24.406 1 75.44 115 GLN B CA 1
ATOM 2581 C C . GLN B 1 115 ? -23.219 18.625 23.734 1 75.44 115 GLN B C 1
ATOM 2583 O O . GLN B 1 115 ? -22.906 18.844 22.562 1 75.44 115 GLN B O 1
ATOM 2588 N N . ALA B 1 116 ? -22.844 17.531 24.422 1 80.69 116 ALA B N 1
ATOM 2589 C CA . ALA B 1 116 ? -21.672 16.766 23.984 1 80.69 116 ALA B CA 1
ATOM 2590 C C . ALA B 1 116 ? -22.094 15.531 23.188 1 80.69 116 ALA B C 1
ATOM 2592 O O . ALA B 1 116 ? -21.234 14.797 22.688 1 80.69 116 ALA B O 1
ATOM 2593 N N . PHE B 1 117 ? -23.391 15.406 23.047 1 86.62 117 PHE B N 1
ATOM 2594 C CA . PHE B 1 117 ? -23.891 14.188 22.422 1 86.62 117 PHE B CA 1
ATOM 2595 C C . PHE B 1 117 ? -24.609 14.5 21.109 1 86.62 117 PHE B C 1
ATOM 2597 O O . PHE B 1 117 ? -25.406 15.445 21.047 1 86.62 117 PHE B O 1
ATOM 2604 N N . ARG B 1 118 ? -24.328 13.664 20.094 1 90.44 118 ARG B N 1
ATOM 2605 C CA . ARG B 1 118 ? -24.953 13.859 18.781 1 90.44 118 ARG B CA 1
ATOM 2606 C C . ARG B 1 118 ? -25.281 12.516 18.141 1 90.44 118 ARG B C 1
ATOM 2608 O O . ARG B 1 118 ? -24.516 11.562 18.25 1 90.44 118 ARG B O 1
ATOM 2615 N N . ILE B 1 119 ? -26.438 12.492 17.484 1 94.19 119 ILE B N 1
ATOM 2616 C CA . ILE B 1 119 ? -26.875 11.375 16.641 1 94.19 119 ILE B CA 1
ATOM 2617 C C . ILE B 1 119 ? -27.219 11.891 15.25 1 94.19 119 ILE B C 1
ATOM 2619 O O . ILE B 1 119 ? -27.938 12.883 15.102 1 94.19 119 ILE B O 1
ATOM 2623 N N . TYR B 1 120 ? -26.672 11.2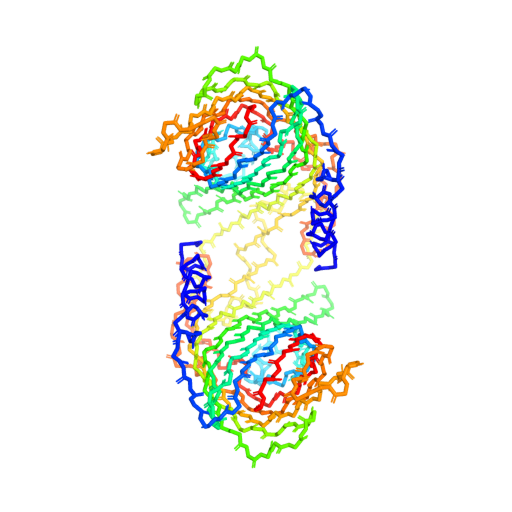66 14.273 1 94.94 120 TYR B N 1
ATOM 2624 C CA . TYR B 1 120 ? -26.938 11.734 12.922 1 94.94 120 TYR B CA 1
ATOM 2625 C C . TYR B 1 120 ? -26.984 10.57 11.938 1 94.94 120 TYR B C 1
ATOM 2627 O O . TYR B 1 120 ? -26.375 9.523 12.18 1 94.94 120 TYR B O 1
ATOM 2635 N N . ALA B 1 121 ? -27.766 10.727 10.898 1 97.88 121 ALA B N 1
ATOM 2636 C CA . ALA B 1 121 ? -27.766 9.828 9.75 1 97.88 121 ALA B CA 1
ATOM 2637 C C . ALA B 1 121 ? -26.688 10.227 8.742 1 97.88 121 ALA B C 1
ATOM 2639 O O . ALA B 1 121 ? -26.406 11.414 8.578 1 97.88 121 ALA B O 1
ATOM 2640 N N . LEU B 1 122 ? -26.188 9.203 8.117 1 97.25 122 LEU B N 1
ATOM 2641 C CA . LEU B 1 122 ? -25.094 9.469 7.18 1 97.25 122 LEU B CA 1
ATOM 2642 C C . LEU B 1 122 ? -25.281 8.664 5.898 1 97.25 122 LEU B C 1
ATOM 2644 O O . LEU B 1 122 ? -25.625 7.48 5.945 1 97.25 122 LEU B O 1
ATOM 2648 N N . GLY B 1 123 ? -25.047 9.289 4.73 1 97.94 123 GLY B N 1
ATOM 2649 C CA . GLY B 1 123 ? -24.891 8.664 3.43 1 97.94 123 GLY B CA 1
ATOM 2650 C C . GLY B 1 123 ? -23.547 8.961 2.777 1 97.94 123 GLY B C 1
ATOM 2651 O O . GLY B 1 123 ? -23.047 10.086 2.871 1 97.94 123 GLY B O 1
ATOM 2652 N N . GLY B 1 124 ? -23.078 7.961 2.16 1 98.31 124 GLY B N 1
ATOM 2653 C CA . GLY B 1 124 ? -21.766 8.148 1.542 1 98.31 124 GLY B CA 1
ATOM 2654 C C . GLY B 1 124 ? -21.656 7.504 0.173 1 98.31 124 GLY B C 1
ATOM 2655 O O . GLY B 1 124 ? -22.328 6.5 -0.101 1 98.31 124 GLY B O 1
ATOM 2656 N N . ILE B 1 125 ? -20.812 8.133 -0.657 1 97.69 125 ILE B N 1
ATOM 2657 C CA . ILE B 1 125 ? -20.453 7.59 -1.966 1 97.69 125 ILE B CA 1
ATOM 2658 C C . ILE B 1 125 ? -18.938 7.613 -2.148 1 97.69 125 ILE B C 1
ATOM 2660 O O . ILE B 1 125 ? -18.266 8.547 -1.693 1 97.69 125 ILE B O 1
ATOM 2664 N N . GLY B 1 126 ? -18.469 6.574 -2.797 1 98.06 126 GLY B N 1
ATOM 2665 C CA . GLY B 1 126 ? -17.031 6.539 -3.045 1 98.06 126 GLY B CA 1
ATOM 2666 C C . GLY B 1 126 ? -16.609 5.375 -3.924 1 98.06 126 GLY B C 1
ATOM 2667 O O . GLY B 1 126 ? -17.344 4.988 -4.84 1 98.06 126 GLY B O 1
ATOM 2668 N N . GLY B 1 127 ? -15.391 4.98 -3.664 1 97.31 127 GLY B N 1
ATOM 2669 C CA . GLY B 1 127 ? -14.789 3.883 -4.41 1 97.31 127 GLY B CA 1
ATOM 2670 C C . GLY B 1 127 ? -13.734 3.131 -3.625 1 97.31 127 GLY B C 1
ATOM 2671 O O . GLY B 1 127 ? -13.352 3.553 -2.533 1 97.31 127 GLY B O 1
ATOM 2672 N N . GLY B 1 128 ? -13.422 1.977 -4.191 1 97.06 128 GLY B N 1
ATOM 2673 C CA . GLY B 1 128 ? -12.422 1.137 -3.549 1 97.06 128 GLY B CA 1
ATOM 2674 C C . GLY B 1 128 ? -11.859 0.067 -4.465 1 97.06 128 GLY B C 1
ATOM 2675 O O . GLY B 1 128 ? -12.086 0.103 -5.676 1 97.06 128 GLY B O 1
ATOM 2676 N N . GLY B 1 129 ? -11.062 -0.753 -3.857 1 97.62 129 GLY B N 1
ATOM 2677 C CA . GLY B 1 129 ? -10.461 -1.886 -4.547 1 97.62 129 GLY B CA 1
ATOM 2678 C C . GLY B 1 129 ? -10.516 -3.17 -3.742 1 97.62 129 GLY B C 1
ATOM 2679 O O . GLY B 1 129 ? -10.617 -3.137 -2.514 1 97.62 129 GLY B O 1
ATOM 2680 N N . ILE B 1 130 ? -10.484 -4.258 -4.445 1 97.69 130 ILE B N 1
ATOM 2681 C CA . ILE B 1 130 ? -10.422 -5.59 -3.855 1 97.69 130 ILE B CA 1
ATOM 2682 C C . ILE B 1 130 ? -9.203 -6.332 -4.387 1 97.69 130 ILE B C 1
ATOM 2684 O O . ILE B 1 130 ? -8.922 -6.297 -5.59 1 97.69 130 ILE B O 1
ATOM 2688 N N . GLU B 1 131 ? -8.531 -6.926 -3.504 1 97.94 131 GLU B N 1
ATOM 2689 C CA . GLU B 1 131 ? -7.484 -7.891 -3.838 1 97.94 131 GLU B CA 1
ATOM 2690 C C . GLU B 1 131 ? -7.785 -9.258 -3.236 1 97.94 131 GLU B C 1
ATOM 2692 O O . GLU B 1 131 ? -7.945 -9.391 -2.02 1 97.94 131 GLU B O 1
ATOM 2697 N N . LEU B 1 132 ? -7.914 -10.188 -4.051 1 97.88 132 LEU B N 1
ATOM 2698 C CA . LEU B 1 132 ? -8.031 -11.578 -3.635 1 97.88 132 LEU B CA 1
ATOM 2699 C C . LEU B 1 132 ? -6.754 -12.352 -3.945 1 97.88 132 LEU B C 1
ATOM 2701 O O . LEU B 1 132 ? -6.414 -12.555 -5.113 1 97.88 132 LEU B O 1
ATOM 2705 N N . LYS B 1 133 ? -6.121 -12.805 -2.945 1 97.94 133 LYS B N 1
ATOM 2706 C CA . LYS B 1 133 ? -4.879 -13.555 -3.094 1 97.94 133 LYS B CA 1
ATOM 2707 C C . LYS B 1 133 ? -5.07 -15.023 -2.721 1 97.94 133 LYS B C 1
ATOM 2709 O O . LYS B 1 133 ? -5.559 -15.336 -1.633 1 97.94 133 LYS B O 1
ATOM 2714 N N . ILE B 1 134 ? -4.746 -15.82 -3.604 1 98 134 ILE B N 1
ATOM 2715 C CA . ILE B 1 134 ? -4.711 -17.266 -3.375 1 98 134 ILE B CA 1
ATOM 2716 C C . ILE B 1 134 ? -3.273 -17.766 -3.467 1 98 134 ILE B C 1
ATOM 2718 O O . ILE B 1 134 ? -2.561 -17.453 -4.426 1 98 134 ILE B O 1
ATOM 2722 N N . SER B 1 135 ? -2.895 -18.531 -2.494 1 97.5 135 SER B N 1
ATOM 2723 C CA . SER B 1 135 ? -1.512 -19 -2.5 1 97.5 135 SER B CA 1
ATOM 2724 C C . SER B 1 135 ? -1.391 -20.375 -1.865 1 97.5 135 SER B C 1
ATOM 2726 O O . SER B 1 135 ? -2.291 -20.828 -1.147 1 97.5 135 SER B O 1
ATOM 2728 N N . GLN B 1 136 ? -0.333 -21.031 -2.191 1 96.19 136 GLN B N 1
ATOM 2729 C CA . GLN B 1 136 ? 0.065 -22.281 -1.561 1 96.19 136 GLN B CA 1
ATOM 2730 C C . GLN B 1 136 ? 1.523 -22.234 -1.114 1 96.19 136 GLN B C 1
ATOM 2732 O O . GLN B 1 136 ? 2.309 -21.438 -1.625 1 96.19 136 GLN B O 1
ATOM 2737 N N . ASP B 1 137 ? 1.77 -23.078 -0.171 1 95.12 137 ASP B N 1
ATOM 2738 C CA . ASP B 1 137 ? 3.166 -23.188 0.239 1 95.12 137 ASP B CA 1
ATOM 2739 C C . ASP B 1 137 ? 4.035 -23.719 -0.904 1 95.12 137 ASP B C 1
ATOM 2741 O O . ASP B 1 137 ? 3.699 -24.719 -1.533 1 95.12 137 ASP B O 1
ATOM 2745 N N . PRO B 1 138 ? 5.102 -23 -1.119 1 96.06 138 PRO 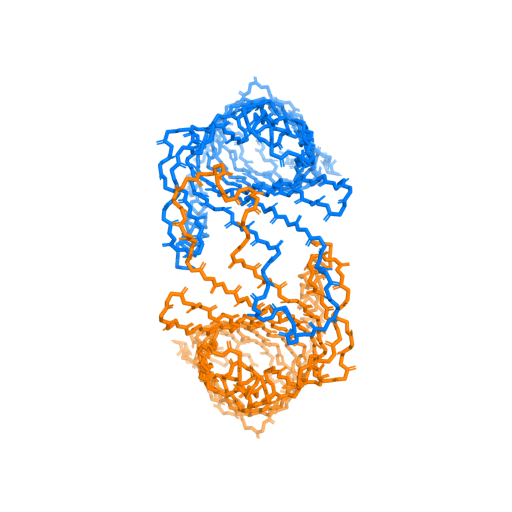B N 1
ATOM 2746 C CA . PRO B 1 138 ? 5.961 -23.531 -2.182 1 96.06 138 PRO B CA 1
ATOM 2747 C C . PRO B 1 138 ? 6.555 -24.891 -1.841 1 96.06 138 PRO B C 1
ATOM 2749 O O . PRO B 1 138 ? 6.852 -25.172 -0.675 1 96.06 138 PRO B O 1
ATOM 2752 N N . ALA B 1 139 ? 6.766 -25.688 -2.873 1 93.69 139 ALA B N 1
ATOM 2753 C CA . ALA B 1 139 ? 7.352 -27.016 -2.689 1 93.69 139 ALA B CA 1
ATOM 2754 C C . ALA B 1 139 ? 8.828 -26.906 -2.316 1 93.69 139 ALA B C 1
ATOM 2756 O O . ALA B 1 139 ? 9.352 -27.766 -1.607 1 93.69 139 ALA B O 1
ATOM 2757 N N . SER B 1 140 ? 9.445 -25.906 -2.793 1 94.38 140 SER B N 1
ATOM 2758 C CA . SER B 1 140 ? 10.875 -25.703 -2.562 1 94.38 140 SER B CA 1
ATOM 2759 C C . SER B 1 140 ? 11.125 -24.391 -1.826 1 94.38 140 SER B C 1
ATOM 2761 O O . SER B 1 140 ? 10.438 -23.406 -2.059 1 94.38 140 SER B O 1
ATOM 2763 N N . SER B 1 141 ? 12.195 -24.438 -1.009 1 93.69 141 SER B N 1
ATOM 2764 C CA . SER B 1 141 ? 12.602 -23.219 -0.312 1 93.69 141 SER B CA 1
ATOM 2765 C C . SER B 1 141 ? 13.781 -22.547 -1.011 1 93.69 141 SER B C 1
ATOM 2767 O O . SER B 1 141 ? 14.422 -21.656 -0.447 1 93.69 141 SER B O 1
ATOM 2769 N N . ASP B 1 142 ? 14.008 -22.969 -2.146 1 95.06 142 ASP B N 1
ATOM 2770 C CA . ASP B 1 142 ? 15.102 -22.391 -2.924 1 95.06 142 ASP B CA 1
ATOM 2771 C C . ASP B 1 142 ? 14.594 -21.328 -3.889 1 95.06 142 ASP B C 1
ATOM 2773 O O . ASP B 1 142 ? 13.594 -21.531 -4.574 1 95.06 142 ASP B O 1
ATOM 2777 N N . PHE B 1 143 ? 15.359 -20.312 -3.988 1 96.06 143 PHE B N 1
ATOM 2778 C CA . PHE B 1 143 ? 14.969 -19.172 -4.797 1 96.06 143 PHE B CA 1
ATOM 2779 C C . PHE B 1 143 ? 14.812 -19.562 -6.262 1 96.06 143 PHE B C 1
ATOM 2781 O O . PHE B 1 143 ? 13.781 -19.297 -6.875 1 96.06 143 PHE B O 1
ATOM 2788 N N . ASP B 1 144 ? 15.711 -20.234 -6.801 1 95.94 144 ASP B N 1
ATOM 2789 C CA . ASP B 1 144 ? 15.734 -20.547 -8.227 1 95.94 144 ASP B CA 1
ATOM 2790 C C . ASP B 1 144 ? 14.547 -21.422 -8.617 1 95.94 144 ASP B C 1
ATOM 2792 O O . ASP B 1 144 ? 13.961 -21.25 -9.688 1 95.94 144 ASP B O 1
ATOM 2796 N N . SER B 1 145 ? 14.25 -22.328 -7.754 1 95.62 145 SER B N 1
ATOM 2797 C CA . SER B 1 145 ? 13.133 -23.234 -8.023 1 95.62 145 SER B CA 1
ATOM 2798 C C . SER B 1 145 ? 11.82 -22.469 -8.141 1 95.62 145 SER B C 1
ATOM 2800 O O . SER B 1 145 ? 10.93 -22.875 -8.898 1 95.62 145 SER B O 1
ATOM 2802 N N . ASN B 1 146 ? 11.758 -21.359 -7.445 1 96.31 146 ASN B N 1
ATOM 2803 C CA . ASN B 1 146 ? 10.508 -20.594 -7.383 1 96.31 146 ASN B CA 1
ATOM 2804 C C . ASN B 1 146 ? 10.453 -19.516 -8.453 1 96.31 146 ASN B C 1
ATOM 2806 O O . ASN B 1 146 ? 9.523 -18.703 -8.477 1 96.31 146 ASN B O 1
ATOM 2810 N N . LEU B 1 147 ? 11.406 -19.5 -9.336 1 96.19 147 LEU B N 1
ATOM 2811 C CA . LEU B 1 147 ? 11.375 -18.594 -10.477 1 96.19 147 LEU B CA 1
ATOM 2812 C C . LEU B 1 147 ? 10.547 -19.188 -11.617 1 96.19 147 LEU B C 1
ATOM 2814 O O . LEU B 1 147 ? 10.125 -18.469 -12.523 1 96.19 147 LEU B O 1
ATOM 2818 N N . SER B 1 148 ? 10.312 -20.484 -11.539 1 91.75 148 SER B N 1
ATOM 2819 C CA . SER B 1 148 ? 9.609 -21.125 -12.633 1 91.75 148 SER B CA 1
ATOM 2820 C C . SER B 1 148 ? 8.383 -21.891 -12.133 1 91.75 148 SER B C 1
ATOM 2822 O O . SER B 1 148 ? 7.605 -22.406 -12.93 1 91.75 148 SER B O 1
ATOM 2824 N N . THR B 1 149 ? 8.32 -22.047 -10.875 1 94.81 149 THR B N 1
ATOM 2825 C CA . THR B 1 149 ? 7.148 -22.656 -10.25 1 94.81 149 THR B CA 1
ATOM 2826 C C . THR B 1 149 ? 6.371 -21.625 -9.438 1 94.81 149 THR B C 1
ATOM 2828 O O . THR B 1 149 ? 6.891 -21.062 -8.469 1 94.81 149 THR B O 1
ATOM 2831 N N . PHE B 1 150 ? 5.141 -21.438 -9.812 1 96.5 150 PHE B N 1
ATOM 2832 C CA . PHE B 1 150 ? 4.363 -20.375 -9.203 1 96.5 150 PHE B CA 1
ATOM 2833 C C . PHE B 1 150 ? 3.441 -20.906 -8.117 1 96.5 150 PHE B C 1
ATOM 2835 O O . PHE B 1 150 ? 2.986 -22.062 -8.203 1 96.5 150 PHE B O 1
ATOM 2842 N N . ASN B 1 151 ? 3.182 -20.031 -7.172 1 97.12 151 ASN B N 1
ATOM 2843 C CA . ASN B 1 151 ? 2.447 -20.484 -5.992 1 97.12 151 ASN B CA 1
ATOM 2844 C C . ASN B 1 151 ? 1.365 -19.484 -5.598 1 97.12 151 ASN B C 1
ATOM 2846 O O . ASN B 1 151 ? 0.672 -19.672 -4.598 1 97.12 151 ASN B O 1
ATOM 2850 N N . GLN B 1 152 ? 1.209 -18.469 -6.383 1 97.62 152 GLN B N 1
ATOM 2851 C CA . GLN B 1 152 ? 0.271 -17.422 -5.977 1 97.62 152 GLN B CA 1
ATOM 2852 C C . GLN B 1 152 ? -0.513 -16.891 -7.176 1 97.62 152 GLN B C 1
ATOM 2854 O O . GLN B 1 152 ? -0.03 -16.938 -8.312 1 97.62 152 GLN B O 1
ATOM 2859 N N . ASN B 1 153 ? -1.68 -16.422 -6.918 1 97.88 153 ASN B N 1
ATOM 2860 C CA . ASN B 1 153 ? -2.461 -15.539 -7.777 1 97.88 153 ASN B CA 1
ATOM 2861 C C . ASN B 1 153 ? -3.09 -14.398 -6.984 1 97.88 153 ASN B C 1
ATOM 2863 O O . ASN B 1 153 ? -3.639 -14.617 -5.902 1 97.88 153 ASN B O 1
ATOM 2867 N N . THR B 1 154 ? -2.959 -13.273 -7.527 1 97.44 154 THR B N 1
ATOM 2868 C CA . THR B 1 154 ? -3.633 -12.117 -6.945 1 97.44 154 THR B CA 1
ATOM 2869 C C . THR B 1 154 ? -4.613 -11.5 -7.941 1 97.44 154 THR B C 1
ATOM 2871 O O . THR B 1 154 ? -4.203 -10.93 -8.953 1 97.44 154 THR B O 1
ATOM 2874 N N . PHE B 1 155 ? -5.848 -11.578 -7.617 1 97.06 155 PHE B N 1
ATOM 2875 C CA . PHE B 1 155 ? -6.895 -10.914 -8.391 1 97.06 155 PHE B CA 1
ATOM 2876 C C . PHE B 1 155 ? -7.156 -9.516 -7.848 1 97.06 155 PHE B C 1
ATOM 2878 O O . PHE B 1 155 ? -7.152 -9.305 -6.633 1 97.06 155 PHE B O 1
ATOM 2885 N N . TYR B 1 156 ? -7.457 -8.633 -8.773 1 96.88 156 TYR B N 1
ATOM 2886 C CA . TYR B 1 156 ? -7.699 -7.258 -8.352 1 96.88 156 TYR B CA 1
ATOM 2887 C C . TYR B 1 156 ? -8.828 -6.629 -9.156 1 96.88 156 TYR B C 1
ATOM 2889 O O . TYR B 1 156 ? -8.984 -6.914 -10.352 1 96.88 156 TYR B O 1
ATOM 2897 N N . THR B 1 157 ? -9.586 -5.812 -8.555 1 96.75 157 THR B N 1
ATOM 2898 C CA . THR B 1 157 ? -10.57 -4.977 -9.234 1 96.75 157 THR B CA 1
ATOM 2899 C C . THR B 1 157 ? -10.844 -3.705 -8.438 1 96.75 157 THR B C 1
ATOM 2901 O O . THR B 1 157 ? -10.422 -3.588 -7.285 1 96.75 157 THR B O 1
ATOM 2904 N N . GLU B 1 158 ? -11.445 -2.756 -9.062 1 96.56 158 GLU B N 1
ATOM 2905 C CA . GLU B 1 158 ? -11.961 -1.541 -8.438 1 96.56 158 GLU B CA 1
ATOM 2906 C C . GLU B 1 158 ? -13.484 -1.492 -8.492 1 96.56 158 GLU B C 1
ATOM 2908 O O . GLU B 1 158 ? -14.102 -2.129 -9.352 1 96.56 158 GLU B O 1
ATOM 2913 N N . PHE B 1 159 ? -14.023 -0.762 -7.578 1 96.06 159 PHE B N 1
ATOM 2914 C CA . PHE B 1 159 ? -15.484 -0.726 -7.52 1 96.06 159 PHE B CA 1
ATOM 2915 C C . PHE B 1 159 ? -15.969 0.601 -6.953 1 96.06 159 PHE B C 1
ATOM 2917 O O . PHE B 1 159 ? -15.258 1.252 -6.184 1 96.06 159 PHE B O 1
ATOM 2924 N N . PRO B 1 160 ? -17.25 0.971 -7.305 1 96.25 160 PRO B N 1
ATOM 2925 C CA . PRO B 1 160 ? -17.938 2.02 -6.551 1 96.25 160 PRO B CA 1
ATOM 2926 C C . PRO B 1 160 ? -18.547 1.504 -5.246 1 96.25 160 PRO B C 1
ATOM 2928 O O . PRO B 1 160 ? -18.734 0.295 -5.086 1 96.25 160 PRO B O 1
ATOM 2931 N N . ILE B 1 161 ? -18.812 2.406 -4.336 1 97.94 161 ILE B N 1
ATOM 2932 C CA . ILE B 1 161 ? -19.406 1.973 -3.082 1 97.94 161 ILE B CA 1
ATOM 2933 C C . ILE B 1 161 ? -20.344 3.061 -2.557 1 97.94 161 ILE B C 1
ATOM 2935 O O . ILE B 1 161 ? -20.062 4.254 -2.709 1 97.94 161 ILE B O 1
ATOM 2939 N N . PHE B 1 162 ? -21.406 2.551 -1.974 1 98.12 162 PHE B N 1
ATOM 2940 C CA . PHE B 1 162 ? -22.391 3.389 -1.307 1 98.12 162 PHE B CA 1
ATOM 2941 C C . PHE B 1 162 ? -22.562 2.977 0.152 1 98.12 162 PHE B C 1
ATOM 2943 O O . PHE B 1 162 ? -22.547 1.787 0.473 1 98.12 162 PHE B O 1
ATOM 2950 N N . LYS B 1 163 ? -22.781 3.93 0.952 1 98.44 163 LYS B N 1
ATOM 2951 C CA . LYS B 1 163 ? -22.875 3.672 2.387 1 98.44 163 LYS B CA 1
ATOM 2952 C C . LYS B 1 163 ? -24.016 4.461 3.021 1 98.44 163 LYS B C 1
ATOM 2954 O O . LYS B 1 163 ? -24.266 5.602 2.639 1 98.44 163 LYS B O 1
ATOM 2959 N N . VAL B 1 164 ? -24.703 3.83 3.932 1 98.5 164 VAL B N 1
ATOM 2960 C CA . VAL B 1 164 ? -25.703 4.488 4.754 1 98.5 164 VAL B CA 1
ATOM 2961 C C . VAL B 1 164 ? -25.578 4.023 6.203 1 98.5 164 VAL B C 1
ATOM 2963 O O . VAL B 1 164 ? -25.188 2.879 6.461 1 98.5 164 VAL B O 1
ATOM 2966 N N . GLY B 1 165 ? -25.781 4.957 7.098 1 98.44 165 GLY B N 1
ATOM 2967 C CA . GLY B 1 165 ? -25.656 4.547 8.484 1 98.44 165 GLY B CA 1
ATOM 2968 C C . GLY B 1 165 ? -26.172 5.594 9.461 1 98.44 165 GLY B C 1
ATOM 2969 O O . GLY B 1 165 ? -26.609 6.668 9.055 1 98.44 165 GLY B O 1
ATOM 2970 N N . ILE B 1 166 ? -26.188 5.199 10.703 1 98.25 166 ILE B N 1
ATOM 2971 C CA . ILE B 1 166 ? -26.469 6.055 11.852 1 98.25 166 ILE B CA 1
ATOM 2972 C C . ILE B 1 166 ? -25.25 6.109 12.766 1 98.25 166 ILE B C 1
ATOM 2974 O O . ILE B 1 166 ? -24.625 5.086 13.047 1 98.25 166 ILE B O 1
ATOM 2978 N N . ASN B 1 167 ? -24.953 7.32 13.148 1 97.69 167 ASN B N 1
ATOM 2979 C CA . ASN B 1 167 ? -23.766 7.551 13.984 1 97.69 167 ASN B CA 1
ATOM 2980 C C . ASN B 1 167 ? -24.141 8.281 15.273 1 97.69 167 ASN B C 1
ATOM 2982 O O . ASN B 1 167 ? -25.062 9.086 15.297 1 97.69 167 ASN B O 1
ATOM 2986 N N . ALA B 1 168 ? -23.391 7.965 16.297 1 96.12 168 ALA B N 1
ATOM 2987 C CA . ALA B 1 168 ? -23.469 8.68 17.562 1 96.12 168 ALA B CA 1
ATOM 2988 C C . ALA B 1 168 ? -22.094 9.078 18.062 1 96.12 168 ALA B C 1
ATOM 2990 O O . ALA B 1 168 ? -21.172 8.25 18.109 1 96.12 168 ALA B O 1
ATOM 2991 N N . ASP B 1 169 ? -21.953 10.32 18.359 1 93.12 169 ASP B N 1
ATOM 2992 C CA . ASP B 1 169 ? -20.688 10.82 18.891 1 93.12 169 ASP B CA 1
ATOM 2993 C C . ASP B 1 169 ? -20.875 11.461 20.266 1 93.12 169 ASP B C 1
ATOM 2995 O O . ASP B 1 169 ? -21.922 12.031 20.547 1 93.12 169 ASP B O 1
ATOM 2999 N N . TYR B 1 170 ? -19.922 11.344 21.062 1 91.44 170 TYR B N 1
ATOM 3000 C CA . TYR B 1 170 ? -19.828 12.023 22.344 1 91.44 170 TYR B CA 1
ATOM 3001 C C . TYR B 1 170 ? -18.484 12.75 22.484 1 91.44 170 TYR B C 1
ATOM 3003 O O . TYR B 1 170 ? -17.438 12.141 22.312 1 91.44 170 TYR B O 1
ATOM 3011 N N . ILE B 1 171 ? -18.531 14.023 22.719 1 86.81 171 ILE B N 1
ATOM 3012 C CA . ILE B 1 171 ? -17.312 14.812 22.906 1 86.81 171 ILE B CA 1
ATOM 3013 C C . ILE B 1 171 ? -17.047 15 24.406 1 86.81 171 ILE B C 1
ATOM 3015 O O . ILE B 1 171 ? -17.875 15.586 25.109 1 86.81 171 ILE B O 1
ATOM 3019 N N . LEU B 1 172 ? -15.961 14.43 24.812 1 81.69 172 LEU B N 1
ATOM 3020 C CA . LEU B 1 172 ? -15.562 14.586 26.219 1 81.69 172 LEU B CA 1
ATOM 3021 C C . LEU B 1 172 ? -14.914 15.945 26.453 1 81.69 172 LEU B C 1
ATOM 3023 O O . LEU B 1 172 ? -13.758 16.156 26.078 1 81.69 172 LEU B O 1
ATOM 3027 N N . SER B 1 173 ? -15.695 17.016 26.562 1 70.25 173 SER B N 1
ATOM 3028 C CA . SER B 1 173 ? -15.203 18.391 26.734 1 70.25 173 SER B CA 1
ATOM 3029 C C . SER B 1 173 ? -14.664 18.594 28.156 1 70.25 173 SER B C 1
ATOM 3031 O O . SER B 1 173 ? -15.281 18.172 29.125 1 70.25 173 SER B O 1
ATOM 3033 N N . PHE B 1 174 ? -13.398 18.953 28.328 1 59.16 174 PHE B N 1
ATOM 3034 C CA . PHE B 1 174 ? -12.844 19.312 29.625 1 59.16 174 PHE B CA 1
ATOM 3035 C C . PHE B 1 174 ? -13.234 20.734 30.016 1 59.16 174 PHE B C 1
ATOM 3037 O O . PHE B 1 174 ? -12.852 21.219 31.078 1 59.16 174 PHE B O 1
ATOM 3044 N N . SER B 1 175 ? -13.773 21.438 29.047 1 56.81 175 SER B N 1
ATOM 3045 C CA . SER B 1 175 ? -14.102 22.781 29.469 1 56.81 175 SER B CA 1
ATOM 3046 C C . SER B 1 175 ? -15.609 23.031 29.406 1 56.81 175 SER B C 1
ATOM 3048 O O . SER B 1 175 ? -16.297 22.453 28.562 1 56.81 175 SER B O 1
ATOM 3050 N N . ASP B 1 176 ? -16.266 23.484 30.406 1 53.69 176 ASP B N 1
ATOM 3051 C CA . ASP B 1 176 ? -17.656 23.844 30.641 1 53.69 176 ASP B CA 1
ATOM 3052 C C . ASP B 1 176 ? -18.141 24.859 29.609 1 53.69 176 ASP B C 1
ATOM 3054 O O . ASP B 1 176 ? -19.266 25.344 29.688 1 53.69 176 ASP B O 1
ATOM 3058 N N . ASP B 1 177 ? -17.281 25.391 28.641 1 54.53 177 ASP B N 1
ATOM 3059 C CA . ASP B 1 177 ? -17.688 26.547 27.844 1 54.53 177 ASP B CA 1
ATOM 3060 C C . ASP B 1 177 ? -18.516 26.125 26.641 1 54.53 177 ASP B C 1
ATOM 3062 O O . ASP B 1 177 ? -18.594 24.938 26.328 1 54.53 177 ASP B O 1
ATOM 3066 N N . GLU B 1 178 ? -19.328 27.188 26.062 1 56.81 178 GLU B N 1
ATOM 3067 C CA . GLU B 1 178 ? -20.25 27.141 24.922 1 56.81 178 GLU B CA 1
ATOM 3068 C C . GLU B 1 178 ? -19.609 26.453 23.719 1 56.81 178 GLU B C 1
ATOM 3070 O O . GLU B 1 178 ? -20.188 26.422 22.641 1 56.81 178 GLU B O 1
ATOM 3075 N N . ALA B 1 179 ? -18.422 26.078 23.891 1 56.66 179 ALA B N 1
ATOM 3076 C CA . ALA B 1 179 ? -17.703 25.328 22.859 1 56.66 179 ALA B CA 1
ATOM 3077 C C . ALA B 1 179 ? -17.188 24 23.422 1 56.66 179 ALA B C 1
ATOM 3079 O O . ALA B 1 179 ? -16.688 23.938 24.547 1 56.66 179 ALA B O 1
ATOM 3080 N N . ALA B 1 180 ? -17.688 22.859 22.859 1 60.94 180 ALA B N 1
ATOM 3081 C CA . ALA B 1 180 ? -17.156 21.578 23.297 1 60.94 180 ALA B CA 1
ATOM 3082 C C . ALA B 1 180 ? 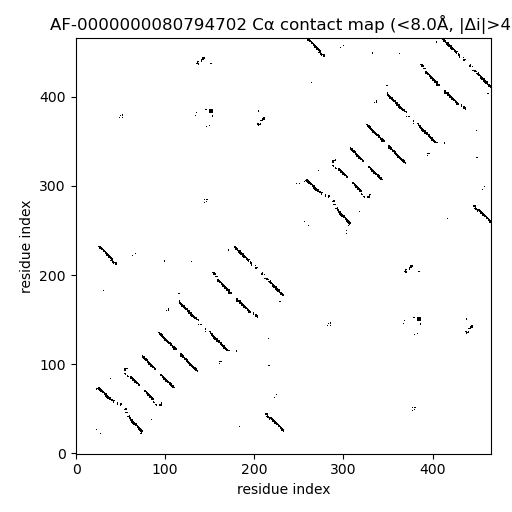-16.016 21.125 22.391 1 60.94 180 ALA B C 1
ATOM 3084 O O . ALA B 1 180 ? -16.156 21.109 21.172 1 60.94 180 ALA B O 1
ATOM 3085 N N . GLY B 1 181 ? -14.805 21.281 22.844 1 69.81 181 GLY B N 1
ATOM 3086 C CA . GLY B 1 181 ? -13.641 20.766 22.141 1 69.81 181 GLY B CA 1
ATOM 3087 C C . GLY B 1 181 ? -12.844 19.766 22.953 1 69.81 181 GLY B C 1
ATOM 3088 O O . GLY B 1 181 ? -12.828 19.828 24.188 1 69.81 181 GLY B O 1
ATOM 3089 N N . GLY B 1 182 ? -12.531 18.594 22.453 1 80.56 182 GLY B N 1
ATOM 3090 C CA . GLY B 1 182 ? -11.695 17.625 23.141 1 80.56 182 GLY B CA 1
ATOM 3091 C C . GLY B 1 182 ? -11.719 16.25 22.5 1 80.56 182 GLY B C 1
ATOM 3092 O O . GLY B 1 182 ? -11.844 16.141 21.281 1 80.56 182 GLY B O 1
ATOM 3093 N N . LEU B 1 183 ? -11.539 15.258 23.375 1 88.44 183 LEU B N 1
ATOM 3094 C CA . LEU B 1 183 ? -11.602 13.859 22.969 1 88.44 183 LEU B CA 1
ATOM 3095 C C . LEU B 1 183 ? -13.023 13.453 22.609 1 88.44 183 LEU B C 1
ATOM 3097 O O . LEU B 1 183 ? -13.977 13.836 23.281 1 88.44 183 LEU B O 1
ATOM 3101 N N . ALA B 1 184 ? -13.086 12.797 21.516 1 89.56 184 ALA B N 1
ATOM 3102 C CA . ALA B 1 184 ? -14.406 12.352 21.078 1 89.56 184 ALA B CA 1
ATOM 3103 C C . ALA B 1 184 ? -14.414 10.844 20.812 1 89.56 184 ALA B C 1
ATOM 3105 O O . ALA B 1 184 ? -13.422 10.281 20.344 1 89.56 184 ALA B O 1
ATOM 3106 N N . ILE B 1 185 ? -15.555 10.219 21.219 1 94.44 185 ILE B N 1
ATOM 3107 C CA . ILE B 1 185 ? -15.812 8.82 20.891 1 94.44 185 ILE B CA 1
ATOM 3108 C C . ILE B 1 185 ? -17.094 8.711 20.062 1 94.44 185 ILE B C 1
ATOM 3110 O O . ILE B 1 185 ? -18.016 9.516 20.219 1 94.44 185 ILE B O 1
ATOM 3114 N N . GLY B 1 186 ? -17.031 7.73 19.172 1 95.94 186 GLY B N 1
ATOM 3115 C CA . GLY B 1 186 ? -18.203 7.559 18.312 1 95.94 186 GLY B CA 1
ATOM 3116 C C . GLY B 1 186 ? -18.484 6.109 18 1 95.94 186 GLY B C 1
ATOM 3117 O O . GLY B 1 186 ? -17.594 5.262 18.031 1 95.94 186 GLY B O 1
ATOM 3118 N N . LEU B 1 187 ? -19.75 5.867 17.781 1 97.69 187 LEU B N 1
ATOM 3119 C CA . LEU B 1 187 ? -20.234 4.582 17.312 1 97.69 187 LEU B CA 1
ATOM 3120 C C . LEU B 1 187 ? -21.016 4.75 16.016 1 97.69 187 LEU B C 1
ATOM 3122 O O . LEU B 1 187 ? -21.812 5.688 15.875 1 97.69 187 LEU B O 1
ATOM 3126 N N . ALA B 1 188 ? -20.734 3.895 15.086 1 98.19 188 ALA B N 1
ATOM 3127 C CA . ALA B 1 188 ? -21.453 3.922 13.812 1 98.19 188 ALA B CA 1
ATOM 3128 C C . ALA B 1 188 ? -21.938 2.527 13.43 1 98.19 188 ALA B C 1
ATOM 3130 O O . ALA B 1 188 ? -21.219 1.542 13.602 1 98.19 188 ALA B O 1
ATOM 3131 N N . VAL B 1 189 ? -23.172 2.443 12.984 1 98.5 189 VAL B N 1
ATOM 3132 C CA . VAL B 1 189 ? -23.75 1.236 12.406 1 98.5 189 VAL B CA 1
ATOM 3133 C C . VAL B 1 189 ? -24.422 1.568 11.07 1 98.5 189 VAL B C 1
ATOM 3135 O O . VAL B 1 189 ? -25 2.645 10.914 1 98.5 189 VAL B O 1
ATOM 3138 N N . GLY B 1 190 ? -24.234 0.631 10.148 1 98.69 190 GLY B N 1
ATOM 3139 C CA . GLY B 1 190 ? -24.844 0.885 8.852 1 98.69 190 GLY B CA 1
ATOM 3140 C C . GLY B 1 190 ? -24.656 -0.255 7.867 1 98.69 190 GLY B C 1
ATOM 3141 O O . GLY B 1 190 ? -24.531 -1.413 8.273 1 98.69 190 GLY B O 1
ATOM 3142 N N . TYR B 1 191 ? -24.828 0.145 6.582 1 98.75 191 TYR B N 1
ATOM 3143 C CA . TYR B 1 191 ? -24.766 -0.815 5.488 1 98.75 191 TYR B CA 1
ATOM 3144 C C . TYR B 1 191 ? -23.969 -0.256 4.316 1 98.75 191 TYR B C 1
ATOM 3146 O O . TYR B 1 191 ? -24.109 0.921 3.973 1 98.75 191 TYR B O 1
ATOM 3154 N N . THR B 1 192 ? -23.141 -1.112 3.832 1 98.69 192 THR B N 1
ATOM 3155 C CA . THR B 1 192 ? -22.438 -0.775 2.598 1 98.69 192 THR B CA 1
ATOM 3156 C C . THR B 1 192 ? -22.984 -1.593 1.429 1 98.69 192 THR B C 1
ATOM 3158 O O . THR B 1 192 ? -23.328 -2.768 1.59 1 98.69 192 THR B O 1
ATOM 3161 N N . TYR B 1 193 ? -23.031 -0.921 0.312 1 97.94 193 TYR B N 1
ATOM 3162 C CA . TYR B 1 193 ? -23.422 -1.579 -0.934 1 97.94 193 TYR B CA 1
ATOM 3163 C C . TYR B 1 193 ? -22.375 -1.336 -2.016 1 97.94 193 TYR B C 1
ATOM 3165 O O . TYR B 1 193 ? -22.125 -0.192 -2.412 1 97.94 193 TYR B O 1
ATOM 3173 N N . ALA B 1 194 ? -21.734 -2.361 -2.424 1 97.5 194 ALA B N 1
ATOM 3174 C CA . ALA B 1 194 ? -20.781 -2.336 -3.521 1 97.5 194 ALA B CA 1
ATOM 3175 C C . ALA B 1 194 ? -21.188 -3.295 -4.637 1 97.5 194 ALA B C 1
ATOM 3177 O O . ALA B 1 194 ? -21.109 -4.516 -4.469 1 97.5 194 ALA B O 1
ATOM 3178 N N . PRO B 1 195 ? -21.5 -2.828 -5.777 1 93.69 195 PRO B N 1
ATOM 3179 C CA . PRO B 1 195 ? -21.906 -3.707 -6.875 1 93.69 195 PRO B CA 1
ATOM 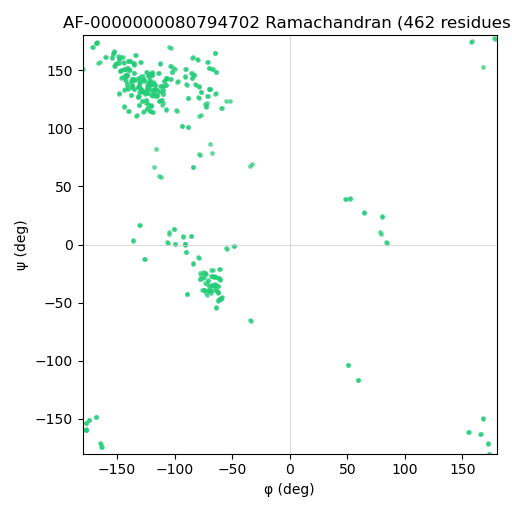3180 C C . PRO B 1 195 ? -20.719 -4.285 -7.641 1 93.69 195 PRO B C 1
ATOM 3182 O O . PRO B 1 195 ? -20.594 -4.07 -8.852 1 93.69 195 PRO B O 1
ATOM 3185 N N . VAL B 1 196 ? -20.016 -5.066 -7.008 1 91.31 196 VAL B N 1
ATOM 3186 C CA . VAL B 1 196 ? -18.781 -5.633 -7.566 1 91.31 196 VAL B CA 1
ATOM 3187 C C . VAL B 1 196 ? -19.141 -6.578 -8.711 1 91.31 196 VAL B C 1
ATOM 3189 O O . VAL B 1 196 ? -18.375 -6.691 -9.68 1 91.31 196 VAL B O 1
ATOM 3192 N N . GLY B 1 197 ? -20.266 -7.266 -8.586 1 82.88 197 GLY B N 1
ATOM 3193 C CA . GLY B 1 197 ? -20.703 -8.211 -9.602 1 82.88 197 GLY B CA 1
ATOM 3194 C C . GLY B 1 197 ? -20.938 -7.574 -10.953 1 82.88 197 GLY B C 1
ATOM 3195 O O . GLY B 1 197 ? -20.953 -8.258 -11.977 1 82.88 197 GLY B O 1
ATOM 3196 N N . LEU B 1 198 ? -21.125 -6.332 -10.867 1 80.25 198 LEU B N 1
ATOM 3197 C CA . LEU B 1 198 ? -21.406 -5.621 -12.109 1 80.25 198 LEU B CA 1
ATOM 3198 C C . LEU B 1 198 ? -20.109 -5.125 -12.75 1 80.25 198 LEU B C 1
ATOM 3200 O O . LEU B 1 198 ? -20.125 -4.605 -13.867 1 80.25 198 LEU B O 1
ATOM 3204 N N . ILE B 1 199 ? -19.062 -5.359 -11.93 1 74.56 199 ILE B N 1
ATOM 3205 C CA . ILE B 1 199 ? -17.75 -4.934 -12.422 1 74.56 199 ILE B CA 1
ATOM 3206 C C . ILE B 1 199 ? -17.125 -6.059 -13.234 1 74.56 199 ILE B C 1
ATOM 3208 O O . ILE B 1 199 ? -17 -7.188 -12.75 1 74.56 199 ILE B O 1
ATOM 3212 N N . SER B 1 200 ? -16.734 -5.824 -14.406 1 68.06 200 SER B N 1
ATOM 3213 C CA . SER B 1 200 ? -16.188 -6.844 -15.289 1 68.06 200 SER B CA 1
ATOM 3214 C C . SER B 1 200 ? -14.68 -6.719 -15.414 1 68.06 200 SER B C 1
ATOM 3216 O O . SER B 1 200 ? -14.031 -7.531 -16.078 1 68.06 200 SER B O 1
ATOM 3218 N N . ASP B 1 201 ? -14.133 -5.934 -14.648 1 89.44 201 ASP B N 1
ATOM 3219 C CA . ASP B 1 201 ? -12.719 -5.656 -14.906 1 89.44 201 ASP B CA 1
ATOM 3220 C C . ASP B 1 201 ? -11.836 -6.23 -13.805 1 89.44 201 ASP B C 1
ATOM 3222 O O . ASP B 1 201 ? -11.086 -5.496 -13.156 1 89.44 201 ASP B O 1
ATOM 3226 N N . TRP B 1 202 ? -11.953 -7.582 -13.609 1 95.06 202 TRP B N 1
ATOM 3227 C CA . TRP B 1 202 ? -11.008 -8.281 -12.742 1 95.06 202 TRP B CA 1
ATOM 3228 C C . TRP B 1 202 ? -9.711 -8.594 -13.484 1 95.06 202 TRP B C 1
ATOM 3230 O O . TRP B 1 202 ? -9.742 -9.031 -14.633 1 95.06 202 TRP B O 1
ATOM 3240 N N . GLN B 1 203 ? -8.633 -8.352 -12.734 1 95.25 203 GLN B N 1
ATOM 3241 C CA . GLN B 1 203 ? -7.336 -8.539 -13.375 1 95.25 203 GLN B CA 1
ATOM 3242 C C . GLN B 1 203 ? -6.496 -9.57 -12.633 1 95.25 203 GLN B C 1
ATOM 3244 O O . GLN B 1 203 ? -6.512 -9.625 -11.398 1 95.25 203 GLN B O 1
ATOM 3249 N N . LEU B 1 204 ? -5.809 -10.398 -13.375 1 95.81 204 LEU B N 1
ATOM 3250 C CA . LEU B 1 204 ? -4.715 -11.273 -12.953 1 95.81 204 LEU B CA 1
ATOM 3251 C C . LEU B 1 204 ? -3.516 -11.125 -13.883 1 95.81 204 LEU B C 1
ATOM 3253 O O . LEU B 1 204 ? -3.609 -11.43 -15.07 1 95.81 204 LEU B O 1
ATOM 3257 N N . SER B 1 205 ? -2.342 -10.719 -13.391 1 89.56 205 SER B N 1
ATOM 3258 C CA . SER B 1 205 ? -1.14 -10.508 -14.188 1 89.56 205 SER B CA 1
ATOM 3259 C C . SER B 1 205 ? -1.443 -9.68 -15.43 1 89.56 205 SER B C 1
ATOM 3261 O O . SER B 1 205 ? -1.055 -10.047 -16.547 1 89.56 205 SER B O 1
ATOM 3263 N N . GLU B 1 206 ? -2.26 -8.68 -15.383 1 83.75 206 GLU B N 1
ATOM 3264 C CA . GLU B 1 206 ? -2.602 -7.727 -16.438 1 83.75 206 GLU B CA 1
ATOM 3265 C C . GLU B 1 206 ? -3.59 -8.328 -17.438 1 83.75 206 GLU B C 1
ATOM 3267 O O . GLU B 1 206 ? -3.781 -7.797 -18.531 1 83.75 206 GLU B O 1
ATOM 3272 N N . ARG B 1 207 ? -4.094 -9.422 -17.094 1 91.5 207 ARG B N 1
ATOM 3273 C CA . ARG B 1 207 ? -5.137 -10.023 -17.922 1 91.5 207 ARG B CA 1
ATOM 3274 C C . ARG B 1 207 ? -6.496 -9.93 -17.25 1 91.5 207 ARG B C 1
ATOM 3276 O O . ARG B 1 207 ? -6.609 -10.141 -16.047 1 91.5 207 ARG B O 1
ATOM 3283 N N . THR B 1 208 ? -7.453 -9.711 -18.125 1 94.12 208 THR B N 1
ATOM 3284 C CA . THR B 1 208 ? -8.82 -9.672 -17.625 1 94.12 208 THR B CA 1
ATOM 3285 C C . THR B 1 208 ? -9.336 -11.078 -17.359 1 94.12 208 THR B C 1
ATOM 3287 O O . THR B 1 208 ? -9.172 -11.969 -18.188 1 94.12 208 THR B O 1
ATOM 3290 N N . ILE B 1 209 ? -9.891 -11.273 -16.25 1 94.75 209 ILE B N 1
ATOM 3291 C CA . ILE B 1 209 ? -10.445 -12.562 -15.828 1 94.75 209 ILE B CA 1
ATOM 3292 C C . ILE B 1 209 ? -11.969 -12.477 -15.781 1 94.75 209 ILE B C 1
ATOM 3294 O O . ILE B 1 209 ? -12.523 -11.523 -15.242 1 94.75 209 ILE B O 1
ATOM 3298 N N . GLY B 1 210 ? -12.562 -13.539 -16.391 1 93.75 210 GLY B N 1
ATOM 3299 C CA . GLY B 1 210 ? -14.016 -13.586 -16.406 1 93.75 210 GLY B CA 1
ATOM 3300 C C . GLY B 1 210 ? -14.594 -14.586 -15.422 1 93.75 210 GLY B C 1
ATOM 3301 O O . GLY B 1 210 ? -13.852 -15.289 -14.734 1 93.75 210 GLY B O 1
ATOM 3302 N N . SER B 1 211 ? -15.945 -14.5 -15.266 1 93.25 211 SER B N 1
ATOM 3303 C CA . SER B 1 211 ? -16.734 -15.43 -14.469 1 93.25 211 SER B CA 1
ATOM 3304 C C . SER B 1 211 ? -16.359 -15.352 -12.992 1 93.25 211 SER B C 1
ATOM 3306 O O . SER B 1 211 ? -16.375 -16.375 -12.289 1 93.25 211 SER B O 1
ATOM 3308 N N . VAL B 1 212 ? -15.906 -14.203 -12.648 1 95.5 212 VAL B N 1
ATOM 3309 C CA . VAL B 1 212 ? -15.648 -13.992 -11.227 1 95.5 212 VAL B CA 1
ATOM 3310 C C . VAL B 1 212 ? -16.969 -13.875 -10.477 1 95.5 212 VAL B C 1
ATOM 3312 O O . VAL B 1 212 ? -17.859 -13.125 -10.883 1 95.5 212 VAL B O 1
ATOM 3315 N N . PRO B 1 213 ? -17.156 -14.648 -9.43 1 95.44 213 PRO B N 1
ATOM 3316 C CA . PRO B 1 213 ? -18.391 -14.508 -8.664 1 95.44 213 PRO B CA 1
ATOM 3317 C C . PRO B 1 213 ? -18.516 -13.148 -7.98 1 95.44 213 PRO B C 1
ATOM 3319 O O . PRO B 1 213 ? -17.531 -12.398 -7.902 1 95.44 213 PRO B O 1
ATOM 3322 N N . ASN B 1 214 ? -19.688 -12.906 -7.586 1 95.25 214 ASN B N 1
ATOM 3323 C CA . ASN B 1 214 ? -19.922 -11.664 -6.848 1 95.25 214 ASN B CA 1
ATOM 3324 C C . ASN B 1 214 ? -19.484 -11.789 -5.391 1 95.25 214 ASN B C 1
ATOM 3326 O O . ASN B 1 214 ? -19.875 -12.734 -4.703 1 95.25 214 ASN B O 1
ATOM 3330 N N . PHE B 1 215 ? -18.672 -10.914 -4.977 1 97.06 215 PHE B N 1
ATOM 3331 C CA . PHE B 1 215 ? -18.281 -10.797 -3.576 1 97.06 215 PHE B CA 1
ATOM 3332 C C . PHE B 1 215 ? -17.719 -9.406 -3.283 1 97.06 215 PHE B C 1
ATOM 3334 O O . PHE B 1 215 ? -17.359 -8.672 -4.203 1 97.06 215 PHE B O 1
ATOM 3341 N N . GLY B 1 216 ? -17.688 -9.062 -1.993 1 96.94 216 GLY B N 1
ATOM 3342 C CA . GLY B 1 216 ? -17.188 -7.742 -1.644 1 96.94 216 GLY B CA 1
ATOM 3343 C C . GLY B 1 216 ? -17.734 -7.234 -0.32 1 96.94 216 GLY B C 1
ATOM 3344 O O . GLY B 1 216 ? -18.188 -8.023 0.515 1 96.94 216 GLY B O 1
ATOM 3345 N N . PRO B 1 217 ? -17.609 -5.973 -0.19 1 97.88 217 PRO B N 1
ATOM 3346 C CA . PRO B 1 217 ? -17.922 -5.387 1.119 1 97.88 217 PRO B CA 1
ATOM 3347 C C . PRO B 1 217 ? -19.406 -5.07 1.297 1 97.88 217 PRO B C 1
ATOM 3349 O O . PRO B 1 217 ? -19.781 -4.395 2.256 1 97.88 217 PRO B O 1
ATOM 3352 N N . THR B 1 218 ? -20.219 -5.469 0.386 1 98.12 218 THR B N 1
ATOM 3353 C CA . THR B 1 218 ? -21.656 -5.273 0.593 1 98.12 218 THR B CA 1
ATOM 3354 C C . THR B 1 218 ? -22.125 -5.984 1.86 1 98.12 218 THR B C 1
ATOM 3356 O O . THR B 1 218 ? -21.953 -7.199 1.995 1 98.12 218 THR B O 1
ATOM 3359 N N . GLY B 1 219 ? -22.625 -5.273 2.836 1 98.5 219 GLY B N 1
ATOM 3360 C CA . GLY B 1 219 ? -23.062 -5.836 4.105 1 98.5 219 GLY B CA 1
ATOM 3361 C C . GLY B 1 219 ? -23.078 -4.816 5.23 1 98.5 219 GLY B C 1
ATOM 3362 O O . GLY B 1 219 ? -22.75 -3.646 5.023 1 98.5 219 GLY B O 1
ATOM 3363 N N . PRO B 1 220 ? -23.578 -5.242 6.375 1 98.75 220 PRO B N 1
ATOM 3364 C CA . PRO B 1 220 ? -23.594 -4.348 7.531 1 98.75 220 PRO B CA 1
ATOM 3365 C C . PRO B 1 220 ? -22.219 -4.098 8.117 1 98.75 220 PRO B C 1
ATOM 3367 O O . PRO B 1 220 ? -21.281 -4.871 7.863 1 98.75 220 PRO B O 1
ATOM 3370 N N . TYR B 1 221 ? -22.125 -2.99 8.797 1 98.75 221 TYR B N 1
ATOM 3371 C CA . TYR B 1 221 ? -20.891 -2.689 9.508 1 98.75 221 TYR B CA 1
ATOM 3372 C C . TYR B 1 221 ? -21.172 -2.062 10.867 1 98.75 221 TYR B C 1
ATOM 3374 O O . TYR B 1 221 ? -22.266 -1.544 11.094 1 98.75 221 TYR B O 1
ATOM 3382 N N . ILE B 1 222 ? -20.219 -2.158 11.773 1 98.75 222 ILE B N 1
ATOM 3383 C CA . ILE B 1 222 ? -20.172 -1.458 13.055 1 98.75 222 ILE B CA 1
ATOM 3384 C C . ILE B 1 222 ? -18.766 -0.949 13.312 1 98.75 222 ILE B C 1
ATOM 3386 O O . ILE B 1 222 ? -17.797 -1.688 13.141 1 98.75 222 ILE B O 1
ATOM 3390 N N . THR B 1 223 ? -18.625 0.32 13.625 1 98.5 223 THR B N 1
ATOM 3391 C CA . THR B 1 223 ? -17.297 0.862 13.891 1 98.5 223 THR B CA 1
ATOM 3392 C C . THR B 1 223 ? -17.312 1.749 15.133 1 98.5 223 THR B C 1
ATOM 3394 O O . THR B 1 223 ? -18.344 2.367 15.445 1 98.5 223 THR B O 1
ATOM 3397 N N . PHE B 1 224 ? -16.25 1.724 15.789 1 98.25 224 PHE B N 1
ATOM 3398 C CA . PHE B 1 224 ? -15.969 2.605 16.906 1 98.25 224 PHE B CA 1
ATOM 3399 C C . PHE B 1 224 ? -14.891 3.621 16.547 1 98.25 224 PHE B C 1
ATOM 3401 O O . PHE B 1 224 ? -13.828 3.252 16.047 1 98.25 224 PHE B O 1
ATOM 3408 N N . ARG B 1 225 ? -15.211 4.883 16.828 1 97.12 225 ARG B N 1
ATOM 3409 C CA . ARG B 1 225 ? -14.266 5.957 16.516 1 97.12 225 ARG B CA 1
ATOM 3410 C C . ARG B 1 225 ? -13.68 6.551 17.781 1 97.12 225 ARG B C 1
ATOM 3412 O O . ARG B 1 225 ? -14.391 6.77 18.766 1 97.12 225 ARG B O 1
ATOM 3419 N N . ILE B 1 226 ? -12.391 6.766 17.734 1 95.44 226 ILE B N 1
ATOM 3420 C CA . ILE B 1 226 ? -11.703 7.562 18.75 1 95.44 226 ILE B CA 1
ATOM 3421 C C . ILE B 1 226 ? -10.938 8.703 18.078 1 95.44 226 ILE B C 1
ATOM 3423 O O . ILE B 1 226 ? -10.211 8.477 17.109 1 95.44 226 ILE B O 1
ATOM 3427 N N . GLY B 1 227 ? -11.242 9.859 18.516 1 92.38 227 GLY B N 1
ATOM 3428 C CA . GLY B 1 227 ? -10.578 11.023 17.953 1 92.38 227 GLY B CA 1
ATOM 3429 C C . GLY B 1 227 ? -10.812 12.297 18.75 1 92.38 227 GLY B C 1
ATOM 3430 O O . GLY B 1 227 ? -10.797 12.273 19.969 1 92.38 227 GLY B O 1
ATOM 3431 N N . GLY B 1 228 ? -10.812 13.398 17.906 1 86.19 228 GLY B N 1
ATOM 3432 C CA . GLY B 1 228 ? -11.008 14.703 18.531 1 86.19 228 GLY B CA 1
ATOM 3433 C C . GLY B 1 228 ? -11.812 15.656 17.672 1 86.19 228 GLY B C 1
ATOM 3434 O O . GLY B 1 228 ? -12.008 15.414 16.469 1 86.19 228 GLY B O 1
ATOM 3435 N N . GLY B 1 229 ? -12.359 16.578 18.391 1 78.38 229 GLY B N 1
ATOM 3436 C CA . GLY B 1 229 ? -13.125 17.594 17.703 1 78.38 229 GLY B CA 1
ATOM 3437 C C . GLY B 1 229 ? -13.562 18.734 18.594 1 78.38 229 GLY B C 1
ATOM 3438 O O . GLY B 1 229 ? -13.18 18.797 19.766 1 78.38 229 GLY B O 1
ATOM 3439 N N . GLY B 1 230 ? -14.078 19.734 17.875 1 77.31 230 GLY B N 1
ATOM 3440 C CA . GLY B 1 230 ? -14.664 20.891 18.547 1 77.31 230 GLY B CA 1
ATOM 3441 C C . GLY B 1 230 ? -15.922 21.406 17.859 1 77.31 230 GLY B C 1
ATOM 3442 O O . GLY B 1 230 ? -16.031 21.344 16.641 1 77.31 230 GLY B O 1
ATOM 3443 N N . LEU B 1 231 ? -16.828 21.688 18.797 1 70.94 231 LEU B N 1
ATOM 3444 C CA . LEU B 1 231 ? -18.078 22.25 18.297 1 70.94 231 LEU B CA 1
ATOM 3445 C C . LEU B 1 231 ? -18.422 23.547 19.031 1 70.94 231 LEU B C 1
ATOM 3447 O O . LEU B 1 231 ? -18.172 23.656 20.234 1 70.94 231 LEU B O 1
ATOM 3451 N N . ALA B 1 232 ? -18.719 24.469 18.172 1 67 232 ALA B N 1
ATOM 3452 C CA . ALA B 1 232 ? -19.234 25.719 18.75 1 67 232 ALA B CA 1
ATOM 3453 C C . ALA B 1 232 ? -20.734 25.859 18.484 1 67 232 ALA B C 1
ATOM 3455 O O . ALA B 1 232 ? -21.219 25.484 17.406 1 67 232 ALA B O 1
ATOM 3456 N N . PHE B 1 233 ? -21.375 26.297 19.547 1 63.31 233 PHE B N 1
ATOM 3457 C CA . PHE B 1 233 ? -22.828 26.438 19.484 1 63.31 233 PHE B CA 1
ATOM 3458 C C . PHE B 1 233 ? -23.219 27.906 19.438 1 63.31 233 PHE B C 1
ATOM 3460 O O . PHE B 1 233 ? -22.531 28.766 20.016 1 63.31 233 PHE B O 1
#

Radius of gyration: 25.54 Å; Cα contacts (8 Å, |Δi|>4): 1286; chains: 2; bounding box: 60×68×54 Å

Foldseek 3Di:
DVVVVVVVVVQVVVVVVVPPDPLVDAKWKKWKFKKKWKFFKFCVVVQVVCVVVVHDGWDRMWIKIWMKMWIDDHFKIKMKMKIKTKTKDDDPQKIKIKIKIWMWIKMKGWPDDDDFKTKIKMKTKTKIKMKIKIFGDDPDPDDVVPVPPDTMKIKMDMWIKMWIKMKMKGQPAPDPDLKRWDKMKMKIKTFMDIPCVVPQAMDIPRDGDPPDDDIDRTGMMMMMTITIMMMHD/DVVVVVVVVVQVVVVVVPPPDPLPDAKWKKWKFKKKWKFFKFCVVVQVVCVVVVHDGWDRMWIKIWMKMWIDDHFKIKMKMKIKTKTKDDDPQKIKIKIKIWMWIKMKGWPDDDDFKTKIKMKTKTKIKMKIKIFGDDPDPDDVVPVPDDTMKIKMDMWIKMWIKMKMKGQPAPDPDLKRWDKMKMKIKTFMDIPCVVPQAMDIPRDGDPPDDDIDRGGMMMMMTITIMMMHD

Secondary structure (DSSP, 8-state):
-HHHHHHHHHHHHHHHHHTTS---SS-EEEEEEEEEEEEE-B-HHHHHHHHHTT-PPPPSEEEEEEEEEEEEETTEEEEEEEEEEEEEEEETTEEEEEEEEEEEEEEEEEEEEETTEEEEEEEEEEEEEEEEEEEE--S--BTGGGGTS--EEEEEEEEEEEEEEEEEEEEEESS-SSEEEEEEEEEEEEEEE--GGG---EEETTEEEB-PPP-BS-EEEEEEEEEEEEEE-/-HHHHHHHHHHHHHHHHHTTS--SSS-EEEEEEEEEEEEE-B-HHHHHHHHHTTPPPPPSEEEEEEEEEEEEETTEEEEEEEEEEEEEEEETTEEEEEEEEEEEEEEEEEEEEETTEEEEEEEEEEEEEEEEEEEE--S--BTGGGGTS--EEEEEEEEEEEEEEEEEEEEEESS-SSEEEEEEEEEEEEEEE--GGG---EEETTEEEB-PPP-BS-EEEEEEEEEEEEEE-

Organism: Petrotoga mobilis (strain DSM 10674 / SJ95) (NCBI:txid403833)

pLDDT: mean 86.63, std 18.83, range [26.17, 98.75]

Solvent-accessible surface area (backbone atoms only — not comparable to full-atom values): 22249 Å² total; per-residue (Å²): 118,69,70,64,51,53,54,56,54,52,52,56,53,56,56,60,65,61,66,71,61,84,68,86,87,47,39,38,36,35,39,36,34,42,30,43,36,41,35,32,37,37,42,64,57,42,31,52,54,29,46,75,67,74,40,51,57,69,73,47,61,30,50,29,38,36,32,36,35,33,38,36,54,50,51,36,30,44,33,36,37,38,40,40,32,53,45,70,29,76,45,96,58,28,37,34,35,41,37,39,39,38,36,31,45,32,44,31,40,57,75,42,76,54,95,47,35,36,31,28,41,37,40,28,43,39,37,34,39,40,37,42,34,41,36,33,55,60,93,60,50,41,39,72,63,49,73,78,47,49,35,20,38,55,36,34,37,66,37,57,36,36,37,39,35,45,35,36,39,37,43,54,42,87,49,94,53,75,40,43,45,35,48,26,42,31,44,37,40,36,41,33,49,37,68,39,64,76,47,74,65,31,30,39,76,89,34,68,34,39,83,62,64,46,46,43,65,29,30,46,37,39,37,38,34,48,35,38,34,34,37,38,102,121,70,70,63,53,53,54,56,55,53,52,56,54,56,57,60,64,61,67,70,62,83,68,87,89,42,39,37,36,33,41,38,34,42,31,41,35,40,34,31,37,34,42,64,57,42,31,54,54,29,45,75,67,74,40,50,57,69,73,46,60,32,52,29,39,35,32,36,35,34,38,35,53,51,52,36,30,43,33,38,38,38,38,39,33,53,46,69,27,76,45,97,58,28,37,34,35,43,39,36,38,38,37,31,44,32,44,29,40,56,75,43,75,53,94,48,36,38,34,29,42,37,40,28,43,38,38,32,39,41,36,41,35,40,34,33,55,60,94,58,50,41,41,73,63,48,72,78,48,47,36,20,36,58,36,36,37,66,38,57,36,36,36,40,33,45,35,39,39,38,45,54,42,87,50,95,54,77,41,43,44,37,48,25,41,32,44,36,41,37,40,33,47,37,67,39,63,78,48,72,66,30,29,39,76,89,34,66,34,38,83,61,64,45,46,44,63,29,30,46,37,39,36,39,34,48,34,39,33,35,37,37,102